Protein AF-R1D802-F1 (afdb_monomer_lite)

InterPro domains:
  IPR000210 BTB/POZ domain [PF00651] (52-156)
  IPR000210 BTB/POZ domain [PS50097] (52-126)
  IPR003034 SAP domain [PF02037] (394-423)
  IPR003034 SAP domain [PS50800] (390-424)
  IPR003034 SAP domain [SM00513] (390-424)
  IPR011333 SKP1/BTB/POZ domain superfamily [G3DSA:3.30.710.10] (46-181)
  IPR011333 SKP1/BTB/POZ domain superfamily [SSF54695] (39-154)
  IPR011705 BTB/Kelch-associated [PF07707] (457-517)
  IPR036361 SAP domain superfamily [G3DSA:1.10.720.30] (387-439)
  IPR036361 SAP domain superfamily [SSF68906] (389-424)

Structure (mmCIF, N/CA/C/O backbone):
data_AF-R1D802-F1
#
_entry.id   AF-R1D802-F1
#
loop_
_atom_site.group_PDB
_atom_site.id
_atom_site.type_symbol
_atom_site.label_atom_id
_atom_site.label_alt_id
_atom_site.label_comp_id
_atom_site.label_asym_id
_atom_site.label_entity_id
_atom_site.label_seq_id
_atom_site.pdbx_PDB_ins_code
_atom_site.Cartn_x
_atom_site.Cartn_y
_atom_site.Cartn_z
_atom_site.occupancy
_atom_site.B_iso_or_equiv
_atom_site.auth_seq_id
_atom_site.auth_comp_id
_atom_site.auth_asym_id
_atom_site.auth_atom_id
_atom_site.pdbx_PDB_model_num
ATOM 1 N N . MET A 1 1 ? -5.569 46.002 -69.068 1.00 56.53 1 MET A N 1
ATOM 2 C CA . MET A 1 1 ? -4.116 46.141 -68.785 1.00 56.53 1 MET A CA 1
ATOM 3 C C . MET A 1 1 ? -3.763 45.705 -67.364 1.00 56.53 1 MET A C 1
ATOM 5 O O . MET A 1 1 ? -3.015 44.748 -67.237 1.00 56.53 1 MET A O 1
ATOM 9 N N . ALA A 1 2 ? -4.320 46.312 -66.307 1.00 60.50 2 ALA A N 1
ATOM 10 C CA . ALA A 1 2 ? -4.025 45.919 -64.918 1.00 60.50 2 ALA A CA 1
ATOM 11 C C . ALA A 1 2 ? -4.374 44.449 -64.593 1.00 60.50 2 ALA A C 1
ATOM 13 O O . ALA A 1 2 ? -3.554 43.745 -64.010 1.00 60.50 2 ALA A O 1
ATOM 14 N N . GLU A 1 3 ? -5.527 43.950 -65.052 1.00 62.78 3 GLU A N 1
ATOM 15 C CA . GLU A 1 3 ? -5.907 42.535 -64.881 1.00 62.78 3 GLU A CA 1
ATOM 16 C C . GLU A 1 3 ? -4.972 41.575 -65.626 1.00 62.78 3 GLU A C 1
ATOM 18 O O . GLU A 1 3 ? -4.604 40.537 -65.091 1.00 62.78 3 GLU A O 1
ATOM 23 N N . LEU A 1 4 ? -4.502 41.952 -66.820 1.00 62.16 4 LEU A N 1
ATOM 24 C CA . LEU A 1 4 ? -3.565 41.144 -67.606 1.00 62.16 4 LEU A CA 1
ATOM 25 C C . LEU A 1 4 ? -2.193 41.038 -66.914 1.00 62.16 4 LEU A C 1
ATOM 27 O O . LEU A 1 4 ? -1.581 39.974 -66.892 1.00 62.16 4 LEU A O 1
ATOM 31 N N . ILE A 1 5 ? -1.734 42.131 -66.292 1.00 67.38 5 ILE A N 1
ATOM 32 C CA . ILE A 1 5 ? -0.496 42.168 -65.500 1.00 67.38 5 ILE A CA 1
ATOM 33 C C . ILE A 1 5 ? -0.641 41.331 -64.220 1.00 67.38 5 ILE A C 1
ATOM 35 O O . ILE A 1 5 ? 0.294 40.622 -63.847 1.00 67.38 5 ILE A O 1
ATOM 39 N N . ALA A 1 6 ? -1.803 41.368 -63.560 1.00 67.12 6 ALA A N 1
ATOM 40 C CA . ALA A 1 6 ? -2.080 40.539 -62.386 1.00 67.12 6 ALA A CA 1
ATOM 41 C C . ALA A 1 6 ? -2.115 39.041 -62.736 1.00 67.12 6 ALA A C 1
ATOM 43 O O . ALA A 1 6 ? -1.558 38.224 -62.000 1.00 67.12 6 ALA A O 1
ATOM 44 N N . LEU A 1 7 ? -2.691 38.686 -63.887 1.00 67.94 7 LEU A N 1
ATOM 45 C CA . LEU A 1 7 ? -2.774 37.307 -64.369 1.00 67.94 7 LEU A CA 1
ATOM 46 C C . LEU A 1 7 ? -1.387 36.760 -64.744 1.00 67.94 7 LEU A C 1
ATOM 48 O O . LEU A 1 7 ? -1.024 35.676 -64.294 1.00 67.94 7 LEU A O 1
ATOM 52 N N . LEU A 1 8 ? -0.565 37.554 -65.445 1.00 62.25 8 LEU A N 1
ATOM 53 C CA . LEU A 1 8 ? 0.817 37.197 -65.796 1.00 62.25 8 LEU A CA 1
ATOM 54 C C . LEU A 1 8 ? 1.733 37.057 -64.567 1.00 62.25 8 LEU A C 1
ATOM 56 O O . LEU A 1 8 ? 2.519 36.109 -64.486 1.00 62.25 8 LEU A O 1
ATOM 60 N N . ARG A 1 9 ? 1.604 37.950 -63.574 1.00 68.69 9 ARG A N 1
ATOM 61 C CA . ARG A 1 9 ? 2.330 37.836 -62.294 1.00 68.69 9 ARG A CA 1
ATOM 62 C C . ARG A 1 9 ? 1.871 36.618 -61.492 1.00 68.69 9 ARG A C 1
ATOM 64 O O . ARG A 1 9 ? 2.706 35.923 -60.919 1.00 68.69 9 ARG A O 1
ATOM 71 N N . GLY A 1 10 ? 0.572 36.316 -61.499 1.00 65.62 10 GLY A N 1
ATOM 72 C CA . GLY A 1 10 ? 0.013 35.122 -60.866 1.00 65.62 10 GLY A CA 1
ATOM 73 C C . GLY A 1 10 ? 0.527 33.821 -61.489 1.00 65.62 10 GLY A C 1
ATOM 74 O O . GLY A 1 10 ? 0.878 32.894 -60.761 1.00 65.62 10 GLY A O 1
ATOM 75 N N . THR A 1 11 ? 0.639 33.753 -62.818 1.00 66.31 11 THR A N 1
ATOM 76 C CA . THR A 1 11 ? 1.196 32.581 -63.512 1.00 66.31 11 THR A CA 1
ATOM 77 C C . THR A 1 11 ? 2.703 32.436 -63.308 1.00 66.31 11 THR A C 1
ATOM 79 O O . THR A 1 11 ? 3.166 31.323 -63.070 1.00 66.31 11 THR A O 1
ATOM 82 N N . GLN A 1 12 ? 3.468 33.537 -63.310 1.00 67.75 12 GLN A N 1
ATOM 83 C CA . GLN A 1 12 ? 4.906 33.488 -63.016 1.00 67.75 12 GLN A CA 1
ATOM 84 C C . GLN A 1 12 ? 5.186 33.042 -61.577 1.00 67.75 12 GLN A C 1
ATOM 86 O O . GLN A 1 12 ? 6.035 32.180 -61.377 1.00 67.75 12 GLN A O 1
ATOM 91 N N . LEU A 1 13 ? 4.447 33.555 -60.588 1.00 68.62 13 LEU A N 1
ATOM 92 C CA . LEU A 1 13 ? 4.613 33.165 -59.182 1.00 68.62 13 LEU A CA 1
ATOM 93 C C . LEU A 1 13 ? 4.237 31.699 -58.927 1.00 68.62 13 LEU A C 1
ATOM 95 O O . LEU A 1 13 ? 4.902 31.019 -58.150 1.00 68.62 13 LEU A O 1
ATOM 99 N N . ARG A 1 14 ? 3.202 31.176 -59.600 1.00 73.31 14 ARG A N 1
ATOM 100 C CA . ARG A 1 14 ? 2.857 29.745 -59.516 1.00 73.31 14 ARG A CA 1
ATOM 101 C C . ARG A 1 14 ? 3.909 28.866 -60.191 1.00 73.31 14 ARG A C 1
ATOM 103 O O . ARG A 1 14 ? 4.242 27.814 -59.656 1.00 73.31 14 ARG A O 1
ATOM 110 N N . SER A 1 15 ? 4.459 29.308 -61.323 1.00 76.38 15 SER A N 1
ATOM 111 C CA . SER A 1 15 ? 5.530 28.597 -62.027 1.00 76.38 15 SER A CA 1
ATOM 112 C C . SER A 1 15 ? 6.821 28.541 -61.208 1.00 76.38 15 SER A C 1
ATOM 114 O O . SER A 1 15 ? 7.456 27.491 -61.155 1.00 76.38 15 SER A O 1
ATOM 116 N N . THR A 1 16 ? 7.214 29.634 -60.548 1.00 76.81 16 THR A N 1
ATOM 117 C CA . THR A 1 16 ? 8.421 29.659 -59.707 1.00 76.81 16 THR A CA 1
ATOM 118 C C . THR A 1 16 ? 8.227 28.890 -58.405 1.00 76.81 16 THR A C 1
ATOM 120 O O . THR A 1 16 ? 9.134 28.177 -57.985 1.00 76.81 16 THR A O 1
ATOM 123 N N . ALA A 1 17 ? 7.038 28.940 -57.795 1.00 75.50 17 ALA A N 1
ATOM 124 C CA . ALA A 1 17 ? 6.718 28.119 -56.628 1.00 75.50 17 ALA A CA 1
ATOM 125 C C . ALA A 1 17 ? 6.729 26.613 -56.952 1.00 75.50 17 ALA A C 1
ATOM 127 O O . ALA A 1 17 ? 7.257 25.825 -56.168 1.00 75.50 17 ALA A O 1
ATOM 128 N N . ALA A 1 18 ? 6.201 26.212 -58.114 1.00 79.81 18 ALA A N 1
ATOM 129 C CA . ALA A 1 18 ? 6.241 24.823 -58.571 1.00 79.81 18 ALA A CA 1
ATOM 130 C C . ALA A 1 18 ? 7.675 24.351 -58.863 1.00 79.81 18 ALA A C 1
ATOM 132 O O . ALA A 1 18 ? 8.054 23.262 -58.437 1.00 79.81 18 ALA A O 1
ATOM 133 N N . ALA A 1 19 ? 8.488 25.187 -59.517 1.00 81.56 19 ALA A N 1
ATOM 134 C CA . ALA A 1 19 ? 9.896 24.889 -59.779 1.00 81.56 19 ALA A CA 1
ATOM 135 C C . ALA A 1 19 ? 10.716 24.768 -58.483 1.00 81.56 19 ALA A C 1
ATOM 137 O O . ALA A 1 19 ? 11.493 23.828 -58.332 1.00 81.56 19 ALA A O 1
ATOM 138 N N . ASN A 1 20 ? 10.496 25.663 -57.515 1.00 82.06 20 ASN A N 1
ATOM 139 C CA . ASN A 1 20 ? 11.160 25.591 -56.215 1.00 82.06 20 ASN A CA 1
ATOM 140 C C . ASN A 1 20 ? 10.750 24.332 -55.445 1.00 82.06 20 ASN A C 1
ATOM 142 O O . ASN A 1 20 ? 11.611 23.668 -54.879 1.00 82.06 20 ASN A O 1
ATOM 146 N N . ARG A 1 21 ? 9.460 23.967 -55.451 1.00 87.12 21 ARG A N 1
ATOM 147 C CA . ARG A 1 21 ? 8.984 22.740 -54.798 1.00 87.12 21 ARG A CA 1
ATOM 148 C C . ARG A 1 21 ? 9.626 21.492 -55.407 1.00 87.12 21 ARG A C 1
ATOM 150 O O . ARG A 1 21 ? 10.146 20.675 -54.662 1.00 87.12 21 ARG A O 1
ATOM 157 N N . ALA A 1 22 ? 9.680 21.405 -56.736 1.00 86.44 22 ALA A N 1
ATOM 158 C CA . ALA A 1 22 ? 10.352 20.304 -57.423 1.00 86.44 22 ALA A CA 1
ATOM 159 C C . ALA A 1 22 ? 11.850 20.225 -57.071 1.00 86.44 22 ALA A C 1
ATOM 161 O O . ALA A 1 22 ? 12.362 19.137 -56.832 1.00 86.44 22 ALA A O 1
ATOM 162 N N . ALA A 1 23 ? 12.541 21.367 -56.972 1.00 86.62 23 ALA A N 1
ATOM 163 C CA . ALA A 1 23 ? 13.947 21.410 -56.569 1.00 86.62 23 ALA A CA 1
ATOM 164 C C . ALA A 1 23 ? 14.169 20.996 -55.099 1.00 86.62 23 ALA A C 1
ATOM 166 O O . ALA A 1 23 ? 15.176 20.361 -54.784 1.00 86.62 23 ALA A O 1
ATOM 167 N N . TYR A 1 24 ? 13.244 21.334 -54.193 1.00 86.44 24 TYR A N 1
ATOM 168 C CA . TYR A 1 24 ? 13.292 20.874 -52.801 1.00 86.44 24 TYR A CA 1
ATOM 169 C C . TYR A 1 24 ? 13.038 19.371 -52.684 1.00 86.44 24 TYR A C 1
ATOM 171 O O . TYR A 1 24 ? 13.784 18.703 -51.972 1.00 86.44 24 TYR A O 1
ATOM 179 N N . ASP A 1 25 ? 12.041 18.845 -53.396 1.00 90.81 25 ASP A N 1
ATOM 180 C CA . ASP A 1 25 ? 11.718 17.414 -53.390 1.00 90.81 25 ASP A CA 1
ATOM 181 C C . ASP A 1 25 ? 12.880 16.583 -53.965 1.00 90.81 25 ASP A C 1
ATOM 183 O O . ASP A 1 25 ? 13.228 15.537 -53.417 1.00 90.81 25 ASP A O 1
ATOM 187 N N . ASP A 1 26 ? 13.543 17.075 -55.017 1.00 91.75 26 ASP A N 1
ATOM 188 C CA . ASP A 1 26 ? 14.733 16.433 -55.588 1.00 91.75 26 ASP A CA 1
ATOM 189 C C . ASP A 1 26 ? 15.917 16.444 -54.608 1.00 91.75 26 ASP A C 1
ATOM 191 O O . ASP A 1 26 ? 16.576 15.428 -54.389 1.00 91.75 26 ASP A O 1
ATOM 195 N N . ARG A 1 27 ? 16.142 17.569 -53.916 1.00 90.50 27 ARG A N 1
ATOM 196 C CA . ARG A 1 27 ? 17.185 17.664 -52.885 1.00 90.50 27 ARG A CA 1
ATOM 197 C C . ARG A 1 27 ? 16.888 16.782 -51.671 1.00 90.50 27 ARG A C 1
ATOM 199 O O . ARG A 1 27 ? 17.827 16.253 -51.079 1.00 90.50 27 ARG A O 1
ATOM 206 N N . LEU A 1 28 ? 15.617 16.622 -51.298 1.00 90.56 28 LEU A N 1
ATOM 207 C CA . LEU A 1 28 ? 15.199 15.717 -50.227 1.00 90.56 28 LEU A CA 1
ATOM 208 C C . LEU A 1 28 ? 15.509 14.265 -50.608 1.00 90.56 28 LEU A C 1
ATOM 210 O O . LEU A 1 28 ? 16.179 13.585 -49.836 1.00 90.56 28 LEU A O 1
ATOM 214 N N . ARG A 1 29 ? 15.145 13.834 -51.824 1.00 91.38 29 ARG A N 1
ATOM 215 C CA . ARG A 1 29 ? 15.486 12.493 -52.332 1.00 91.38 29 ARG A CA 1
ATOM 216 C C . ARG A 1 29 ? 16.989 12.249 -52.363 1.00 91.38 29 ARG A C 1
ATOM 218 O O . ARG A 1 29 ? 17.448 11.228 -51.869 1.00 91.38 29 ARG A O 1
ATOM 225 N N . GLN A 1 30 ? 17.773 13.207 -52.859 1.00 89.62 30 GLN A N 1
ATOM 226 C CA . GLN A 1 30 ? 19.235 13.090 -52.867 1.00 89.62 30 GLN A CA 1
ATOM 227 C C . GLN A 1 30 ? 19.816 12.959 -51.451 1.00 89.62 30 GLN A C 1
ATOM 229 O O . GLN A 1 30 ? 20.801 12.251 -51.241 1.00 89.62 30 GLN A O 1
ATOM 234 N N . LEU A 1 31 ? 19.237 13.645 -50.460 1.00 89.25 31 LEU A N 1
ATOM 235 C CA . LEU A 1 31 ? 19.654 13.506 -49.065 1.00 89.25 31 LEU A CA 1
ATOM 236 C C . LEU A 1 31 ? 19.254 12.148 -48.481 1.00 89.25 31 LEU A C 1
ATOM 238 O O . LEU A 1 31 ? 20.066 11.548 -47.780 1.00 89.25 31 LEU A O 1
ATOM 242 N N . GLU A 1 32 ? 18.056 11.652 -48.787 1.00 91.88 32 GLU A N 1
ATOM 243 C CA . GLU A 1 32 ? 17.589 10.322 -48.379 1.00 91.88 32 GLU A CA 1
ATOM 244 C C . GLU A 1 32 ? 18.473 9.214 -48.968 1.00 91.88 32 GLU A C 1
ATOM 246 O O . GLU A 1 32 ? 18.941 8.346 -48.230 1.00 91.88 32 GLU A O 1
ATOM 251 N N . GLU A 1 33 ? 18.802 9.293 -50.260 1.00 91.56 33 GLU A N 1
ATOM 252 C CA . GLU A 1 33 ? 19.708 8.359 -50.938 1.00 91.56 33 GLU A CA 1
ATOM 253 C C . GLU A 1 33 ? 21.122 8.394 -50.346 1.00 91.56 33 GLU A C 1
ATOM 255 O O . GLU A 1 33 ? 21.715 7.348 -50.074 1.00 91.56 33 GLU A O 1
ATOM 260 N N . ARG A 1 34 ? 21.673 9.587 -50.079 1.00 87.06 34 ARG A N 1
ATOM 261 C CA . ARG A 1 34 ? 22.998 9.717 -49.446 1.00 87.06 34 ARG A CA 1
ATOM 262 C C . ARG A 1 34 ? 23.007 9.196 -48.016 1.00 87.06 34 ARG A C 1
ATOM 264 O O . ARG A 1 34 ? 23.992 8.590 -47.602 1.00 87.06 34 ARG A O 1
ATOM 271 N N . LEU A 1 35 ? 21.939 9.427 -47.259 1.00 86.62 35 LEU A N 1
ATOM 272 C CA . LEU A 1 35 ? 21.805 8.922 -45.898 1.00 86.62 35 LEU A CA 1
ATOM 273 C C . LEU A 1 35 ? 21.685 7.396 -45.887 1.00 86.62 35 LEU A C 1
ATOM 275 O O . LEU A 1 35 ? 22.300 6.756 -45.036 1.00 86.62 35 LEU A O 1
ATOM 279 N N . GLN A 1 36 ? 20.966 6.810 -46.847 1.00 87.81 36 GLN A N 1
ATOM 280 C CA . GLN A 1 36 ? 20.916 5.360 -47.018 1.00 87.81 36 GLN A CA 1
ATOM 281 C C . GLN A 1 36 ? 22.290 4.797 -47.405 1.00 87.81 36 GLN A C 1
ATOM 283 O O . GLN A 1 36 ? 22.779 3.885 -46.748 1.00 87.81 36 GLN A O 1
ATOM 288 N N . SER A 1 37 ? 22.979 5.416 -48.368 1.00 85.56 37 SER A N 1
ATOM 289 C CA . SER A 1 37 ? 24.330 5.010 -48.773 1.00 85.56 37 SER A CA 1
ATOM 290 C C . SER A 1 37 ? 25.342 5.076 -47.620 1.00 85.56 37 SER A C 1
ATOM 292 O O . SER A 1 37 ? 26.136 4.155 -47.443 1.00 85.56 37 SER A O 1
ATOM 294 N N . LEU A 1 38 ? 25.295 6.124 -46.790 1.00 79.62 38 LEU A N 1
ATOM 295 C CA . LEU A 1 38 ? 26.150 6.234 -45.604 1.00 79.62 38 LEU A CA 1
ATOM 296 C C . LEU A 1 38 ? 25.813 5.182 -44.540 1.00 79.62 38 LEU A C 1
ATOM 298 O O . LEU A 1 38 ? 26.728 4.674 -43.896 1.00 79.62 38 LEU A O 1
ATOM 302 N N . LYS A 1 39 ? 24.533 4.829 -44.361 1.00 76.94 39 LYS A N 1
ATOM 303 C CA . LYS A 1 39 ? 24.127 3.723 -43.479 1.00 76.94 39 LYS A CA 1
ATOM 304 C C . LYS A 1 39 ? 24.674 2.388 -43.976 1.00 76.94 39 LYS A C 1
ATOM 306 O O . LYS A 1 39 ? 25.213 1.633 -43.172 1.00 76.94 39 LYS A O 1
ATOM 311 N N . ASP A 1 40 ? 24.595 2.132 -45.278 1.00 76.50 40 ASP A N 1
ATOM 312 C CA . ASP A 1 40 ? 25.092 0.895 -45.884 1.00 76.50 40 ASP A CA 1
ATOM 313 C C . ASP A 1 40 ? 26.625 0.808 -45.781 1.00 76.50 40 ASP A C 1
ATOM 315 O O . ASP A 1 40 ? 27.169 -0.230 -45.407 1.00 76.50 40 ASP A O 1
ATOM 319 N N . GLN A 1 41 ? 27.336 1.918 -46.018 1.00 70.81 41 GLN A N 1
ATOM 320 C CA . GLN A 1 41 ? 28.792 2.001 -45.845 1.00 70.81 41 GLN A CA 1
ATOM 321 C C . GLN A 1 41 ? 29.221 1.840 -44.384 1.00 70.81 41 GLN A C 1
ATOM 323 O O . GLN A 1 41 ? 30.184 1.129 -44.109 1.00 70.81 41 GLN A O 1
ATOM 328 N N . ALA A 1 42 ? 28.511 2.461 -43.438 1.00 71.75 42 ALA A N 1
ATOM 329 C CA . ALA A 1 42 ? 28.768 2.282 -42.012 1.00 71.75 42 ALA A CA 1
ATOM 330 C C . ALA A 1 42 ? 28.486 0.838 -41.566 1.00 71.75 42 ALA A C 1
ATOM 332 O O . ALA A 1 42 ? 29.250 0.292 -40.776 1.00 71.75 42 ALA A O 1
ATOM 333 N N . GLY A 1 43 ? 27.443 0.200 -42.107 1.00 68.50 43 GLY A N 1
ATOM 334 C CA . GLY A 1 43 ? 27.141 -1.213 -41.879 1.00 68.50 43 GLY A CA 1
ATOM 335 C C . GLY A 1 43 ? 28.233 -2.139 -42.418 1.00 68.50 43 GLY A C 1
ATOM 336 O O . GLY A 1 43 ? 28.686 -3.029 -41.704 1.00 68.50 43 GLY A O 1
ATOM 337 N N . ALA A 1 44 ? 28.720 -1.885 -43.636 1.00 65.12 44 ALA A N 1
ATOM 338 C CA . ALA A 1 44 ? 29.823 -2.635 -44.234 1.00 65.12 44 ALA A CA 1
ATOM 339 C C . ALA A 1 44 ? 31.141 -2.441 -43.463 1.00 65.12 44 ALA A C 1
ATOM 341 O O . ALA A 1 44 ? 31.852 -3.407 -43.201 1.00 65.12 44 ALA A O 1
ATOM 342 N N . LEU A 1 45 ? 31.449 -1.212 -43.040 1.00 60.34 45 LEU A N 1
ATOM 343 C CA . LEU A 1 45 ? 32.630 -0.920 -42.226 1.00 60.34 45 LEU A CA 1
ATOM 344 C C . LEU A 1 45 ? 32.527 -1.516 -40.822 1.00 60.34 45 LEU A C 1
ATOM 346 O O . LEU A 1 45 ? 33.528 -2.005 -40.316 1.00 60.34 45 LEU A O 1
ATOM 350 N N . ALA A 1 46 ? 31.345 -1.534 -40.204 1.00 62.53 46 ALA A N 1
ATOM 351 C CA . ALA A 1 46 ? 31.135 -2.207 -38.927 1.00 62.53 46 ALA A CA 1
ATOM 352 C C . ALA A 1 46 ? 31.289 -3.731 -39.064 1.00 62.53 46 ALA A C 1
ATOM 354 O O . ALA A 1 46 ? 31.953 -4.348 -38.239 1.00 62.53 46 ALA A O 1
ATOM 355 N N . ALA A 1 47 ? 30.757 -4.331 -40.133 1.00 57.69 47 ALA A N 1
ATOM 356 C CA . ALA A 1 47 ? 30.918 -5.760 -40.406 1.00 57.69 47 ALA A CA 1
ATOM 357 C C . ALA A 1 47 ? 32.392 -6.157 -40.603 1.00 57.69 47 ALA A C 1
ATOM 359 O O . ALA A 1 47 ? 32.811 -7.206 -40.124 1.00 57.69 47 ALA A O 1
ATOM 360 N N . VAL A 1 48 ? 33.186 -5.299 -41.254 1.00 56.31 48 VAL A N 1
ATOM 361 C CA . VAL A 1 48 ? 34.623 -5.523 -41.488 1.00 56.31 48 VAL A CA 1
ATOM 362 C C . VAL A 1 48 ? 35.483 -5.166 -40.266 1.00 56.31 48 VAL A C 1
ATOM 364 O O . VAL A 1 48 ? 36.498 -5.807 -40.027 1.00 56.31 48 VAL A O 1
ATOM 367 N N . ALA A 1 49 ? 35.107 -4.162 -39.471 1.00 58.88 49 ALA A N 1
ATOM 368 C CA . ALA A 1 49 ? 35.882 -3.735 -38.302 1.00 58.88 49 ALA A CA 1
ATOM 369 C C . ALA A 1 49 ? 35.677 -4.638 -37.075 1.00 58.88 49 ALA A C 1
ATOM 371 O O . ALA A 1 49 ? 36.558 -4.711 -36.214 1.00 58.88 49 ALA A O 1
ATOM 372 N N . PHE A 1 50 ? 34.528 -5.314 -36.979 1.00 63.88 50 PHE A N 1
ATOM 373 C CA . PHE A 1 50 ? 34.128 -6.041 -35.777 1.00 63.88 50 PHE A CA 1
ATOM 374 C C . PHE A 1 50 ? 34.156 -7.568 -35.886 1.00 63.88 50 PHE A C 1
ATOM 376 O O . PHE A 1 50 ? 33.762 -8.176 -34.904 1.00 63.88 50 PHE A O 1
ATOM 383 N N . ASP A 1 51 ? 34.675 -8.204 -36.953 1.00 79.56 51 ASP A N 1
ATOM 384 C CA . ASP A 1 51 ? 34.782 -9.686 -37.094 1.00 79.56 51 ASP A CA 1
ATOM 385 C C . ASP A 1 51 ? 33.642 -10.435 -36.371 1.00 79.56 51 ASP A C 1
ATOM 387 O O . ASP A 1 51 ? 33.867 -11.262 -35.486 1.00 79.56 51 ASP A O 1
ATOM 391 N N . ALA A 1 52 ? 32.400 -10.016 -36.629 1.00 85.06 52 ALA A N 1
ATOM 392 C CA . ALA A 1 52 ? 31.269 -10.447 -35.823 1.00 85.06 52 ALA A CA 1
ATOM 393 C C . ALA A 1 52 ? 30.919 -11.896 -36.174 1.00 85.06 52 ALA A C 1
ATOM 395 O O . ALA A 1 52 ? 30.530 -12.193 -37.303 1.00 85.06 52 ALA A O 1
ATOM 396 N N . ASP A 1 53 ? 31.052 -12.788 -35.201 1.00 90.81 53 ASP A N 1
ATOM 397 C CA . ASP A 1 53 ? 30.814 -14.229 -35.314 1.00 90.81 53 ASP A CA 1
ATOM 398 C C . ASP A 1 53 ? 29.558 -14.678 -34.545 1.00 90.81 53 ASP A C 1
ATOM 400 O O . ASP A 1 53 ? 29.280 -15.875 -34.419 1.00 90.81 53 ASP A O 1
ATOM 404 N N . PHE A 1 54 ? 28.789 -13.713 -34.032 1.00 91.62 54 PHE A N 1
ATOM 405 C CA . PHE A 1 54 ? 27.535 -13.934 -33.325 1.00 91.62 54 PHE A CA 1
ATOM 406 C C . PHE A 1 54 ? 26.541 -12.788 -33.546 1.00 91.62 54 PHE A C 1
ATOM 408 O O . PHE A 1 54 ? 26.927 -11.656 -33.851 1.00 91.62 54 PHE A O 1
ATOM 415 N N . ALA A 1 55 ? 25.249 -13.059 -33.357 1.00 93.06 55 ALA A N 1
ATOM 416 C CA . ALA A 1 55 ? 24.203 -12.041 -33.421 1.00 93.06 55 ALA A CA 1
ATOM 417 C C . ALA A 1 55 ? 23.228 -12.120 -32.237 1.00 93.06 55 ALA A C 1
ATOM 419 O O . ALA A 1 55 ? 22.736 -13.185 -31.874 1.00 93.06 55 ALA A O 1
ATOM 420 N N . LEU A 1 56 ? 22.893 -10.967 -31.663 1.00 94.31 56 LEU A N 1
ATOM 421 C CA . LEU A 1 56 ? 21.789 -10.833 -30.714 1.00 94.31 56 LEU A CA 1
ATOM 422 C C . LEU A 1 56 ? 20.546 -10.376 -31.479 1.00 94.31 56 LEU A C 1
ATOM 424 O O . LEU A 1 56 ? 20.590 -9.364 -32.178 1.00 94.31 56 LEU A O 1
ATOM 428 N N . VAL A 1 57 ? 19.445 -11.111 -31.370 1.00 94.69 57 VAL A N 1
ATOM 429 C CA . VAL A 1 57 ? 18.207 -10.834 -32.107 1.00 94.69 57 VAL A CA 1
ATOM 430 C C . VAL A 1 57 ? 17.217 -10.130 -31.185 1.00 94.69 57 VAL A C 1
ATOM 432 O O . VAL A 1 57 ? 16.811 -10.684 -30.164 1.00 94.69 57 VAL A O 1
ATOM 435 N N . ALA A 1 58 ? 16.842 -8.903 -31.540 1.00 95.69 58 ALA A N 1
ATOM 436 C CA . ALA A 1 58 ? 15.819 -8.120 -30.852 1.00 95.69 58 ALA A CA 1
ATOM 437 C C . ALA A 1 58 ? 14.409 -8.699 -31.068 1.00 95.69 58 ALA A C 1
ATOM 439 O O . ALA A 1 58 ? 14.182 -9.516 -31.962 1.00 95.69 58 ALA A O 1
ATOM 440 N N . GLY A 1 59 ? 13.432 -8.220 -30.292 1.00 91.56 59 GLY A N 1
ATOM 441 C CA . GLY A 1 59 ? 12.029 -8.632 -30.414 1.00 91.56 59 GLY A CA 1
ATOM 442 C C . GLY A 1 59 ? 11.384 -8.336 -31.770 1.00 91.56 59 GLY A C 1
ATOM 443 O O . GLY A 1 59 ? 10.464 -9.040 -32.177 1.00 91.56 59 GLY A O 1
ATOM 444 N N . ASP A 1 60 ? 11.889 -7.336 -32.493 1.00 93.50 60 ASP A N 1
ATOM 445 C CA . ASP A 1 60 ? 11.462 -6.985 -33.854 1.00 93.50 60 ASP A CA 1
ATOM 446 C C . ASP A 1 60 ? 12.195 -7.787 -34.951 1.00 93.50 60 ASP A C 1
ATOM 448 O O . ASP A 1 60 ? 11.991 -7.548 -36.141 1.00 93.50 60 ASP A O 1
ATOM 452 N N . GLY A 1 61 ? 13.057 -8.735 -34.563 1.00 93.69 61 GLY A N 1
ATOM 453 C CA . GLY A 1 61 ? 13.892 -9.526 -35.466 1.00 93.69 61 GLY A CA 1
ATOM 454 C C . GLY A 1 61 ? 15.188 -8.833 -35.902 1.00 93.69 61 GLY A C 1
ATOM 455 O O . GLY A 1 61 ? 15.978 -9.434 -36.634 1.00 93.69 61 GLY A O 1
ATOM 456 N N . THR A 1 62 ? 15.449 -7.596 -35.462 1.00 94.06 62 THR A N 1
ATOM 457 C CA . THR A 1 62 ? 16.696 -6.888 -35.774 1.00 94.06 62 THR A CA 1
ATOM 458 C C . THR A 1 62 ? 17.886 -7.633 -35.186 1.00 94.06 62 THR A C 1
ATOM 460 O O . THR A 1 62 ? 17.947 -7.878 -33.982 1.00 94.06 62 THR A O 1
ATOM 463 N N . LYS A 1 63 ? 18.877 -7.935 -36.028 1.00 93.25 63 LYS A N 1
ATOM 464 C CA . LYS A 1 63 ? 20.126 -8.572 -35.606 1.00 93.25 63 LYS A CA 1
ATOM 465 C C . LYS A 1 63 ? 21.167 -7.519 -35.239 1.00 93.25 63 LYS A C 1
ATOM 467 O O . LYS A 1 63 ? 21.480 -6.642 -36.044 1.00 93.25 63 LYS A O 1
ATOM 472 N N . VAL A 1 64 ? 21.710 -7.615 -34.032 1.00 92.62 64 VAL A N 1
ATOM 473 C CA . VAL A 1 64 ? 22.819 -6.794 -33.542 1.00 92.62 64 VAL A CA 1
ATOM 474 C C . VAL A 1 64 ? 24.083 -7.657 -33.535 1.00 92.62 64 VAL A C 1
ATOM 476 O O . VAL A 1 64 ? 24.126 -8.641 -32.795 1.00 92.62 64 VAL A O 1
ATOM 479 N N . PRO A 1 65 ? 25.090 -7.340 -34.368 1.00 91.75 65 PRO A N 1
ATOM 480 C CA . PRO A 1 65 ? 26.312 -8.132 -34.453 1.00 91.75 65 PRO A CA 1
ATOM 481 C C . PRO A 1 65 ? 27.128 -8.026 -33.161 1.00 91.75 65 PRO A C 1
ATOM 483 O O . PRO A 1 65 ? 27.210 -6.952 -32.562 1.00 91.75 65 PRO A O 1
ATOM 486 N N . ALA A 1 66 ? 27.740 -9.136 -32.757 1.00 92.38 66 ALA A N 1
ATOM 487 C CA . ALA A 1 66 ? 28.575 -9.239 -31.569 1.00 92.38 66 ALA A CA 1
ATOM 488 C C . ALA A 1 66 ? 29.733 -10.226 -31.793 1.00 92.38 66 ALA A C 1
ATOM 490 O O . ALA A 1 66 ? 29.703 -11.048 -32.710 1.00 92.38 66 ALA A O 1
ATOM 491 N N . ARG A 1 67 ? 30.743 -10.155 -30.922 1.00 91.38 67 ARG A N 1
ATOM 492 C CA . ARG A 1 67 ? 31.858 -11.109 -30.880 1.00 91.38 67 ARG A CA 1
ATOM 493 C C . ARG A 1 67 ? 31.647 -12.106 -29.750 1.00 91.38 67 ARG A C 1
ATOM 495 O O . ARG A 1 67 ? 31.485 -11.690 -28.600 1.00 91.38 67 ARG A O 1
ATOM 502 N N . LYS A 1 68 ? 31.728 -13.408 -30.039 1.00 92.19 68 LYS A N 1
ATOM 503 C CA . LYS A 1 68 ? 31.661 -14.473 -29.021 1.00 92.19 68 LYS A CA 1
ATOM 504 C C . LYS A 1 68 ? 32.704 -14.258 -27.932 1.00 92.19 68 LYS A C 1
ATOM 506 O O . LYS A 1 68 ? 32.390 -14.396 -26.755 1.00 92.19 68 LYS A O 1
ATOM 511 N N . GLN A 1 69 ? 33.922 -13.870 -28.320 1.00 92.56 69 GLN A N 1
ATOM 512 C CA . GLN A 1 69 ? 35.015 -13.612 -27.383 1.00 92.56 69 GLN A CA 1
ATOM 513 C C . GLN A 1 69 ? 34.646 -12.545 -26.342 1.00 92.56 69 GLN A C 1
ATOM 515 O O . GLN A 1 69 ? 34.836 -12.777 -25.150 1.00 92.56 69 GLN A O 1
ATOM 520 N N . ASP A 1 70 ? 34.097 -11.408 -26.773 1.00 92.88 70 ASP A N 1
ATOM 521 C CA . ASP A 1 70 ? 33.764 -10.295 -25.878 1.00 92.88 70 ASP A CA 1
ATOM 522 C C . ASP A 1 70 ? 32.555 -10.619 -24.990 1.00 92.88 70 ASP A C 1
ATOM 524 O O . ASP A 1 70 ? 32.557 -10.302 -23.798 1.00 92.88 70 ASP A O 1
ATOM 528 N N . LEU A 1 71 ? 31.558 -11.324 -25.541 1.00 94.19 71 LEU A N 1
ATOM 529 C CA . LEU A 1 71 ? 30.414 -11.826 -24.776 1.00 94.19 71 LEU A CA 1
ATOM 530 C C . LEU A 1 71 ? 30.866 -12.806 -23.682 1.00 94.19 71 LEU A C 1
ATOM 532 O O . LEU A 1 71 ? 30.531 -12.613 -22.517 1.00 94.19 71 LEU A O 1
ATOM 536 N N . CYS A 1 72 ? 31.676 -13.815 -24.018 1.00 94.38 72 CYS A N 1
ATOM 537 C CA . CYS A 1 72 ? 32.185 -14.800 -23.056 1.00 94.38 72 CYS A CA 1
ATOM 538 C C . CYS A 1 72 ? 33.148 -14.197 -22.025 1.00 94.38 72 CYS A C 1
ATOM 540 O O . CYS A 1 72 ? 33.230 -14.688 -20.899 1.00 94.38 72 CYS A O 1
ATOM 542 N N . ALA A 1 73 ? 33.894 -13.152 -22.397 1.00 93.69 73 ALA A N 1
ATOM 543 C CA . ALA A 1 73 ? 34.803 -12.468 -21.483 1.00 93.69 73 ALA A CA 1
ATOM 544 C C . ALA A 1 73 ? 34.053 -11.715 -20.373 1.00 93.69 73 ALA A C 1
ATOM 546 O O . ALA A 1 73 ? 34.562 -11.621 -19.256 1.00 93.69 73 ALA A O 1
ATOM 547 N N . GLN A 1 74 ? 32.861 -11.187 -20.669 1.00 94.62 74 GLN A N 1
ATOM 548 C CA . GLN A 1 74 ? 32.107 -10.324 -19.752 1.00 94.62 74 GLN A CA 1
ATOM 549 C C . GLN A 1 74 ? 30.850 -10.973 -19.159 1.00 94.62 74 GLN A C 1
ATOM 551 O O . GLN A 1 74 ? 30.323 -10.458 -18.176 1.00 94.62 74 GLN A O 1
ATOM 556 N N . SER A 1 75 ? 30.386 -12.099 -19.709 1.00 95.75 75 SER A N 1
ATOM 557 C CA . SER A 1 75 ? 29.204 -12.825 -19.239 1.00 95.75 75 SER A CA 1
ATOM 558 C C . SER A 1 75 ? 29.493 -14.300 -18.991 1.00 95.75 75 SER A C 1
ATOM 560 O O . SER A 1 75 ? 29.941 -15.047 -19.867 1.00 95.75 75 SER A O 1
ATOM 562 N N . ARG A 1 76 ? 29.138 -14.749 -17.784 1.00 93.06 76 ARG A N 1
ATOM 563 C CA . ARG A 1 76 ? 29.185 -16.167 -17.402 1.00 93.06 76 ARG A CA 1
ATOM 564 C C . ARG A 1 76 ? 28.098 -16.986 -18.097 1.00 93.06 76 ARG A C 1
ATOM 566 O O . ARG A 1 76 ? 28.318 -18.166 -18.369 1.00 93.06 76 ARG A O 1
ATOM 573 N N . PHE A 1 77 ? 26.959 -16.374 -18.413 1.00 93.38 77 PHE A N 1
ATOM 574 C CA . PHE A 1 77 ? 25.902 -16.988 -19.210 1.00 93.38 77 PHE A CA 1
ATOM 575 C C . PHE A 1 77 ? 26.420 -17.364 -20.602 1.00 93.38 77 PHE A C 1
ATOM 577 O O . PHE A 1 77 ? 26.393 -18.539 -20.962 1.00 93.38 77 PHE A O 1
ATOM 584 N N . PHE A 1 78 ? 26.967 -16.398 -21.349 1.00 94.12 78 PHE A N 1
ATOM 585 C CA . PHE A 1 78 ? 27.487 -16.644 -22.695 1.00 94.12 78 PHE A CA 1
ATOM 586 C C . PHE A 1 78 ? 28.677 -17.599 -22.671 1.00 94.12 78 PHE A C 1
ATOM 588 O O . PHE A 1 78 ? 28.750 -18.487 -23.515 1.00 94.12 78 PHE A O 1
ATOM 595 N N . LYS A 1 79 ? 29.552 -17.494 -21.663 1.00 94.44 79 LYS A N 1
ATOM 596 C CA . LYS A 1 79 ? 30.641 -18.454 -21.471 1.00 94.44 79 LYS A CA 1
ATOM 597 C C . LYS A 1 79 ? 30.123 -19.892 -21.352 1.00 94.44 79 LYS A C 1
ATOM 599 O O . LYS A 1 79 ? 30.553 -20.745 -22.118 1.00 94.44 79 LYS A O 1
ATOM 604 N N . ARG A 1 80 ? 29.147 -20.150 -20.472 1.00 93.31 80 ARG A N 1
ATOM 605 C CA . ARG A 1 80 ? 28.533 -21.483 -20.325 1.00 93.31 80 ARG A CA 1
ATOM 606 C C . ARG A 1 80 ? 27.814 -21.932 -21.596 1.00 93.31 80 ARG A C 1
ATOM 608 O O . ARG A 1 80 ? 27.967 -23.074 -22.009 1.00 93.31 80 ARG A O 1
ATOM 615 N N . MET A 1 81 ? 27.044 -21.042 -22.219 1.00 92.56 81 MET A N 1
ATOM 616 C CA . MET A 1 81 ? 26.291 -21.344 -23.438 1.00 92.56 81 MET A CA 1
ATOM 617 C C . MET A 1 81 ? 27.209 -21.759 -24.597 1.00 92.56 81 MET A C 1
ATOM 619 O O . MET A 1 81 ? 26.860 -22.664 -25.346 1.00 92.56 81 MET A O 1
ATOM 623 N N . MET A 1 82 ? 28.374 -21.118 -24.728 1.00 91.06 82 MET A N 1
ATOM 624 C CA . MET A 1 82 ? 29.345 -21.394 -25.793 1.00 91.06 82 MET A CA 1
ATOM 625 C C . MET A 1 82 ? 30.293 -22.554 -25.464 1.00 91.06 82 MET A C 1
ATOM 627 O O . MET A 1 82 ? 30.786 -23.200 -26.378 1.00 91.06 82 MET A O 1
ATOM 631 N N . GLU A 1 83 ? 30.565 -22.828 -24.184 1.00 88.69 83 GLU A N 1
ATOM 632 C CA . GLU A 1 83 ? 31.343 -24.004 -23.758 1.00 88.69 83 GLU A CA 1
ATOM 633 C C . GLU A 1 83 ? 30.544 -25.312 -23.913 1.00 88.69 83 GLU A C 1
ATOM 635 O O . GLU A 1 83 ? 31.127 -26.385 -24.070 1.00 88.69 83 GLU A O 1
ATOM 640 N N . HIS A 1 84 ? 29.210 -25.231 -23.907 1.00 81.75 84 HIS A N 1
ATOM 641 C CA . HIS A 1 84 ? 28.309 -26.351 -24.161 1.00 81.75 84 HIS A CA 1
ATOM 642 C C . HIS A 1 84 ? 27.763 -26.296 -25.604 1.00 81.75 84 HIS A C 1
ATOM 644 O O . HIS A 1 84 ? 26.659 -25.804 -25.839 1.00 81.75 84 HIS A O 1
ATOM 650 N N . ASP A 1 85 ? 28.514 -26.868 -26.558 1.00 66.31 85 ASP A N 1
ATOM 651 C CA . ASP A 1 85 ? 28.223 -26.960 -28.015 1.00 66.31 85 ASP A CA 1
ATOM 652 C C . ASP A 1 85 ? 26.855 -27.593 -28.395 1.00 66.31 85 ASP A C 1
ATOM 654 O O . ASP A 1 85 ? 26.486 -27.687 -29.573 1.00 66.31 85 ASP A O 1
ATOM 658 N N . ASP A 1 86 ? 26.075 -28.038 -27.410 1.00 66.62 86 ASP A N 1
ATOM 659 C CA . ASP A 1 86 ? 24.770 -28.671 -27.585 1.00 66.62 86 ASP A CA 1
ATOM 660 C C . ASP A 1 86 ? 23.576 -27.712 -27.508 1.00 66.62 86 ASP A C 1
ATOM 662 O O . ASP A 1 86 ? 22.459 -28.124 -27.829 1.00 66.62 86 ASP A O 1
ATOM 666 N N . SER A 1 87 ? 23.772 -26.438 -27.144 1.00 75.56 87 SER A N 1
ATOM 667 C CA . SER A 1 87 ? 22.672 -25.466 -27.213 1.00 75.56 87 SER A CA 1
ATOM 668 C C . SER A 1 87 ? 22.320 -25.137 -28.671 1.00 75.56 87 SER A C 1
ATOM 670 O O . SER A 1 87 ? 23.192 -24.922 -29.520 1.00 75.56 87 SER A O 1
ATOM 672 N N . ALA A 1 88 ? 21.021 -25.119 -28.987 1.00 77.75 88 ALA A N 1
ATOM 673 C CA . ALA A 1 88 ? 20.540 -24.810 -30.334 1.00 77.75 88 ALA A CA 1
ATOM 674 C C . ALA A 1 88 ? 20.968 -23.395 -30.762 1.00 77.75 88 ALA A C 1
ATOM 676 O O . ALA A 1 88 ? 21.287 -23.159 -31.926 1.00 77.75 88 ALA A O 1
ATOM 677 N N . GLU A 1 89 ? 21.044 -22.487 -29.794 1.00 80.56 89 GLU A N 1
ATOM 678 C CA . GLU A 1 89 ? 21.448 -21.093 -29.924 1.00 80.56 89 GLU A CA 1
ATOM 679 C C . GLU A 1 89 ? 22.943 -20.950 -30.259 1.00 80.56 89 GLU A C 1
ATOM 681 O O . GLU A 1 89 ? 23.302 -20.207 -31.177 1.00 80.56 89 GLU A O 1
ATOM 686 N N . ALA A 1 90 ? 23.833 -21.707 -29.598 1.00 74.88 90 ALA A N 1
ATOM 687 C CA . ALA A 1 90 ? 25.264 -21.679 -29.919 1.00 74.88 90 ALA A CA 1
ATOM 688 C C . ALA A 1 90 ? 25.544 -22.166 -31.350 1.00 74.88 90 ALA A C 1
ATOM 690 O O . ALA A 1 90 ? 26.388 -21.587 -32.044 1.00 74.88 90 ALA A O 1
ATOM 691 N N . ARG A 1 91 ? 24.796 -23.179 -31.816 1.00 76.31 91 ARG A N 1
ATOM 692 C CA . ARG A 1 91 ? 24.893 -23.708 -33.189 1.00 76.31 91 ARG A CA 1
ATOM 693 C C . ARG A 1 91 ? 24.297 -22.767 -34.233 1.00 76.31 91 ARG A C 1
ATOM 695 O O . ARG A 1 91 ? 24.838 -22.669 -35.330 1.00 76.31 91 ARG A O 1
ATOM 702 N N . ALA A 1 92 ? 23.203 -22.082 -33.902 1.00 83.12 92 ALA A N 1
ATOM 703 C CA . ALA A 1 92 ? 22.560 -21.119 -34.794 1.00 83.12 92 ALA A CA 1
ATOM 704 C C . ALA A 1 92 ? 23.407 -19.852 -35.010 1.00 83.12 92 ALA A C 1
ATOM 706 O O . ALA A 1 92 ? 23.214 -19.148 -35.999 1.00 83.12 92 ALA A O 1
ATOM 707 N N . GLY A 1 93 ? 24.350 -19.565 -34.104 1.00 87.69 93 GLY A N 1
ATOM 708 C CA . GLY A 1 93 ? 25.154 -18.342 -34.155 1.00 87.69 93 GLY A CA 1
ATOM 709 C C . GLY A 1 93 ? 24.359 -17.093 -33.768 1.00 87.69 93 GLY A C 1
ATOM 710 O O . GLY A 1 93 ? 24.809 -15.973 -34.015 1.00 87.69 93 GLY A O 1
ATOM 711 N N . GLU A 1 94 ? 23.184 -17.276 -33.164 1.00 92.06 94 GLU A N 1
ATOM 712 C CA . GLU A 1 94 ? 22.322 -16.188 -32.733 1.00 92.06 94 GLU A CA 1
ATOM 713 C C . GLU A 1 94 ? 21.537 -16.534 -31.466 1.00 92.06 94 GLU A C 1
ATOM 715 O O . GLU A 1 94 ? 21.192 -17.691 -31.229 1.00 92.06 94 GLU A O 1
ATOM 720 N N . VAL A 1 95 ? 21.236 -15.518 -30.652 1.00 92.56 95 VAL A N 1
ATOM 721 C CA . VAL A 1 95 ? 20.377 -15.658 -29.467 1.00 92.56 95 VAL A CA 1
ATOM 722 C C . VAL A 1 95 ? 19.261 -14.620 -29.506 1.00 92.56 95 VAL A C 1
ATOM 724 O O . VAL A 1 95 ? 19.500 -13.444 -29.786 1.00 92.56 95 VAL A O 1
ATOM 727 N N . ILE A 1 96 ? 18.031 -15.044 -29.218 1.00 92.12 96 ILE A N 1
ATOM 728 C CA . ILE A 1 96 ? 16.887 -14.132 -29.129 1.00 92.12 96 ILE A CA 1
ATOM 729 C C . ILE A 1 96 ? 16.886 -13.489 -27.745 1.00 92.12 96 ILE A C 1
ATOM 731 O O . ILE A 1 96 ? 16.794 -14.178 -26.729 1.00 92.12 96 ILE A O 1
ATOM 735 N N . ALA A 1 97 ? 16.969 -12.163 -27.710 1.00 91.06 97 ALA A N 1
ATOM 736 C CA . ALA A 1 97 ? 16.959 -11.393 -26.481 1.00 91.06 97 ALA A CA 1
ATOM 737 C C . ALA A 1 97 ? 15.531 -11.240 -25.955 1.00 91.06 97 ALA A C 1
ATOM 739 O O . ALA A 1 97 ? 14.680 -10.642 -26.616 1.00 91.06 97 ALA A O 1
ATOM 740 N N . LYS A 1 98 ? 15.281 -11.761 -24.754 1.00 89.12 98 LYS A N 1
ATOM 741 C CA . LYS A 1 98 ? 14.006 -11.613 -24.049 1.00 89.12 98 LYS A CA 1
ATOM 742 C C . LYS A 1 98 ? 14.235 -10.952 -22.696 1.00 89.12 98 LYS A C 1
ATOM 744 O O . LYS A 1 98 ? 15.208 -11.272 -22.021 1.00 89.12 98 LYS A O 1
ATOM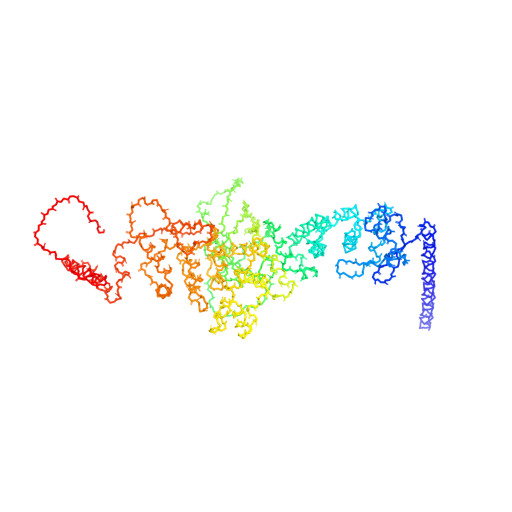 749 N N . THR A 1 99 ? 13.353 -10.038 -22.327 1.00 84.88 99 THR A N 1
ATOM 750 C CA . THR A 1 99 ? 13.285 -9.412 -21.003 1.00 84.88 99 THR A CA 1
ATOM 751 C C . THR A 1 99 ? 12.658 -10.363 -19.980 1.00 84.88 99 THR A C 1
ATOM 753 O O . THR A 1 99 ? 12.198 -11.456 -20.329 1.00 84.88 99 THR A O 1
ATOM 756 N N . GLY A 1 100 ? 12.639 -9.971 -18.701 1.00 75.19 100 GLY A N 1
ATOM 757 C CA . GLY A 1 100 ? 12.121 -10.814 -17.611 1.00 75.19 100 GLY A CA 1
ATOM 758 C C . GLY A 1 100 ? 10.639 -11.194 -17.754 1.00 75.19 100 GLY A C 1
ATOM 759 O O . GLY A 1 100 ? 10.207 -12.218 -17.234 1.00 75.19 100 GLY A O 1
ATOM 760 N N . ASP A 1 101 ? 9.862 -10.414 -18.507 1.00 77.75 101 ASP A N 1
ATOM 761 C CA . ASP A 1 101 ? 8.460 -10.688 -18.847 1.00 77.75 101 ASP A CA 1
ATOM 762 C C . ASP A 1 101 ? 8.278 -11.525 -20.128 1.00 77.75 101 ASP A C 1
ATOM 764 O O . ASP A 1 101 ? 7.152 -11.774 -20.562 1.00 77.75 101 ASP A O 1
ATOM 768 N N . GLY A 1 102 ? 9.375 -11.982 -20.736 1.00 82.00 102 GLY A N 1
ATOM 769 C CA . GLY A 1 102 ? 9.367 -12.773 -21.963 1.00 82.00 102 GLY A CA 1
ATOM 770 C C . GLY A 1 102 ? 9.104 -11.963 -23.234 1.00 82.00 102 GLY A C 1
ATOM 771 O O . GLY A 1 102 ? 9.057 -12.557 -24.317 1.00 82.00 102 GLY A O 1
ATOM 772 N N . VAL A 1 103 ? 8.958 -10.637 -23.131 1.00 85.81 103 VAL A N 1
ATOM 773 C CA . VAL A 1 103 ? 8.883 -9.735 -24.285 1.00 85.81 103 VAL A CA 1
ATOM 774 C C . VAL A 1 103 ? 10.262 -9.663 -24.948 1.00 85.81 103 VAL A C 1
ATOM 776 O O . VAL A 1 103 ? 11.298 -9.813 -24.306 1.00 85.81 103 VAL A O 1
ATOM 779 N N . GLY A 1 104 ? 10.305 -9.521 -26.271 1.00 88.69 104 GLY A N 1
ATOM 780 C CA . GLY A 1 104 ? 11.580 -9.370 -26.966 1.00 88.69 104 GLY A CA 1
ATOM 781 C C . GLY A 1 104 ? 12.197 -8.001 -26.675 1.00 88.69 104 GLY A C 1
ATOM 782 O O . GLY A 1 104 ? 11.512 -6.988 -26.804 1.00 88.69 104 GLY A O 1
ATOM 783 N N . ALA A 1 105 ? 13.480 -7.962 -26.316 1.00 92.75 105 ALA A N 1
ATOM 784 C CA . ALA A 1 105 ? 14.164 -6.709 -26.001 1.00 92.75 105 ALA A CA 1
ATOM 785 C C . ALA A 1 105 ? 14.268 -5.790 -27.227 1.00 92.75 105 ALA A C 1
ATOM 787 O O . ALA A 1 105 ? 14.346 -6.262 -28.370 1.00 92.75 105 ALA A O 1
ATOM 788 N N . SER A 1 106 ? 14.309 -4.475 -27.008 1.00 95.19 106 SER A N 1
ATOM 789 C CA . SER A 1 106 ? 14.420 -3.518 -28.106 1.00 95.19 106 SER A CA 1
ATOM 790 C C . SER A 1 106 ? 15.801 -3.564 -28.770 1.00 95.19 106 SER A C 1
ATOM 792 O O . SER A 1 106 ? 16.842 -3.765 -28.135 1.00 95.19 106 SER A O 1
ATOM 794 N N . ALA A 1 107 ? 15.841 -3.285 -30.076 1.00 93.19 107 ALA A N 1
ATOM 795 C CA . ALA A 1 107 ? 17.105 -3.144 -30.798 1.00 93.19 107 ALA A CA 1
ATOM 796 C C . ALA A 1 107 ? 17.973 -2.000 -30.236 1.00 93.19 107 ALA A C 1
ATOM 798 O O . ALA A 1 107 ? 19.199 -2.045 -30.339 1.00 93.19 107 ALA A O 1
ATOM 799 N N . ALA A 1 108 ? 17.354 -0.974 -29.640 1.00 93.44 108 ALA A N 1
ATOM 800 C CA . ALA A 1 108 ? 18.062 0.119 -28.979 1.00 93.44 108 ALA A CA 1
ATOM 801 C C . ALA A 1 108 ? 18.808 -0.371 -27.730 1.00 93.44 108 ALA A C 1
ATOM 803 O O . ALA A 1 108 ? 20.009 -0.120 -27.618 1.00 93.44 108 ALA A O 1
ATOM 804 N N . ALA A 1 109 ? 18.138 -1.120 -26.847 1.00 94.69 109 ALA A N 1
ATOM 805 C CA . ALA A 1 109 ? 18.758 -1.695 -25.656 1.00 94.69 109 ALA A CA 1
ATOM 806 C C . ALA A 1 109 ? 19.935 -2.608 -26.015 1.00 94.69 109 ALA A C 1
ATOM 808 O O . ALA A 1 109 ? 21.019 -2.452 -25.455 1.00 94.69 109 ALA A O 1
ATOM 809 N N . LEU A 1 110 ? 19.779 -3.478 -27.019 1.00 94.56 110 LEU A N 1
ATOM 810 C CA . LEU A 1 110 ? 20.866 -4.349 -27.475 1.00 94.56 110 LEU A CA 1
ATOM 811 C C . LEU A 1 110 ? 22.063 -3.576 -28.032 1.00 94.56 110 LEU A C 1
ATOM 813 O O . LEU A 1 110 ? 23.200 -3.875 -27.675 1.00 94.56 110 LEU A O 1
ATOM 817 N N . ARG A 1 111 ? 21.838 -2.560 -28.873 1.00 92.81 111 ARG A N 1
ATOM 818 C CA . ARG A 1 111 ? 22.935 -1.731 -29.404 1.00 92.81 111 ARG A CA 1
ATOM 819 C C . ARG A 1 111 ? 23.680 -1.002 -28.291 1.00 92.81 111 ARG A C 1
ATOM 821 O O . ARG A 1 111 ? 24.906 -0.956 -28.314 1.00 92.81 111 ARG A O 1
ATOM 828 N N . HIS A 1 112 ? 22.956 -0.454 -27.319 1.00 93.31 112 HIS A N 1
ATOM 829 C CA . HIS A 1 112 ? 23.548 0.238 -26.178 1.00 93.31 112 HIS A CA 1
ATOM 830 C C . HIS A 1 112 ? 24.298 -0.712 -25.241 1.00 93.31 112 HIS A C 1
ATOM 832 O O . HIS A 1 112 ? 25.396 -0.380 -24.799 1.00 93.31 112 HIS A O 1
ATOM 838 N N . LEU A 1 113 ? 23.767 -1.912 -25.004 1.00 94.31 113 LEU A N 1
ATOM 839 C CA . LEU A 1 113 ? 24.461 -2.966 -24.272 1.00 94.31 113 LEU A CA 1
ATOM 840 C C . LEU A 1 113 ? 25.770 -3.362 -24.973 1.00 94.31 113 LEU A C 1
ATOM 842 O O . LEU A 1 113 ? 26.806 -3.450 -24.320 1.00 94.31 113 LEU A O 1
ATOM 846 N N . MET A 1 114 ? 25.757 -3.546 -26.298 1.00 93.06 114 MET A N 1
ATOM 847 C CA . MET A 1 114 ? 26.981 -3.854 -27.052 1.00 93.06 114 MET A CA 1
ATOM 848 C C . MET A 1 114 ? 27.978 -2.696 -27.013 1.00 93.06 114 MET A C 1
ATOM 850 O O . MET A 1 114 ? 29.169 -2.917 -26.814 1.00 93.06 114 MET A O 1
ATOM 854 N N . ALA A 1 115 ? 27.508 -1.453 -27.136 1.00 90.56 115 ALA A N 1
ATOM 855 C CA . ALA A 1 115 ? 28.363 -0.277 -27.000 1.00 90.56 115 ALA A CA 1
ATOM 856 C C . ALA A 1 115 ? 29.081 -0.258 -25.636 1.00 90.56 115 ALA A C 1
ATOM 858 O O . ALA A 1 115 ? 30.289 -0.026 -25.591 1.00 90.56 115 ALA A O 1
ATOM 859 N N . LEU A 1 116 ? 28.369 -0.580 -24.548 1.00 91.50 116 LEU A N 1
ATOM 860 C CA . LEU A 1 116 ? 28.948 -0.707 -23.208 1.00 91.50 116 LEU A CA 1
ATOM 861 C C . LEU A 1 116 ? 29.979 -1.837 -23.113 1.00 91.50 116 LEU A C 1
ATOM 863 O O . LEU A 1 116 ? 31.050 -1.620 -22.548 1.00 91.50 116 LEU A O 1
ATOM 867 N N . LEU A 1 117 ? 29.696 -3.013 -23.688 1.00 91.12 117 LEU A N 1
ATOM 868 C CA . LEU A 1 117 ? 30.661 -4.121 -23.731 1.00 91.12 117 LEU A CA 1
ATOM 869 C C . LEU A 1 117 ? 31.953 -3.718 -24.444 1.00 91.12 117 LEU A C 1
ATOM 871 O O . LEU A 1 117 ? 33.039 -4.091 -24.006 1.00 91.12 117 LEU A O 1
ATOM 875 N N . TYR A 1 118 ? 31.850 -2.907 -25.495 1.00 89.06 118 TYR A N 1
ATOM 876 C CA . TYR A 1 118 ? 32.998 -2.372 -26.226 1.00 89.06 118 TYR A CA 1
ATOM 877 C C . TYR A 1 118 ? 33.639 -1.140 -25.568 1.00 89.06 118 TYR A C 1
ATOM 879 O O . TYR A 1 118 ? 34.462 -0.463 -26.185 1.00 89.06 118 TYR A O 1
ATOM 887 N N . GLY A 1 119 ? 33.286 -0.836 -24.315 1.00 86.62 119 GLY A N 1
ATOM 888 C CA . GLY A 1 119 ? 33.890 0.240 -23.531 1.00 86.62 119 GLY A CA 1
ATOM 889 C C . GLY A 1 119 ? 33.427 1.645 -23.918 1.00 86.62 119 GLY A C 1
ATOM 890 O O . GLY A 1 119 ? 34.041 2.628 -23.498 1.00 86.62 119 GLY A O 1
ATOM 891 N N . GLN A 1 120 ? 32.359 1.776 -24.710 1.00 87.19 120 GLN A N 1
ATOM 892 C CA . GLN A 1 120 ? 31.773 3.080 -25.005 1.00 87.19 120 GLN A CA 1
ATOM 893 C C . GLN A 1 120 ? 30.953 3.569 -23.813 1.00 87.19 120 GLN A C 1
ATOM 895 O O . GLN A 1 120 ? 30.213 2.816 -23.183 1.00 87.19 120 GLN A O 1
ATOM 900 N N . GLN A 1 121 ? 31.056 4.863 -23.518 1.00 84.62 121 GLN A N 1
ATOM 901 C CA . GLN A 1 121 ? 30.218 5.489 -22.503 1.00 84.62 121 GLN A CA 1
ATOM 902 C C . GLN A 1 121 ? 28.836 5.786 -23.079 1.00 84.62 121 GLN A C 1
ATOM 904 O O . GLN A 1 121 ? 28.712 6.323 -24.183 1.00 84.62 121 GLN A O 1
ATOM 909 N N . LEU A 1 122 ? 27.792 5.474 -22.312 1.00 82.81 122 LEU A N 1
ATOM 910 C CA . LEU A 1 122 ? 26.443 5.890 -22.667 1.00 82.81 122 LEU A CA 1
ATOM 911 C C . LEU A 1 122 ? 26.290 7.402 -22.557 1.00 82.81 122 LEU A C 1
ATOM 913 O O . LEU A 1 122 ? 26.833 8.050 -21.662 1.00 82.81 122 LEU A O 1
ATOM 917 N N . GLN A 1 123 ? 25.491 7.954 -23.464 1.00 79.38 123 GLN A N 1
ATOM 918 C CA . GLN A 1 123 ? 25.078 9.344 -23.372 1.00 79.38 123 GLN A CA 1
ATOM 919 C C . GLN A 1 123 ? 24.109 9.508 -22.198 1.00 79.38 123 GLN A C 1
ATOM 921 O O . GLN A 1 123 ? 23.218 8.685 -21.981 1.00 79.38 123 GLN A O 1
ATOM 926 N N . THR A 1 124 ? 24.246 10.608 -21.462 1.00 68.44 124 THR A N 1
ATOM 927 C CA . THR A 1 124 ? 23.402 10.932 -20.299 1.00 68.44 124 THR A CA 1
ATOM 928 C C . THR A 1 124 ? 21.924 11.137 -20.648 1.00 68.44 124 THR A C 1
ATOM 930 O O . THR A 1 124 ? 21.086 11.144 -19.754 1.00 68.44 124 THR A O 1
ATOM 933 N N . SER A 1 125 ? 21.593 11.288 -21.933 1.00 74.75 125 SER A N 1
ATOM 934 C CA . SER A 1 125 ? 20.231 11.436 -22.457 1.00 74.75 125 SER A CA 1
ATOM 935 C C . SER A 1 125 ? 19.547 10.114 -22.820 1.00 74.75 125 SER A C 1
ATOM 937 O O . SER A 1 125 ? 18.503 10.140 -23.466 1.00 74.75 125 SER A O 1
ATOM 939 N N . THR A 1 126 ? 20.136 8.966 -22.475 1.00 81.62 126 THR A N 1
ATOM 940 C CA . THR A 1 126 ? 19.525 7.659 -22.765 1.00 81.62 126 THR A CA 1
ATOM 941 C C . THR A 1 126 ? 18.196 7.529 -22.018 1.00 81.62 126 THR A C 1
ATOM 943 O O . THR A 1 126 ? 18.111 7.831 -20.827 1.00 81.62 126 THR A O 1
ATOM 946 N N . GLU A 1 127 ? 17.147 7.094 -22.718 1.00 89.12 127 GLU A N 1
ATOM 947 C CA . GLU A 1 127 ? 15.812 6.949 -22.137 1.00 89.12 127 GLU A CA 1
ATOM 948 C C . GLU A 1 127 ? 15.797 5.905 -21.010 1.00 89.12 127 GLU A C 1
ATOM 950 O O . GLU A 1 127 ? 16.415 4.844 -21.118 1.00 89.12 127 GLU A O 1
ATOM 955 N N . SER A 1 128 ? 15.054 6.175 -19.930 1.00 88.25 128 SER A N 1
ATOM 956 C CA . SER A 1 128 ? 15.010 5.277 -18.767 1.00 88.25 128 SER A CA 1
ATOM 957 C C . SER A 1 128 ? 14.469 3.888 -19.091 1.00 88.25 128 SER A C 1
ATOM 959 O O . SER A 1 128 ? 14.928 2.922 -18.494 1.00 88.25 128 SER A O 1
ATOM 961 N N . ALA A 1 129 ? 13.542 3.781 -20.047 1.00 89.88 129 ALA A N 1
ATOM 962 C CA . ALA A 1 129 ? 13.019 2.499 -20.513 1.00 89.88 129 ALA A CA 1
ATOM 963 C C . ALA A 1 129 ? 14.132 1.624 -21.116 1.00 89.88 129 ALA A C 1
ATOM 965 O O . ALA A 1 129 ? 14.275 0.463 -20.749 1.00 89.88 129 ALA A O 1
ATOM 966 N N . VAL A 1 130 ? 14.994 2.216 -21.949 1.00 92.38 130 VAL A N 1
ATOM 967 C CA . VAL A 1 130 ? 16.144 1.522 -22.545 1.00 92.38 130 VAL A CA 1
ATOM 968 C C . VAL A 1 130 ? 17.142 1.099 -21.466 1.00 92.38 130 VAL A C 1
ATOM 970 O O . VAL A 1 130 ? 17.643 -0.019 -21.500 1.00 92.38 130 VAL A O 1
ATOM 973 N N . LEU A 1 131 ? 17.417 1.961 -20.481 1.00 93.06 131 LEU A N 1
ATOM 974 C CA . LEU A 1 131 ? 18.302 1.617 -19.362 1.00 93.06 131 LEU A CA 1
ATOM 975 C C . LEU A 1 131 ? 17.748 0.463 -18.509 1.00 93.06 131 LEU A C 1
ATOM 977 O O . LEU A 1 131 ? 18.522 -0.386 -18.072 1.00 93.06 131 LEU A O 1
ATOM 981 N N . LEU A 1 132 ? 16.430 0.416 -18.289 1.00 92.69 132 LEU A N 1
ATOM 982 C CA . LEU A 1 132 ? 15.771 -0.686 -17.582 1.00 92.69 132 LEU A CA 1
ATOM 983 C C . LEU A 1 132 ? 15.883 -1.998 -18.365 1.00 92.69 132 LEU A C 1
ATOM 985 O O . LEU A 1 132 ? 16.311 -2.992 -17.785 1.00 92.69 132 LEU A O 1
ATOM 989 N N . GLU A 1 133 ? 15.613 -1.988 -19.674 1.00 93.44 133 GLU A N 1
ATOM 990 C CA . GLU A 1 133 ? 15.804 -3.167 -20.534 1.00 93.44 133 GLU A CA 1
ATOM 991 C C . GLU A 1 133 ? 17.257 -3.668 -20.497 1.00 93.44 133 GLU A C 1
ATOM 993 O O . GLU A 1 133 ? 17.501 -4.872 -20.413 1.00 93.44 133 GLU A O 1
ATOM 998 N N . ILE A 1 134 ? 18.241 -2.759 -20.504 1.00 94.44 134 ILE A N 1
ATOM 999 C CA . ILE A 1 134 ? 19.659 -3.125 -20.366 1.00 94.44 134 ILE A CA 1
ATOM 1000 C C . ILE A 1 134 ? 19.917 -3.793 -19.009 1.00 94.44 134 ILE A C 1
ATOM 1002 O O . ILE A 1 134 ? 20.643 -4.782 -18.969 1.00 94.44 134 ILE A O 1
ATOM 1006 N N . CYS A 1 135 ? 19.341 -3.301 -17.907 1.00 93.62 135 CYS A N 1
ATOM 1007 C CA . CYS A 1 135 ? 19.472 -3.938 -16.591 1.00 93.62 135 CYS A CA 1
ATOM 1008 C C . CYS A 1 135 ? 18.846 -5.338 -16.545 1.00 93.62 135 CYS A C 1
ATOM 1010 O O . CYS A 1 135 ? 19.449 -6.254 -15.982 1.00 93.62 135 CYS A O 1
ATOM 1012 N N . GLU A 1 136 ? 17.669 -5.527 -17.140 1.00 92.19 136 GLU A N 1
ATOM 1013 C CA . GLU A 1 136 ? 17.014 -6.838 -17.213 1.00 92.19 136 GLU A CA 1
ATOM 1014 C C . GLU A 1 136 ? 17.849 -7.830 -18.032 1.00 92.19 136 GLU A C 1
ATOM 1016 O O . GLU A 1 136 ? 18.139 -8.931 -17.561 1.00 92.19 136 GLU A O 1
ATOM 1021 N N . LEU A 1 137 ? 18.336 -7.416 -19.207 1.00 93.50 137 LEU A N 1
ATOM 1022 C CA . LEU A 1 137 ? 19.233 -8.231 -20.029 1.00 93.50 137 LEU A CA 1
ATOM 1023 C C . LEU A 1 137 ? 20.565 -8.515 -19.334 1.00 93.50 137 LEU A C 1
ATOM 1025 O O . LEU A 1 137 ? 21.057 -9.638 -19.386 1.00 93.50 137 LEU A O 1
ATOM 1029 N N . ALA A 1 138 ? 21.151 -7.522 -18.664 1.00 93.88 138 ALA A N 1
ATOM 1030 C CA . ALA A 1 138 ? 22.391 -7.694 -17.916 1.00 93.88 138 ALA A CA 1
ATOM 1031 C C . ALA A 1 138 ? 22.218 -8.654 -16.734 1.00 93.88 138 ALA A C 1
ATOM 1033 O O . ALA A 1 138 ? 23.154 -9.369 -16.398 1.00 93.88 138 ALA A O 1
ATOM 1034 N N . THR A 1 139 ? 21.025 -8.711 -16.140 1.00 92.44 139 THR A N 1
ATOM 1035 C CA . THR A 1 139 ? 20.689 -9.698 -15.107 1.00 92.44 139 THR A CA 1
ATOM 1036 C C . THR A 1 139 ? 20.564 -11.092 -15.716 1.00 92.44 139 THR A C 1
ATOM 1038 O O . THR A 1 139 ? 21.229 -12.014 -15.256 1.00 92.44 139 THR A O 1
ATOM 1041 N N . LEU A 1 140 ? 19.772 -11.242 -16.786 1.00 91.19 140 LEU A N 1
ATOM 1042 C CA . LEU A 1 140 ? 19.541 -12.529 -17.453 1.00 91.19 140 LEU A CA 1
ATOM 1043 C C . LEU A 1 140 ? 20.836 -13.137 -18.007 1.00 91.19 140 LEU A C 1
ATOM 1045 O O . LEU A 1 140 ? 21.061 -14.343 -17.926 1.00 91.19 140 LEU A O 1
ATOM 1049 N N . TRP A 1 141 ? 21.683 -12.292 -18.586 1.00 93.56 141 TRP A N 1
ATOM 1050 C CA . TRP A 1 141 ? 22.945 -12.687 -19.192 1.00 93.56 141 TRP A CA 1
ATOM 1051 C C . TRP A 1 141 ? 24.138 -12.521 -18.249 1.00 93.56 141 TRP A C 1
ATOM 1053 O O . TRP A 1 141 ? 25.271 -12.655 -18.696 1.00 93.56 141 TRP A O 1
ATOM 1063 N N . GLU A 1 142 ? 23.928 -12.269 -16.956 1.00 93.69 142 GLU A N 1
ATOM 1064 C CA . GLU A 1 142 ? 24.988 -12.227 -15.935 1.00 93.69 142 GLU A CA 1
ATOM 1065 C C . GLU A 1 142 ? 26.155 -11.269 -16.284 1.00 93.69 142 GLU A C 1
ATOM 1067 O O . GLU A 1 142 ? 27.332 -11.599 -16.111 1.00 93.69 142 GLU A O 1
ATOM 1072 N N . PHE A 1 143 ? 25.839 -10.076 -16.801 1.00 94.00 143 PHE A N 1
ATOM 1073 C CA . PHE A 1 143 ? 26.784 -8.979 -17.046 1.00 94.00 143 PHE A CA 1
ATOM 1074 C C . PHE A 1 143 ? 26.922 -8.080 -15.803 1.00 94.00 143 PHE A C 1
ATOM 1076 O O . PHE A 1 143 ? 26.444 -6.942 -15.778 1.00 94.00 143 PHE A O 1
ATOM 1083 N N . ASP A 1 144 ? 27.603 -8.590 -14.772 1.00 92.44 144 ASP A N 1
ATOM 1084 C CA . ASP A 1 144 ? 27.745 -7.964 -13.443 1.00 92.44 144 ASP A CA 1
ATOM 1085 C C . ASP A 1 144 ? 28.153 -6.474 -13.489 1.00 92.44 144 ASP A C 1
ATOM 1087 O O . ASP A 1 144 ? 27.531 -5.616 -12.858 1.00 92.44 144 ASP A O 1
ATOM 1091 N N . SER A 1 145 ? 29.199 -6.143 -14.255 1.00 92.06 145 SER A N 1
ATOM 1092 C CA . SER A 1 145 ? 29.767 -4.786 -14.320 1.00 92.06 145 SER A CA 1
ATOM 1093 C C . SER A 1 145 ? 28.828 -3.775 -14.981 1.00 92.06 145 SER A C 1
ATOM 1095 O O . SER A 1 145 ? 28.718 -2.630 -14.530 1.00 92.06 145 SER A O 1
ATOM 1097 N N . ILE A 1 146 ? 28.131 -4.199 -16.038 1.00 93.44 146 ILE A N 1
ATOM 1098 C CA . ILE A 1 146 ? 27.156 -3.371 -16.745 1.00 93.44 146 ILE A CA 1
ATOM 1099 C C . ILE A 1 146 ? 25.942 -3.135 -15.855 1.00 93.44 146 ILE A C 1
ATOM 1101 O O . ILE A 1 146 ? 25.507 -1.991 -15.724 1.00 93.44 146 ILE A O 1
ATOM 1105 N N . LEU A 1 147 ? 25.435 -4.186 -15.204 1.00 93.12 147 LEU A N 1
ATOM 1106 C CA . LEU A 1 147 ? 24.295 -4.088 -14.300 1.00 93.12 147 LEU A CA 1
ATOM 1107 C C . LEU A 1 147 ? 24.554 -3.060 -13.184 1.00 93.12 147 LEU A C 1
ATOM 1109 O O . LEU A 1 147 ? 23.723 -2.182 -12.946 1.00 93.12 147 LEU A O 1
ATOM 1113 N N . GLU A 1 148 ? 25.733 -3.095 -12.560 1.00 92.88 148 GLU A N 1
ATOM 1114 C CA . GLU A 1 148 ? 26.135 -2.118 -11.538 1.00 92.88 148 GLU A CA 1
ATOM 1115 C C . GLU A 1 148 ? 26.202 -0.680 -12.077 1.00 92.88 148 GLU A C 1
ATOM 1117 O O . GLU A 1 148 ? 25.645 0.250 -11.477 1.00 92.88 148 GLU A O 1
ATOM 1122 N N . SER A 1 149 ? 26.830 -0.485 -13.240 1.00 91.81 149 SER A N 1
ATOM 1123 C CA . SER A 1 149 ? 26.940 0.835 -13.870 1.00 91.81 149 SER A CA 1
ATOM 1124 C C . SER A 1 149 ? 25.566 1.421 -14.220 1.00 91.81 149 SER A C 1
ATOM 1126 O O . SER A 1 149 ? 25.269 2.571 -13.877 1.00 91.81 149 SER A O 1
ATOM 1128 N N . MET A 1 150 ? 24.696 0.621 -14.845 1.00 93.44 150 MET A N 1
ATOM 1129 C CA . MET A 1 150 ? 23.363 1.061 -15.263 1.00 93.44 150 MET A CA 1
ATOM 1130 C C . MET A 1 150 ? 22.456 1.327 -14.072 1.00 93.44 150 MET A C 1
ATOM 1132 O O . MET A 1 150 ? 21.752 2.338 -14.050 1.00 93.44 150 MET A O 1
ATOM 1136 N N . SER A 1 151 ? 22.524 0.478 -13.042 1.00 92.69 151 SER A N 1
ATOM 1137 C CA . SER A 1 151 ? 21.725 0.665 -11.834 1.00 92.69 151 SER A CA 1
ATOM 1138 C C . SER A 1 151 ? 22.015 2.014 -11.168 1.00 92.69 151 SER A C 1
ATOM 1140 O O . SER A 1 151 ? 21.096 2.721 -10.759 1.00 92.69 151 SER A O 1
ATOM 1142 N N . THR A 1 152 ? 23.279 2.443 -11.154 1.00 92.19 152 THR A N 1
ATOM 1143 C CA . THR A 1 152 ? 23.683 3.739 -10.595 1.00 92.19 152 THR A CA 1
ATOM 1144 C C . THR A 1 152 ? 23.057 4.910 -11.362 1.00 92.19 152 THR A C 1
ATOM 1146 O O . THR A 1 152 ? 22.553 5.857 -10.749 1.00 92.19 152 THR A O 1
ATOM 1149 N N . MET A 1 153 ? 23.029 4.840 -12.698 1.00 91.50 153 MET A N 1
ATOM 1150 C CA . MET A 1 153 ? 22.376 5.859 -13.532 1.00 91.50 153 MET A CA 1
ATOM 1151 C C . MET A 1 153 ? 20.853 5.871 -13.360 1.00 91.50 153 MET A C 1
ATOM 1153 O O . MET A 1 153 ? 20.242 6.942 -13.295 1.00 91.50 153 MET A O 1
ATOM 1157 N N . LEU A 1 154 ? 20.233 4.697 -13.233 1.00 92.94 154 LEU A N 1
ATOM 1158 C CA . LEU A 1 154 ? 18.797 4.569 -12.994 1.00 92.94 154 LEU A CA 1
ATOM 1159 C C . LEU A 1 154 ? 18.384 5.127 -11.630 1.00 92.94 154 LEU A C 1
ATOM 1161 O O . LEU A 1 154 ? 17.406 5.870 -11.556 1.00 92.94 154 LEU A O 1
ATOM 1165 N N . VAL A 1 155 ? 19.158 4.877 -10.569 1.00 93.56 155 VAL A N 1
ATOM 1166 C CA . VAL A 1 155 ? 18.912 5.468 -9.241 1.00 93.56 155 VAL A CA 1
ATOM 1167 C C . VAL A 1 155 ? 18.915 6.997 -9.305 1.00 93.56 155 VAL A C 1
ATOM 1169 O O . VAL A 1 155 ? 18.056 7.643 -8.701 1.00 93.56 155 VAL A O 1
ATOM 1172 N N . ALA A 1 156 ? 19.860 7.598 -10.034 1.00 91.56 156 ALA A N 1
ATOM 1173 C CA . ALA A 1 156 ? 19.891 9.048 -10.224 1.00 91.56 156 ALA A CA 1
ATOM 1174 C C . ALA A 1 156 ? 18.671 9.544 -11.023 1.00 91.56 156 ALA A C 1
ATOM 1176 O O . ALA A 1 156 ? 18.052 10.545 -10.657 1.00 91.56 156 ALA A O 1
ATOM 1177 N N . SER A 1 157 ? 18.285 8.806 -12.064 1.00 90.00 157 SER A N 1
ATOM 1178 C CA . SER A 1 157 ? 17.154 9.143 -12.936 1.00 90.00 157 SER A CA 1
ATOM 1179 C C . SER A 1 157 ? 15.805 9.049 -12.216 1.00 90.00 157 SER A C 1
ATOM 1181 O O . SER A 1 157 ? 14.967 9.938 -12.356 1.00 90.00 157 SER A O 1
ATOM 1183 N N . ALA A 1 158 ? 15.605 8.035 -11.374 1.00 90.88 158 ALA A N 1
ATOM 1184 C CA . ALA A 1 158 ? 14.386 7.864 -10.585 1.00 90.88 158 ALA A CA 1
ATOM 1185 C C . ALA A 1 158 ? 14.181 8.969 -9.541 1.00 90.88 158 ALA A C 1
ATOM 1187 O O . ALA A 1 158 ? 13.049 9.352 -9.258 1.00 90.88 158 ALA A O 1
ATOM 1188 N N . LYS A 1 159 ? 15.266 9.542 -9.007 1.00 89.94 159 LYS A N 1
ATOM 1189 C CA . LYS A 1 159 ? 15.184 10.726 -8.135 1.00 89.94 159 LYS A CA 1
ATOM 1190 C C . LYS A 1 159 ? 14.763 11.985 -8.896 1.00 89.94 159 LYS A C 1
ATOM 1192 O O . LYS A 1 159 ? 14.160 12.880 -8.311 1.00 89.94 159 LYS A O 1
ATOM 1197 N N . ALA A 1 160 ? 15.086 12.069 -10.186 1.00 89.50 160 ALA A N 1
ATOM 1198 C CA . ALA A 1 160 ? 14.762 13.217 -11.027 1.00 89.50 160 ALA A CA 1
ATOM 1199 C C . ALA A 1 160 ? 13.368 13.119 -11.678 1.00 89.50 160 ALA A C 1
ATOM 1201 O O . ALA A 1 160 ? 12.742 14.146 -11.943 1.00 89.50 160 ALA A O 1
ATOM 1202 N N . SER A 1 161 ? 12.874 11.903 -11.932 1.00 93.56 161 SER A N 1
ATOM 1203 C CA . SER A 1 161 ? 11.676 11.642 -12.735 1.00 93.56 161 SER A CA 1
ATOM 1204 C C . SER A 1 161 ? 10.726 10.663 -12.046 1.00 93.56 161 SER A C 1
ATOM 1206 O O . SER A 1 161 ? 11.043 9.489 -11.859 1.00 93.56 161 SER A O 1
ATOM 1208 N N . ALA A 1 162 ? 9.509 11.132 -11.747 1.00 93.75 162 ALA A N 1
ATOM 1209 C CA . ALA A 1 162 ? 8.443 10.302 -11.184 1.00 93.75 162 ALA A CA 1
ATOM 1210 C C . ALA A 1 162 ? 8.044 9.153 -12.125 1.00 93.75 162 ALA A C 1
ATOM 1212 O O . ALA A 1 162 ? 7.785 8.045 -11.665 1.00 93.75 162 ALA A O 1
ATOM 1213 N N . LYS A 1 163 ? 8.061 9.400 -13.444 1.00 94.44 163 LYS A N 1
ATOM 1214 C CA . LYS A 1 163 ? 7.820 8.373 -14.466 1.00 94.44 163 LYS A CA 1
ATOM 1215 C C . LYS A 1 163 ? 8.839 7.241 -14.352 1.00 94.44 163 LYS A C 1
ATOM 1217 O O . LYS A 1 163 ? 8.454 6.086 -14.218 1.00 94.44 163 LYS A O 1
ATOM 1222 N N . THR A 1 164 ? 10.122 7.596 -14.315 1.00 93.81 164 THR A N 1
ATOM 1223 C CA . THR A 1 164 ? 11.216 6.629 -14.193 1.00 93.81 164 THR A CA 1
ATOM 1224 C C . THR A 1 164 ? 11.153 5.877 -12.866 1.00 93.81 164 THR A C 1
ATOM 1226 O O . THR A 1 164 ? 11.386 4.676 -12.846 1.00 93.81 164 THR A O 1
ATOM 1229 N N . ALA A 1 165 ? 10.796 6.547 -11.765 1.00 95.75 165 ALA A N 1
ATOM 1230 C CA . ALA A 1 165 ? 10.602 5.883 -10.479 1.00 95.75 165 ALA A CA 1
ATOM 1231 C C . ALA A 1 165 ? 9.486 4.825 -10.535 1.00 95.75 165 ALA A C 1
ATOM 1233 O O . ALA A 1 165 ? 9.690 3.718 -10.049 1.00 95.75 165 ALA A O 1
ATOM 1234 N N . CYS A 1 166 ? 8.338 5.122 -11.155 1.00 94.75 166 CYS A N 1
ATOM 1235 C CA . CYS A 1 166 ? 7.253 4.149 -11.309 1.00 94.75 166 CYS A CA 1
ATOM 1236 C C . CYS A 1 166 ? 7.657 2.957 -12.188 1.00 94.75 166 CYS A C 1
ATOM 1238 O O . CYS A 1 166 ? 7.506 1.818 -11.757 1.00 94.75 166 CYS A O 1
ATOM 1240 N N . GLU A 1 167 ? 8.206 3.208 -13.380 1.00 91.81 167 GLU A N 1
ATOM 1241 C CA . GLU A 1 167 ? 8.645 2.153 -14.312 1.00 91.81 167 GLU A CA 1
ATOM 1242 C C . GLU A 1 167 ? 9.700 1.241 -13.671 1.00 91.81 167 GLU A C 1
ATOM 1244 O O . GLU A 1 167 ? 9.605 0.015 -13.736 1.00 91.81 167 GLU A O 1
ATOM 1249 N N . MET A 1 168 ? 10.669 1.841 -12.975 1.00 93.31 168 MET A N 1
ATOM 1250 C CA . MET A 1 168 ? 11.722 1.111 -12.277 1.00 93.31 168 MET A CA 1
ATOM 1251 C C . MET A 1 168 ? 11.187 0.278 -11.110 1.00 93.31 168 MET A C 1
ATOM 1253 O O . MET A 1 168 ? 11.683 -0.824 -10.891 1.00 93.31 168 MET A O 1
ATOM 1257 N N . LEU A 1 169 ? 10.182 0.768 -10.372 1.00 92.75 169 LEU A N 1
ATOM 1258 C CA . LEU A 1 169 ? 9.576 0.007 -9.276 1.00 92.75 169 LEU A CA 1
ATOM 1259 C C . LEU A 1 169 ? 8.871 -1.249 -9.799 1.00 92.75 169 LEU A C 1
ATOM 1261 O O . LEU A 1 169 ? 9.037 -2.320 -9.221 1.00 92.75 169 LEU A O 1
ATOM 1265 N N . VAL A 1 170 ? 8.135 -1.129 -10.913 1.00 88.88 170 VAL A N 1
ATOM 1266 C CA . VAL A 1 170 ? 7.480 -2.273 -11.572 1.00 88.88 170 VAL A CA 1
ATOM 1267 C C . VAL A 1 170 ? 8.508 -3.318 -11.986 1.00 88.88 170 VAL A C 1
ATOM 1269 O O . VAL A 1 170 ? 8.335 -4.493 -11.666 1.00 88.88 170 VAL A O 1
ATOM 1272 N N . ALA A 1 171 ? 9.578 -2.899 -12.667 1.00 88.50 171 ALA A N 1
ATOM 1273 C CA . ALA A 1 171 ? 10.633 -3.809 -13.103 1.00 88.50 171 ALA A CA 1
ATOM 1274 C C . ALA A 1 171 ? 11.309 -4.491 -11.903 1.00 88.50 171 ALA A C 1
ATOM 1276 O O . ALA A 1 171 ? 11.405 -5.714 -11.847 1.00 88.50 171 ALA A O 1
ATOM 1277 N N . ALA A 1 172 ? 11.695 -3.720 -10.882 1.00 89.81 172 ALA A N 1
ATOM 1278 C CA . ALA A 1 172 ? 12.426 -4.255 -9.740 1.00 89.81 172 ALA A CA 1
ATOM 1279 C C . ALA A 1 172 ? 11.623 -5.277 -8.920 1.00 89.81 172 ALA A C 1
ATOM 1281 O O . ALA A 1 172 ? 12.203 -6.244 -8.427 1.00 89.81 172 ALA A O 1
ATOM 1282 N N . LEU A 1 173 ? 10.301 -5.115 -8.811 1.00 83.94 173 LEU A N 1
ATOM 1283 C CA . LEU A 1 173 ? 9.428 -6.073 -8.123 1.00 83.94 173 LEU A CA 1
ATOM 1284 C C . LEU A 1 173 ? 9.366 -7.443 -8.808 1.00 83.94 173 LEU A C 1
ATOM 1286 O O . LEU A 1 173 ? 9.184 -8.447 -8.123 1.00 83.94 173 LEU A O 1
ATOM 1290 N N . ARG A 1 174 ? 9.572 -7.511 -10.129 1.00 82.94 1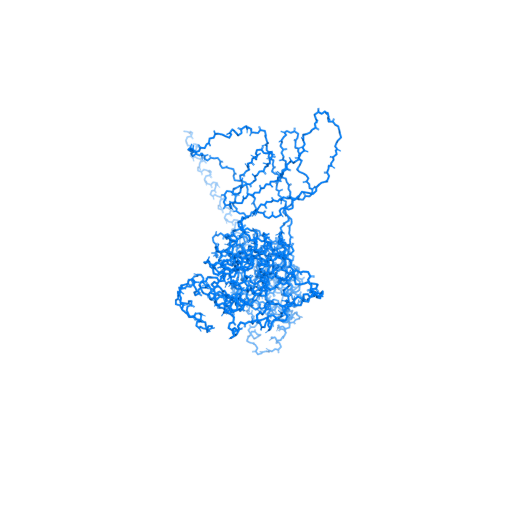74 ARG A N 1
ATOM 1291 C CA . ARG A 1 174 ? 9.616 -8.785 -10.870 1.00 82.94 174 ARG A CA 1
ATOM 1292 C C . ARG A 1 174 ? 10.866 -9.609 -10.544 1.00 82.94 174 ARG A C 1
ATOM 1294 O O . ARG A 1 174 ? 10.834 -10.827 -10.662 1.00 82.94 174 ARG A O 1
ATOM 1301 N N . HIS A 1 175 ? 11.941 -8.958 -10.096 1.00 81.00 175 HIS A N 1
ATOM 1302 C CA . HIS A 1 175 ? 13.258 -9.571 -9.888 1.00 81.00 175 HIS A CA 1
ATOM 1303 C C . HIS A 1 175 ? 13.591 -9.894 -8.417 1.00 81.00 175 HIS A C 1
ATOM 1305 O O . HIS A 1 175 ? 14.706 -10.317 -8.112 1.00 81.00 175 HIS A O 1
ATOM 1311 N N . THR A 1 176 ? 12.668 -9.705 -7.462 1.00 64.81 176 THR A N 1
ATOM 1312 C CA . THR A 1 176 ? 13.027 -9.771 -6.030 1.00 64.81 176 THR A CA 1
ATOM 1313 C C . THR A 1 176 ? 13.083 -11.153 -5.375 1.00 64.81 176 THR A C 1
ATOM 1315 O O . THR A 1 176 ? 13.524 -11.219 -4.228 1.00 64.81 176 THR A O 1
ATOM 1318 N N . GLU A 1 177 ? 12.708 -12.248 -6.044 1.00 58.03 177 GLU A N 1
ATOM 1319 C CA . GLU A 1 177 ? 12.505 -13.536 -5.347 1.00 58.03 177 GLU A CA 1
ATOM 1320 C C . GLU A 1 177 ? 13.379 -14.723 -5.804 1.00 58.03 177 GLU A C 1
ATOM 1322 O O . GLU A 1 177 ? 13.321 -15.764 -5.154 1.00 58.03 177 GLU A O 1
ATOM 1327 N N . ALA A 1 178 ? 14.246 -14.598 -6.823 1.00 54.34 178 ALA A N 1
ATOM 1328 C CA . ALA A 1 178 ? 14.966 -15.774 -7.354 1.00 54.34 178 ALA A CA 1
ATOM 1329 C C . ALA A 1 178 ? 16.464 -15.618 -7.708 1.00 54.34 178 ALA A C 1
ATOM 1331 O O . ALA A 1 178 ? 17.131 -16.638 -7.885 1.00 54.34 178 ALA A O 1
ATOM 1332 N N . ASP A 1 179 ? 17.033 -14.406 -7.767 1.00 57.50 179 ASP A N 1
ATOM 1333 C CA . ASP A 1 179 ? 18.302 -14.205 -8.494 1.00 57.50 179 ASP A CA 1
ATOM 1334 C C . ASP A 1 179 ? 19.537 -13.924 -7.615 1.00 57.50 179 ASP A C 1
ATOM 1336 O O . ASP A 1 179 ? 19.481 -13.214 -6.610 1.00 57.50 179 ASP A O 1
ATOM 1340 N N . ALA A 1 180 ? 20.711 -14.389 -8.066 1.00 56.53 180 ALA A N 1
ATOM 1341 C CA . ALA A 1 180 ? 22.023 -14.069 -7.482 1.00 56.53 180 ALA A CA 1
ATOM 1342 C C . ALA A 1 180 ? 22.341 -12.554 -7.470 1.00 56.53 180 ALA A C 1
ATOM 1344 O O . ALA A 1 180 ? 23.167 -12.098 -6.680 1.00 56.53 180 ALA A O 1
ATOM 1345 N N . HIS A 1 181 ? 21.650 -11.765 -8.302 1.00 64.56 181 HIS A N 1
ATOM 1346 C CA . HIS A 1 181 ? 21.775 -10.304 -8.411 1.00 64.56 181 HIS A CA 1
ATOM 1347 C C . HIS A 1 181 ? 20.739 -9.535 -7.566 1.00 64.56 181 HIS A C 1
ATOM 1349 O O . HIS A 1 181 ? 20.520 -8.338 -7.775 1.00 64.56 181 HIS A O 1
ATOM 1355 N N . SER A 1 182 ? 20.113 -10.207 -6.591 1.00 72.69 182 SER A N 1
ATOM 1356 C CA . SER A 1 182 ? 19.060 -9.663 -5.722 1.00 72.69 182 SER A CA 1
ATOM 1357 C C . SER A 1 182 ? 19.418 -8.311 -5.084 1.00 72.69 182 SER A C 1
ATOM 1359 O O . SER A 1 182 ? 18.553 -7.450 -4.948 1.00 72.69 182 SER A O 1
ATOM 1361 N N . GLU A 1 183 ? 20.687 -8.059 -4.744 1.00 87.38 183 GLU A N 1
ATOM 1362 C CA . GLU A 1 183 ? 21.102 -6.806 -4.091 1.00 87.38 183 GLU A CA 1
ATOM 1363 C C . GLU A 1 183 ? 21.031 -5.565 -5.000 1.00 87.38 183 GLU A C 1
ATOM 1365 O O . GLU A 1 183 ? 20.706 -4.473 -4.525 1.00 87.38 183 GLU A O 1
ATOM 1370 N N . VAL A 1 184 ? 21.288 -5.693 -6.309 1.00 91.44 184 VAL A N 1
ATOM 1371 C CA . VAL A 1 184 ? 21.130 -4.561 -7.246 1.00 91.44 184 VAL A CA 1
ATOM 1372 C C . VAL A 1 184 ? 19.653 -4.207 -7.372 1.00 91.44 184 VAL A C 1
ATOM 1374 O O . VAL A 1 184 ? 19.270 -3.047 -7.208 1.00 91.44 184 VAL A O 1
ATOM 1377 N N . TRP A 1 185 ? 18.808 -5.213 -7.594 1.00 91.31 185 TRP A N 1
ATOM 1378 C CA . TRP A 1 185 ? 17.370 -5.017 -7.734 1.00 91.31 185 TRP A CA 1
ATOM 1379 C C . TRP A 1 185 ? 16.714 -4.532 -6.442 1.00 91.31 185 TRP A C 1
ATOM 1381 O O . TRP A 1 185 ? 15.844 -3.670 -6.511 1.00 91.31 185 TRP A O 1
ATOM 1391 N N . LYS A 1 186 ? 17.187 -4.957 -5.262 1.00 90.44 186 LYS A N 1
ATOM 1392 C CA . LYS A 1 186 ? 16.783 -4.368 -3.972 1.00 90.44 186 LYS A CA 1
ATOM 1393 C C . LYS A 1 186 ? 17.110 -2.878 -3.888 1.00 90.44 186 LYS A C 1
ATOM 1395 O O . LYS A 1 186 ? 16.247 -2.099 -3.494 1.00 90.44 186 LYS A O 1
ATOM 1400 N N . ARG A 1 187 ? 18.314 -2.453 -4.295 1.00 91.88 187 ARG A N 1
ATOM 1401 C CA . ARG A 1 187 ? 18.684 -1.024 -4.321 1.00 91.88 187 ARG A CA 1
ATOM 1402 C C . ARG A 1 187 ? 17.822 -0.221 -5.294 1.00 91.88 187 ARG A C 1
ATOM 1404 O O . ARG A 1 187 ? 17.395 0.881 -4.954 1.00 91.88 187 ARG A O 1
ATOM 1411 N N . LEU A 1 188 ? 17.551 -0.759 -6.485 1.00 93.44 188 LEU A N 1
ATOM 1412 C CA . LEU A 1 188 ? 16.655 -0.124 -7.458 1.00 93.44 188 LEU A CA 1
ATOM 1413 C C . LEU A 1 188 ? 15.227 -0.033 -6.917 1.00 93.44 188 LEU A C 1
ATOM 1415 O O . LEU A 1 188 ? 14.602 1.022 -6.998 1.00 93.44 188 LEU A O 1
ATOM 1419 N N . ARG A 1 189 ? 14.727 -1.097 -6.296 1.00 92.62 189 ARG A N 1
ATOM 1420 C CA . ARG A 1 189 ? 13.417 -1.145 -5.645 1.00 92.62 189 ARG A CA 1
ATOM 1421 C C . ARG A 1 189 ? 13.292 -0.104 -4.527 1.00 92.62 189 ARG A C 1
ATOM 1423 O O . ARG A 1 189 ? 12.358 0.690 -4.535 1.00 92.62 189 ARG A O 1
ATOM 1430 N N . GLU A 1 190 ? 14.275 -0.009 -3.635 1.00 92.44 190 GLU A N 1
ATOM 1431 C CA . GLU A 1 190 ? 14.300 1.002 -2.569 1.00 92.44 190 GLU A CA 1
ATOM 1432 C C . GLU A 1 190 ? 14.366 2.436 -3.130 1.00 92.44 190 GLU A C 1
ATOM 1434 O O . GLU A 1 190 ? 13.599 3.312 -2.720 1.00 92.44 190 GLU A O 1
ATOM 1439 N N . ALA A 1 191 ? 15.242 2.690 -4.106 1.00 94.31 191 ALA A N 1
ATOM 1440 C CA . ALA A 1 191 ? 15.388 4.013 -4.710 1.00 94.31 191 ALA A CA 1
ATOM 1441 C C . ALA A 1 191 ? 14.135 4.454 -5.482 1.00 94.31 191 ALA A C 1
ATOM 1443 O O . ALA A 1 191 ? 13.745 5.622 -5.411 1.00 94.31 191 ALA A O 1
ATOM 1444 N N . SER A 1 192 ? 13.495 3.533 -6.208 1.00 95.25 192 SER A N 1
ATOM 1445 C CA . SER A 1 192 ? 12.242 3.799 -6.922 1.00 95.25 192 SER A CA 1
ATOM 1446 C C . SER A 1 192 ? 11.083 4.023 -5.958 1.00 95.25 192 SER A C 1
ATOM 1448 O O . SER A 1 192 ? 10.369 5.013 -6.103 1.00 95.25 192 SER A O 1
ATOM 1450 N N . ALA A 1 193 ? 10.940 3.189 -4.926 1.00 94.50 193 ALA A N 1
ATOM 1451 C CA . ALA A 1 193 ? 9.936 3.365 -3.881 1.00 94.50 193 ALA A CA 1
ATOM 1452 C C . ALA A 1 193 ? 10.087 4.721 -3.168 1.00 94.50 193 ALA A C 1
ATOM 1454 O O . ALA A 1 193 ? 9.094 5.417 -2.936 1.00 94.50 193 ALA A O 1
ATOM 1455 N N . GLN A 1 194 ? 11.324 5.149 -2.888 1.00 95.00 194 GLN A N 1
ATOM 1456 C CA . GLN A 1 194 ? 11.603 6.488 -2.369 1.00 95.00 194 GLN A CA 1
ATOM 1457 C C . GLN A 1 194 ? 11.229 7.590 -3.375 1.00 95.00 194 GLN A C 1
ATOM 1459 O O . GLN A 1 194 ? 10.585 8.566 -2.988 1.00 95.00 194 GLN A O 1
ATOM 1464 N N . GLY A 1 195 ? 11.587 7.440 -4.654 1.00 95.25 195 GLY A N 1
ATOM 1465 C CA . GLY A 1 195 ? 11.236 8.400 -5.707 1.00 95.25 195 GLY A CA 1
ATOM 1466 C C . GLY A 1 195 ? 9.722 8.575 -5.865 1.00 95.25 195 GLY A C 1
ATOM 1467 O O . GLY A 1 195 ? 9.231 9.703 -5.935 1.00 95.25 195 GLY A O 1
ATOM 1468 N N . VAL A 1 196 ? 8.960 7.476 -5.819 1.00 95.94 196 VAL A N 1
ATOM 1469 C CA . VAL A 1 196 ? 7.489 7.499 -5.811 1.00 95.94 196 VAL A CA 1
ATOM 1470 C C . VAL A 1 196 ? 6.971 8.217 -4.561 1.00 95.94 196 VAL A C 1
ATOM 1472 O O . VAL A 1 196 ? 6.131 9.109 -4.667 1.00 95.94 196 VAL A O 1
ATOM 1475 N N . ALA A 1 197 ? 7.503 7.909 -3.376 1.00 94.25 197 ALA A N 1
ATOM 1476 C CA . ALA A 1 197 ? 7.092 8.561 -2.132 1.00 94.25 197 ALA A CA 1
ATOM 1477 C C . ALA A 1 197 ? 7.311 10.090 -2.137 1.00 94.25 197 ALA A C 1
ATOM 1479 O O . ALA A 1 197 ? 6.532 10.829 -1.530 1.00 94.25 197 ALA A O 1
ATOM 1480 N N . GLU A 1 198 ? 8.357 10.569 -2.815 1.00 93.50 198 GLU A N 1
ATOM 1481 C CA . GLU A 1 198 ? 8.724 11.988 -2.899 1.00 93.50 198 GLU A CA 1
ATOM 1482 C C . GLU A 1 198 ? 7.981 12.744 -4.020 1.00 93.50 198 GLU A C 1
ATOM 1484 O O . GLU A 1 198 ? 7.776 13.957 -3.914 1.00 93.50 198 GLU A O 1
ATOM 1489 N N . ALA A 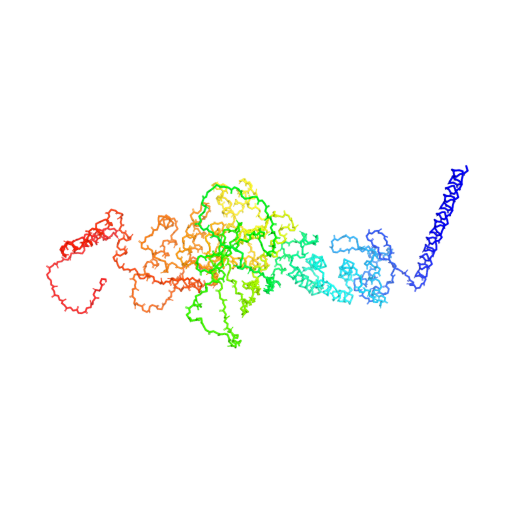1 199 ? 7.521 12.052 -5.068 1.00 92.75 199 ALA A N 1
ATOM 1490 C CA . ALA A 1 199 ? 6.871 12.665 -6.230 1.00 92.75 199 ALA A CA 1
ATOM 1491 C C . ALA A 1 199 ? 5.508 13.321 -5.920 1.00 92.75 199 ALA A C 1
ATOM 1493 O O . ALA A 1 199 ? 5.130 14.314 -6.557 1.00 92.75 199 ALA A O 1
ATOM 1494 N N . GLY A 1 200 ? 4.769 12.799 -4.935 1.00 89.06 200 GLY A N 1
ATOM 1495 C CA . GLY A 1 200 ? 3.487 13.353 -4.493 1.00 89.06 200 GLY A CA 1
ATOM 1496 C C . GLY A 1 200 ? 2.470 13.485 -5.635 1.00 89.06 200 GLY A C 1
ATOM 1497 O O . GLY A 1 200 ? 2.214 12.537 -6.367 1.00 89.06 200 GLY A O 1
ATOM 1498 N N . ARG A 1 201 ? 1.879 14.674 -5.823 1.00 86.12 201 ARG A N 1
ATOM 1499 C CA . ARG A 1 201 ? 0.820 14.892 -6.833 1.00 86.12 201 ARG A CA 1
ATOM 1500 C C . ARG A 1 201 ? 1.266 14.701 -8.283 1.00 86.12 201 ARG A C 1
ATOM 1502 O O . ARG A 1 201 ? 0.412 14.404 -9.109 1.00 86.12 201 ARG A O 1
ATOM 1509 N N . LYS A 1 202 ? 2.564 14.839 -8.584 1.00 91.12 202 LYS A N 1
ATOM 1510 C CA . LYS A 1 202 ? 3.095 14.642 -9.946 1.00 91.12 202 LYS A CA 1
ATOM 1511 C C . LYS A 1 202 ? 2.801 13.237 -10.482 1.00 91.12 202 LYS A C 1
ATOM 1513 O O . LYS A 1 202 ? 2.802 13.035 -11.685 1.00 91.12 202 LYS A O 1
ATOM 1518 N N . LEU A 1 203 ? 2.537 12.284 -9.588 1.00 92.56 203 LEU A N 1
ATOM 1519 C CA . LEU A 1 203 ? 2.175 10.913 -9.927 1.00 92.56 203 LEU A CA 1
ATOM 1520 C C . LEU A 1 203 ? 0.836 10.793 -10.666 1.00 92.56 203 LEU A C 1
ATOM 1522 O O . LEU A 1 203 ? 0.657 9.832 -11.402 1.00 92.56 203 LEU A O 1
ATOM 1526 N N . LEU A 1 204 ? -0.091 11.748 -10.515 1.00 91.06 204 LEU A N 1
ATOM 1527 C CA . LEU A 1 204 ? -1.373 11.707 -11.237 1.00 91.06 204 LEU A CA 1
ATOM 1528 C C . LEU A 1 204 ? -1.202 11.880 -12.751 1.00 91.06 204 LEU A C 1
ATOM 1530 O O . LEU A 1 204 ? -2.028 11.385 -13.512 1.00 91.06 204 LEU A O 1
ATOM 1534 N N . ASP A 1 205 ? -0.126 12.544 -13.175 1.00 91.56 205 ASP A N 1
ATOM 1535 C CA . ASP A 1 205 ? 0.199 12.766 -14.586 1.00 91.56 205 ASP A CA 1
ATOM 1536 C C . ASP A 1 205 ? 1.052 11.623 -15.174 1.00 91.56 205 ASP A C 1
ATOM 1538 O O . ASP A 1 205 ? 1.399 11.636 -16.356 1.00 91.56 205 ASP A O 1
ATOM 1542 N N . VAL A 1 206 ? 1.420 10.628 -14.357 1.00 93.00 206 VAL A N 1
ATOM 1543 C CA . VAL A 1 206 ? 2.267 9.497 -14.747 1.00 93.00 206 VAL A CA 1
ATOM 1544 C C . VAL A 1 206 ? 1.392 8.268 -14.969 1.00 93.00 206 VAL A C 1
ATOM 1546 O O . VAL A 1 206 ? 0.896 7.676 -14.016 1.00 93.00 206 VAL A O 1
ATOM 1549 N N . SER A 1 207 ? 1.253 7.826 -16.220 1.00 90.62 207 SER A N 1
ATOM 1550 C CA . SER A 1 207 ? 0.441 6.646 -16.559 1.00 90.62 207 SER A CA 1
ATOM 1551 C C . SER A 1 207 ? 0.876 5.386 -15.803 1.00 90.62 207 SER A C 1
ATOM 1553 O O . SER A 1 207 ? 0.036 4.705 -15.228 1.00 90.62 207 SER A O 1
ATOM 1555 N N . ALA A 1 208 ? 2.189 5.147 -15.702 1.00 90.56 208 ALA A N 1
ATOM 1556 C CA . ALA A 1 208 ? 2.760 3.981 -15.023 1.00 90.56 208 ALA A CA 1
ATOM 1557 C C . ALA A 1 208 ? 2.439 3.918 -13.517 1.00 90.56 208 ALA A C 1
ATOM 1559 O O . ALA A 1 208 ? 2.565 2.865 -12.902 1.00 90.56 208 ALA A O 1
ATOM 1560 N N . PHE A 1 209 ? 2.026 5.031 -12.899 1.00 95.00 209 PHE A N 1
ATOM 1561 C CA . PHE A 1 209 ? 1.627 5.037 -11.493 1.00 95.00 209 PHE A CA 1
ATOM 1562 C C . PHE A 1 209 ? 0.299 4.304 -11.265 1.00 95.00 209 PHE A C 1
ATOM 1564 O O . PHE A 1 209 ? 0.124 3.661 -10.230 1.00 95.00 209 PHE A O 1
ATOM 1571 N N . ALA A 1 210 ? -0.625 4.377 -12.229 1.00 93.00 210 ALA A N 1
ATOM 1572 C CA . ALA A 1 210 ? -1.903 3.670 -12.169 1.00 93.00 210 ALA A CA 1
ATOM 1573 C C . ALA A 1 210 ? -1.733 2.143 -12.259 1.00 93.00 210 ALA A C 1
ATOM 1575 O O . ALA A 1 210 ? -2.564 1.411 -11.723 1.00 93.00 210 ALA A O 1
ATOM 1576 N N . ASP A 1 211 ? -0.645 1.694 -12.891 1.00 90.38 211 ASP A N 1
ATOM 1577 C CA . ASP A 1 211 ? -0.328 0.282 -13.128 1.00 90.38 211 ASP A CA 1
ATOM 1578 C C . ASP A 1 211 ? 0.434 -0.372 -11.961 1.00 90.38 211 ASP A C 1
ATOM 1580 O O . ASP A 1 211 ? 0.645 -1.585 -11.961 1.00 90.38 211 ASP A O 1
ATOM 1584 N N . LEU A 1 212 ? 0.841 0.407 -10.949 1.00 93.12 212 LEU A N 1
ATOM 1585 C CA . LEU A 1 212 ? 1.473 -0.136 -9.748 1.00 93.12 212 LEU A CA 1
ATOM 1586 C C . LEU A 1 212 ? 0.498 -1.031 -8.980 1.00 93.12 212 LEU A C 1
ATOM 1588 O O . LEU A 1 212 ? -0.652 -0.658 -8.728 1.00 93.12 212 LEU A O 1
ATOM 1592 N N . ASP A 1 213 ? 0.982 -2.193 -8.549 1.00 92.25 213 ASP A N 1
ATOM 1593 C CA . ASP A 1 213 ? 0.229 -3.075 -7.668 1.00 92.25 213 ASP A CA 1
ATOM 1594 C C . ASP A 1 213 ? 0.225 -2.567 -6.214 1.00 92.25 213 ASP A C 1
ATOM 1596 O O . ASP A 1 213 ? 0.893 -1.597 -5.837 1.00 92.25 213 ASP A O 1
ATOM 1600 N N . LEU A 1 214 ? -0.556 -3.229 -5.358 1.00 92.00 214 LEU A N 1
ATOM 1601 C CA . LEU A 1 214 ? -0.646 -2.832 -3.956 1.00 92.00 214 LEU A CA 1
ATOM 1602 C C . LEU A 1 214 ? 0.688 -2.992 -3.211 1.00 92.00 214 LEU A C 1
ATOM 1604 O O . LEU A 1 214 ? 0.970 -2.207 -2.304 1.00 92.00 214 LEU A O 1
ATOM 1608 N N . SER A 1 215 ? 1.489 -3.997 -3.572 1.00 90.31 215 SER A N 1
ATOM 1609 C CA . SER A 1 215 ? 2.776 -4.287 -2.933 1.00 90.31 215 SER A CA 1
ATOM 1610 C C . SER A 1 215 ? 3.744 -3.120 -3.135 1.00 90.31 215 SER A C 1
ATOM 1612 O O . SER A 1 215 ? 4.278 -2.586 -2.159 1.00 90.31 215 SER A O 1
ATOM 1614 N N . ALA A 1 216 ? 3.850 -2.638 -4.376 1.00 92.19 216 ALA A N 1
ATOM 1615 C CA . ALA A 1 216 ? 4.627 -1.473 -4.780 1.00 92.19 216 ALA A CA 1
ATOM 1616 C C . ALA A 1 216 ? 4.232 -0.215 -3.999 1.00 92.19 216 ALA A C 1
ATOM 1618 O O . ALA A 1 216 ? 5.079 0.509 -3.471 1.00 92.19 216 ALA A O 1
ATOM 1619 N N . ILE A 1 217 ? 2.927 0.043 -3.891 1.00 95.62 217 ILE A N 1
ATOM 1620 C CA . ILE A 1 217 ? 2.413 1.224 -3.191 1.00 95.62 217 ILE A CA 1
ATOM 1621 C C . ILE A 1 217 ? 2.674 1.126 -1.693 1.00 95.62 217 ILE A C 1
ATOM 1623 O O . ILE A 1 217 ? 3.129 2.094 -1.082 1.00 95.62 217 ILE A O 1
ATOM 1627 N N . CYS A 1 218 ? 2.430 -0.039 -1.095 1.00 93.06 218 CYS A N 1
ATOM 1628 C CA . CYS A 1 218 ? 2.685 -0.266 0.323 1.00 93.06 218 CYS A CA 1
ATOM 1629 C C . CYS A 1 218 ? 4.173 -0.119 0.657 1.00 93.06 218 CYS A C 1
ATOM 1631 O O . CYS A 1 218 ? 4.518 0.406 1.716 1.00 93.06 218 CYS A O 1
ATOM 1633 N N . GLU A 1 219 ? 5.058 -0.525 -0.249 1.00 91.19 219 GLU A N 1
ATOM 1634 C CA . GLU A 1 219 ? 6.491 -0.301 -0.125 1.00 91.19 219 GLU A CA 1
ATOM 1635 C C . GLU A 1 219 ? 6.867 1.177 -0.234 1.00 91.19 219 GLU A C 1
ATOM 1637 O O . GLU A 1 219 ? 7.515 1.697 0.677 1.00 91.19 219 GLU A O 1
ATOM 1642 N N . ALA A 1 220 ? 6.393 1.889 -1.261 1.00 94.50 220 ALA A N 1
ATOM 1643 C CA . ALA A 1 220 ? 6.596 3.334 -1.393 1.00 94.50 220 ALA A CA 1
ATOM 1644 C C . ALA A 1 220 ? 6.115 4.088 -0.141 1.00 94.50 220 ALA A C 1
ATOM 1646 O O . ALA A 1 220 ? 6.802 4.972 0.378 1.00 94.50 220 ALA A O 1
ATOM 1647 N N . MET A 1 221 ? 4.986 3.676 0.445 1.00 94.62 221 MET A N 1
ATOM 1648 C CA . MET A 1 221 ? 4.494 4.223 1.709 1.00 94.62 221 MET A CA 1
ATOM 1649 C C . MET A 1 221 ? 5.498 4.064 2.860 1.00 94.62 221 MET A C 1
ATOM 1651 O O . MET A 1 221 ? 5.541 4.926 3.741 1.00 94.62 221 MET A O 1
ATOM 1655 N N . THR A 1 222 ? 6.334 3.022 2.896 1.00 91.75 222 THR A N 1
ATOM 1656 C CA . THR A 1 222 ? 7.336 2.865 3.968 1.00 91.75 222 THR A CA 1
ATOM 1657 C C . THR A 1 222 ? 8.406 3.965 3.942 1.00 91.75 222 THR A C 1
ATOM 1659 O O . THR A 1 222 ? 8.821 4.426 5.017 1.00 91.75 222 THR A O 1
ATOM 1662 N N . HIS A 1 223 ? 8.742 4.467 2.746 1.00 92.44 223 HIS A N 1
ATOM 1663 C CA . HIS A 1 223 ? 9.730 5.524 2.499 1.00 92.44 223 HIS A CA 1
ATOM 1664 C C . HIS A 1 223 ? 9.178 6.946 2.649 1.00 92.44 223 HIS A C 1
ATOM 1666 O O . HIS A 1 223 ? 9.952 7.902 2.722 1.00 92.44 223 HIS A O 1
ATOM 1672 N N . VAL A 1 224 ? 7.857 7.105 2.766 1.00 93.12 224 VAL A N 1
ATOM 1673 C CA . VAL A 1 224 ? 7.232 8.408 3.014 1.00 93.12 224 VAL A CA 1
ATOM 1674 C C . VAL A 1 224 ? 7.770 9.034 4.306 1.00 93.12 224 VAL A C 1
ATOM 1676 O O . VAL A 1 224 ? 7.799 8.410 5.376 1.00 93.12 224 VAL A O 1
ATOM 1679 N N . LYS A 1 225 ? 8.164 10.306 4.213 1.00 92.25 225 LYS A N 1
ATOM 1680 C CA . LYS A 1 225 ? 8.652 11.131 5.326 1.00 92.25 225 LYS A CA 1
ATOM 1681 C C . LYS A 1 225 ? 7.603 12.175 5.713 1.00 92.25 225 LYS A C 1
ATOM 1683 O O . LYS A 1 225 ? 6.726 12.523 4.925 1.00 92.25 225 LYS A O 1
ATOM 1688 N N . ALA A 1 226 ? 7.683 12.670 6.949 1.00 88.88 226 ALA A N 1
ATOM 1689 C CA . ALA A 1 226 ? 6.952 13.878 7.323 1.00 88.88 226 ALA A CA 1
ATOM 1690 C C . ALA A 1 226 ? 7.490 15.067 6.513 1.00 88.88 226 ALA A C 1
ATOM 1692 O O . ALA A 1 226 ? 8.658 15.079 6.125 1.00 88.88 226 ALA A O 1
ATOM 1693 N N . SER A 1 227 ? 6.645 16.058 6.254 1.00 87.44 227 SER A N 1
ATOM 1694 C CA . SER A 1 227 ? 7.017 17.204 5.423 1.00 87.44 227 SER A CA 1
ATOM 1695 C C . SER A 1 227 ? 6.364 18.477 5.926 1.00 87.44 227 SER A C 1
ATOM 1697 O O . SER A 1 227 ? 5.235 18.424 6.410 1.00 87.44 227 SER A O 1
ATOM 1699 N N . THR A 1 228 ? 7.002 19.612 5.687 1.00 84.94 228 THR A N 1
ATOM 1700 C CA . THR A 1 228 ? 6.431 20.928 5.967 1.00 84.94 228 THR A CA 1
ATOM 1701 C C . THR A 1 228 ? 5.941 21.558 4.669 1.00 84.94 228 THR A C 1
ATOM 1703 O O . THR A 1 228 ? 6.692 21.657 3.701 1.00 84.94 228 THR A O 1
ATOM 1706 N N . VAL A 1 229 ? 4.673 21.959 4.628 1.00 80.50 229 VAL A N 1
ATOM 1707 C CA . VAL A 1 229 ? 4.067 22.657 3.490 1.00 80.50 229 VAL A CA 1
ATOM 1708 C C . VAL A 1 229 ? 3.961 24.134 3.834 1.00 80.50 229 VAL A C 1
ATOM 1710 O O . VAL A 1 229 ? 3.276 24.490 4.788 1.00 80.50 229 VAL A O 1
ATOM 1713 N N . ARG A 1 230 ? 4.604 25.002 3.048 1.00 77.44 230 ARG A N 1
ATOM 1714 C CA . ARG A 1 230 ? 4.381 26.448 3.153 1.00 77.44 230 ARG A CA 1
ATOM 1715 C C . ARG A 1 230 ? 2.994 26.786 2.630 1.00 77.44 230 ARG A C 1
ATOM 1717 O O . ARG A 1 230 ? 2.705 26.564 1.455 1.00 77.44 230 ARG A O 1
ATOM 1724 N N . LEU A 1 231 ? 2.154 27.337 3.493 1.00 73.75 231 LEU A N 1
ATOM 1725 C CA . LEU A 1 231 ? 0.906 27.955 3.081 1.00 73.75 231 LEU A CA 1
ATOM 1726 C C . LEU A 1 231 ? 1.233 29.307 2.429 1.00 73.75 231 LEU A C 1
ATOM 1728 O O . LEU A 1 231 ? 2.015 30.071 3.006 1.00 73.75 231 LEU A O 1
ATOM 1732 N N . PRO A 1 232 ? 0.678 29.609 1.241 1.00 72.44 232 PRO A N 1
ATOM 1733 C CA . PRO A 1 232 ? 0.832 30.925 0.637 1.00 72.44 232 PRO A CA 1
ATOM 1734 C C . PRO A 1 232 ? 0.281 31.986 1.590 1.00 72.44 232 PRO A C 1
ATOM 1736 O O . PRO A 1 232 ? -0.755 31.772 2.222 1.00 72.44 232 PRO A O 1
ATOM 1739 N N . SER A 1 233 ? 0.980 33.116 1.699 1.00 73.00 233 SER A N 1
ATOM 1740 C CA . SER A 1 233 ? 0.526 34.231 2.521 1.00 73.00 233 SER A CA 1
ATOM 1741 C C . SER A 1 233 ? -0.783 34.770 1.952 1.00 73.00 233 SER A C 1
ATOM 1743 O O . SER A 1 233 ? -0.803 35.352 0.870 1.00 73.00 233 SER A O 1
ATOM 1745 N N . LEU A 1 234 ? -1.879 34.540 2.669 1.00 70.69 234 LEU A N 1
ATOM 1746 C CA . LEU A 1 234 ? -3.175 35.118 2.344 1.00 70.69 234 LEU A CA 1
ATOM 1747 C C . LEU A 1 234 ? -3.258 36.503 2.970 1.00 70.69 234 LEU A C 1
ATOM 1749 O O . LEU A 1 234 ? -3.186 36.635 4.191 1.00 70.69 234 LEU A O 1
ATOM 1753 N N . GLU A 1 235 ? -3.404 37.515 2.123 1.00 65.25 235 GLU A N 1
ATOM 1754 C CA . GLU A 1 235 ? -3.672 38.883 2.543 1.00 65.25 235 GLU A CA 1
ATOM 1755 C C . GLU A 1 235 ? -5.171 38.995 2.855 1.00 65.25 235 GLU A C 1
ATOM 1757 O O . GLU A 1 235 ? -6.017 38.865 1.970 1.00 65.25 235 GLU A O 1
ATOM 1762 N N . VAL A 1 236 ? -5.516 39.145 4.134 1.00 67.06 236 VAL A N 1
ATOM 1763 C CA . VAL A 1 236 ? -6.903 39.316 4.579 1.00 67.06 236 VAL A CA 1
ATOM 1764 C C . VAL A 1 236 ? -7.126 40.790 4.867 1.00 67.06 236 VAL A C 1
ATOM 1766 O O . VAL A 1 236 ? -6.589 41.318 5.843 1.00 67.06 236 VAL A O 1
ATOM 1769 N N . ASP A 1 237 ? -7.916 41.441 4.019 1.00 58.34 237 ASP A N 1
ATOM 1770 C CA . ASP A 1 237 ? -8.318 42.828 4.213 1.00 58.34 237 ASP A CA 1
ATOM 1771 C C . ASP A 1 237 ? -9.462 42.913 5.227 1.00 58.34 237 ASP A C 1
ATOM 1773 O O . ASP A 1 237 ? -10.527 42.324 5.041 1.00 58.34 237 ASP A O 1
ATOM 1777 N N . THR A 1 238 ? -9.227 43.616 6.336 1.00 60.44 238 THR A N 1
ATOM 1778 C CA . THR A 1 238 ? -10.252 43.841 7.365 1.00 60.44 238 THR A CA 1
ATOM 1779 C C . THR A 1 238 ? -11.010 45.153 7.173 1.00 60.44 238 THR A C 1
ATOM 1781 O O . THR A 1 238 ? -11.947 45.427 7.923 1.00 60.44 238 THR A O 1
ATOM 1784 N N . SER A 1 239 ? -10.638 45.954 6.167 1.00 51.28 239 SER A N 1
ATOM 1785 C CA . SER A 1 239 ? -11.223 47.269 5.898 1.00 51.28 239 SER A CA 1
ATOM 1786 C C . SER A 1 239 ? -12.490 47.229 5.030 1.00 51.28 239 SER A C 1
ATOM 1788 O O . SER A 1 239 ? -13.235 48.212 5.007 1.00 51.28 239 SER A O 1
ATOM 1790 N N . SER A 1 240 ? -12.821 46.093 4.396 1.00 43.97 240 SER A N 1
ATOM 1791 C CA . SER A 1 240 ? -14.058 45.956 3.613 1.00 43.97 240 SER A CA 1
ATOM 1792 C C . SER A 1 240 ? -15.287 45.642 4.493 1.00 43.97 240 SER A C 1
ATOM 1794 O O . SER A 1 240 ? -15.669 44.490 4.697 1.00 43.97 240 SER A O 1
ATOM 1796 N N . GLU A 1 241 ? -15.893 46.725 4.980 1.00 41.00 241 GLU A N 1
ATOM 1797 C CA . GLU A 1 241 ? -17.320 46.952 5.266 1.00 41.00 241 GLU A CA 1
ATOM 1798 C C . GLU A 1 241 ? -18.065 46.198 6.391 1.00 41.00 241 GLU A C 1
ATOM 1800 O O . GLU A 1 241 ? -17.949 45.002 6.647 1.00 41.00 241 GLU A O 1
ATOM 1805 N N . ARG A 1 242 ? -18.926 46.983 7.058 1.00 38.81 242 ARG A N 1
ATOM 1806 C CA . ARG A 1 242 ? -19.926 46.594 8.060 1.00 38.81 242 ARG A CA 1
ATOM 1807 C C . ARG A 1 242 ? -20.807 45.447 7.555 1.00 38.81 242 ARG A C 1
ATOM 1809 O O . ARG A 1 242 ? -21.730 45.665 6.779 1.00 38.81 242 ARG A O 1
ATOM 1816 N N . TRP A 1 243 ? -20.637 44.262 8.128 1.00 34.69 243 TRP A N 1
ATOM 1817 C CA . TRP A 1 243 ? -21.660 43.220 8.076 1.00 34.69 243 TRP A CA 1
ATOM 1818 C C . TRP A 1 243 ? -22.734 43.545 9.119 1.00 34.69 243 TRP A C 1
ATOM 1820 O O . TRP A 1 243 ? -22.601 43.204 10.295 1.00 34.69 243 TRP A O 1
ATOM 1830 N N . THR A 1 244 ? -23.790 44.260 8.723 1.00 30.27 244 THR A N 1
ATOM 1831 C CA . THR A 1 244 ? -24.969 44.446 9.576 1.00 30.27 244 THR A CA 1
ATOM 1832 C C . THR A 1 244 ? -25.643 43.098 9.802 1.00 30.27 244 THR A C 1
ATOM 1834 O O . THR A 1 244 ? -26.163 42.472 8.882 1.00 30.27 244 THR A O 1
ATOM 1837 N N . ALA A 1 245 ? -25.640 42.647 11.054 1.00 29.36 245 ALA A N 1
ATOM 1838 C CA . ALA A 1 245 ? -26.280 41.424 11.517 1.00 29.36 245 ALA A CA 1
ATOM 1839 C C . ALA A 1 245 ? -27.817 41.560 11.577 1.00 29.36 245 ALA A C 1
ATOM 1841 O O . ALA A 1 245 ? -28.411 41.383 12.632 1.00 29.36 245 ALA A O 1
ATOM 1842 N N . HIS A 1 246 ? -28.460 41.888 10.455 1.00 29.64 246 HIS A N 1
ATOM 1843 C CA . HIS A 1 246 ? -29.910 41.802 10.281 1.00 29.64 246 HIS A CA 1
ATOM 1844 C C . HIS A 1 246 ? -30.259 41.587 8.805 1.00 29.64 246 HIS A C 1
ATOM 1846 O O . HIS A 1 246 ? -30.563 42.529 8.088 1.00 29.64 246 HIS A O 1
ATOM 1852 N N . GLN A 1 247 ? -30.224 40.329 8.371 1.00 27.67 247 GLN A N 1
ATOM 1853 C CA . GLN A 1 247 ? -31.131 39.783 7.359 1.00 27.67 247 GLN A CA 1
ATOM 1854 C C . GLN A 1 247 ? -31.068 38.258 7.475 1.00 27.67 247 GLN A C 1
ATOM 1856 O O . GLN A 1 247 ? -30.109 37.603 7.071 1.00 27.67 247 GLN A O 1
ATOM 1861 N N . ALA A 1 248 ? -32.063 37.713 8.168 1.00 32.22 248 ALA A N 1
ATOM 1862 C CA . ALA A 1 248 ? -32.399 36.307 8.108 1.00 32.22 248 ALA A CA 1
ATOM 1863 C C . ALA A 1 248 ? -33.401 36.123 6.966 1.00 32.22 248 ALA A C 1
ATOM 1865 O O . ALA A 1 248 ? -34.319 36.931 6.861 1.00 32.22 248 ALA A O 1
ATOM 1866 N N . MET A 1 249 ? -33.239 35.017 6.236 1.00 34.66 249 MET A N 1
ATOM 1867 C CA . MET A 1 249 ? -34.196 34.426 5.293 1.00 34.66 249 MET A CA 1
ATOM 1868 C C . MET A 1 249 ? -34.460 35.231 4.005 1.00 34.66 249 MET A C 1
ATOM 1870 O O . MET A 1 249 ? -34.626 36.442 4.021 1.00 34.66 249 MET A O 1
ATOM 1874 N N . ASP A 1 250 ? -34.527 34.487 2.902 1.00 31.06 250 ASP A N 1
ATOM 1875 C CA . ASP A 1 250 ? -34.954 34.876 1.552 1.00 31.06 250 ASP A CA 1
ATOM 1876 C C . ASP A 1 250 ? -33.997 35.731 0.705 1.00 31.06 250 ASP A C 1
ATOM 1878 O O . ASP A 1 250 ? -33.910 36.951 0.806 1.00 31.06 250 ASP A O 1
ATOM 1882 N N . GLY A 1 251 ? -33.316 35.052 -0.225 1.00 25.11 251 GLY A N 1
ATOM 1883 C CA . GLY A 1 251 ? -32.607 35.675 -1.341 1.00 25.11 251 GLY A CA 1
ATOM 1884 C C . GLY A 1 251 ? -31.399 34.862 -1.790 1.00 25.11 251 GLY A C 1
ATOM 1885 O O . GLY A 1 251 ? -30.364 34.858 -1.128 1.00 25.11 251 GLY A O 1
ATOM 1886 N N . SER A 1 252 ? -31.523 34.167 -2.922 1.00 36.59 252 SER A N 1
ATOM 1887 C CA . SER A 1 252 ? -30.403 33.527 -3.620 1.00 36.59 252 SER A CA 1
ATOM 1888 C C . SER A 1 252 ? -29.313 34.555 -3.958 1.00 36.59 252 SER A C 1
ATOM 1890 O O . SER A 1 252 ? -29.636 35.535 -4.636 1.00 36.59 252 SER A O 1
ATOM 1892 N N . PRO A 1 253 ? -28.038 34.356 -3.581 1.00 28.17 253 PRO A N 1
ATOM 1893 C CA . PRO A 1 253 ? -26.960 35.184 -4.090 1.00 28.17 253 PRO A CA 1
ATOM 1894 C C . PRO A 1 253 ? -26.339 34.536 -5.329 1.00 28.17 253 PRO A C 1
ATOM 1896 O O . PRO A 1 253 ? -25.882 33.395 -5.304 1.00 28.17 253 PRO A O 1
ATOM 1899 N N . THR A 1 254 ? -26.359 35.317 -6.400 1.00 26.92 254 THR A N 1
ATOM 1900 C CA . THR A 1 254 ? -25.700 35.146 -7.694 1.00 26.92 254 THR A CA 1
ATOM 1901 C C . THR A 1 254 ? -24.192 34.910 -7.586 1.00 26.92 254 THR A C 1
ATOM 1903 O O . THR A 1 254 ? -23.518 35.528 -6.760 1.00 26.92 254 THR A O 1
ATOM 1906 N N . ASP A 1 255 ? -23.694 34.054 -8.480 1.00 29.73 255 ASP A N 1
ATOM 1907 C CA . ASP A 1 255 ? -22.295 33.678 -8.686 1.00 29.73 255 ASP A CA 1
ATOM 1908 C C . ASP A 1 255 ? -21.336 34.874 -8.780 1.00 29.73 255 ASP A C 1
ATOM 1910 O O . ASP A 1 255 ? -21.362 35.646 -9.739 1.00 29.73 255 ASP A O 1
ATOM 1914 N N . GLN A 1 256 ? -20.406 34.952 -7.830 1.00 24.38 256 GLN A N 1
ATOM 1915 C CA . GLN A 1 256 ? -19.046 35.424 -8.087 1.00 24.38 256 GLN A CA 1
ATOM 1916 C C . GLN A 1 256 ? -18.078 34.450 -7.409 1.00 24.38 256 GLN A C 1
ATOM 1918 O O . GLN A 1 256 ? -17.812 34.515 -6.209 1.00 24.38 256 GLN A O 1
ATOM 1923 N N . ASP A 1 257 ? -17.608 33.491 -8.209 1.00 24.95 257 ASP A N 1
ATOM 1924 C CA . ASP A 1 257 ? -16.609 32.490 -7.853 1.00 24.95 257 ASP A CA 1
ATOM 1925 C C . ASP A 1 257 ? -15.206 33.114 -7.799 1.00 24.95 257 ASP A C 1
ATOM 1927 O O . ASP A 1 257 ? -14.690 33.633 -8.788 1.00 24.95 257 ASP A O 1
ATOM 1931 N N . LEU A 1 258 ? -14.540 32.974 -6.653 1.00 23.61 258 LEU A N 1
ATOM 1932 C CA . LEU A 1 258 ? -13.084 33.045 -6.553 1.00 23.61 258 LEU A CA 1
ATOM 1933 C C . LEU A 1 258 ? -12.582 31.743 -5.924 1.00 23.61 258 LEU A C 1
ATOM 1935 O O . LEU A 1 258 ? -12.465 31.604 -4.707 1.00 23.61 258 LEU A O 1
ATOM 1939 N N . SER A 1 259 ? -12.310 30.758 -6.780 1.00 24.33 259 SER A N 1
ATOM 1940 C CA . SER A 1 259 ? -11.684 29.489 -6.416 1.00 24.33 259 SER A CA 1
ATOM 1941 C C . SER A 1 259 ? -10.167 29.662 -6.276 1.00 24.33 259 SER A C 1
ATOM 1943 O O . SER A 1 259 ? -9.450 29.661 -7.275 1.00 24.33 259 SER A O 1
ATOM 1945 N N . TRP A 1 260 ? -9.661 29.761 -5.045 1.00 27.73 260 TRP A N 1
ATOM 1946 C CA . TRP A 1 260 ? -8.227 29.635 -4.755 1.00 27.73 260 TRP A CA 1
ATOM 1947 C C . TRP A 1 260 ? -7.985 28.431 -3.839 1.00 27.73 260 TRP A C 1
ATOM 1949 O O . TRP A 1 260 ? -8.613 28.270 -2.794 1.00 27.73 260 TRP A O 1
ATOM 1959 N N . LEU A 1 261 ? -7.121 27.526 -4.303 1.00 26.73 261 LEU A N 1
ATOM 1960 C CA . LEU A 1 261 ? -7.094 26.110 -3.936 1.00 26.73 261 LEU A CA 1
ATOM 1961 C C . LEU A 1 261 ? -5.969 25.813 -2.929 1.00 26.73 261 LEU A C 1
ATOM 1963 O O . LEU A 1 261 ? -4.806 25.659 -3.298 1.00 26.73 261 LEU A O 1
ATOM 1967 N N . LEU A 1 262 ? -6.323 25.659 -1.649 1.00 30.75 262 LEU A N 1
ATOM 1968 C CA . LEU A 1 262 ? -5.471 25.009 -0.650 1.00 30.75 262 LEU A CA 1
ATOM 1969 C C . LEU A 1 262 ? -5.648 23.481 -0.723 1.00 30.75 262 LEU A C 1
ATOM 1971 O O . LEU A 1 262 ? -6.569 22.892 -0.164 1.00 30.75 262 LEU A O 1
ATOM 1975 N N . GLY A 1 263 ? -4.728 22.834 -1.435 1.00 35.50 263 GLY A N 1
ATOM 1976 C CA . GLY A 1 263 ? -3.931 21.711 -0.928 1.00 35.50 263 GLY A CA 1
ATOM 1977 C C . GLY A 1 263 ? -4.538 20.338 -0.606 1.00 35.50 263 GLY A C 1
ATOM 1978 O O . GLY A 1 263 ? -3.792 19.372 -0.755 1.00 35.50 263 GLY A O 1
ATOM 1979 N N . ALA A 1 264 ? -5.806 20.162 -0.209 1.00 36.38 264 ALA A N 1
ATOM 1980 C CA . ALA A 1 264 ? -6.215 18.835 0.302 1.00 36.38 264 ALA A CA 1
ATOM 1981 C C . ALA A 1 264 ? -7.681 18.380 0.177 1.00 36.38 264 ALA A C 1
ATOM 1983 O O . ALA A 1 264 ? -7.911 17.194 0.379 1.00 36.38 264 ALA A O 1
ATOM 1984 N N . THR A 1 265 ? -8.677 19.206 -0.159 1.00 35.09 265 THR A N 1
ATOM 1985 C CA . THR A 1 265 ? -10.080 18.719 -0.064 1.00 35.09 265 THR A CA 1
ATOM 1986 C C . THR A 1 265 ? -11.080 19.270 -1.079 1.00 35.09 265 THR A C 1
ATOM 1988 O O . THR A 1 265 ? -12.250 18.911 -1.006 1.00 35.09 265 THR A O 1
ATOM 1991 N N . GLY A 1 266 ? -10.696 20.158 -2.005 1.00 33.75 266 GLY A N 1
ATOM 1992 C CA . GLY A 1 266 ? -11.704 20.867 -2.815 1.00 33.75 266 GLY A CA 1
ATOM 1993 C C . GLY A 1 266 ? -12.714 21.647 -1.952 1.00 33.75 266 GLY A C 1
ATOM 1994 O O . GLY A 1 266 ? -13.829 21.932 -2.384 1.00 33.75 266 GLY A O 1
ATOM 1995 N N . ALA A 1 267 ? -12.355 21.961 -0.703 1.00 37.47 267 ALA A N 1
ATOM 1996 C CA . ALA A 1 267 ? -13.207 22.708 0.203 1.00 37.47 267 ALA A CA 1
ATOM 1997 C C . ALA A 1 267 ? -13.126 24.201 -0.134 1.00 37.47 267 ALA A C 1
ATOM 1999 O O . ALA A 1 267 ? -12.054 24.801 -0.039 1.00 37.47 267 ALA A O 1
ATOM 2000 N N . LYS A 1 268 ? -14.267 24.808 -0.483 1.00 40.06 268 LYS A N 1
ATOM 2001 C CA . LYS A 1 268 ? -14.430 26.266 -0.429 1.00 40.06 268 LYS A CA 1
ATOM 2002 C C . LYS A 1 268 ? -14.269 26.690 1.037 1.00 40.06 268 LYS A C 1
ATOM 2004 O O . LYS A 1 268 ? -14.934 26.135 1.912 1.00 40.06 268 LYS A O 1
ATOM 2009 N N . VAL A 1 269 ? -13.349 27.608 1.326 1.00 39.44 269 VAL A N 1
ATOM 2010 C CA . VAL A 1 269 ? -13.116 28.116 2.686 1.00 39.44 269 VAL A CA 1
ATOM 2011 C C . VAL A 1 269 ? -13.730 29.505 2.791 1.00 39.44 269 VAL A C 1
ATOM 2013 O O . VAL A 1 269 ? -13.294 30.435 2.122 1.00 39.44 269 VAL A O 1
ATOM 2016 N N . LYS A 1 270 ? -14.737 29.651 3.648 1.00 42.59 270 LYS A N 1
ATOM 2017 C CA . LYS A 1 270 ? -15.398 30.920 3.944 1.00 42.59 270 LYS A CA 1
ATOM 2018 C C . LYS A 1 270 ? -14.844 31.485 5.246 1.00 42.59 270 LYS A C 1
ATOM 2020 O O . LYS A 1 270 ? -14.956 30.840 6.292 1.00 42.59 270 LYS A O 1
ATOM 2025 N N . ALA A 1 271 ? -14.256 32.676 5.191 1.00 40.47 271 ALA A N 1
ATOM 2026 C CA . ALA A 1 271 ? -13.836 33.419 6.375 1.00 40.47 271 ALA A CA 1
ATOM 2027 C C . ALA A 1 271 ? -15.009 34.253 6.918 1.00 40.47 271 ALA A C 1
ATOM 2029 O O . ALA A 1 271 ? -15.690 34.945 6.166 1.00 40.47 271 ALA A O 1
ATOM 2030 N N . ARG A 1 272 ? -15.260 34.194 8.227 1.00 42.47 272 ARG A N 1
ATOM 2031 C CA . ARG A 1 272 ? -16.214 35.045 8.949 1.00 42.47 272 ARG A CA 1
ATOM 2032 C C . ARG A 1 272 ? -15.524 35.687 10.144 1.00 42.47 272 ARG A C 1
ATOM 2034 O O . ARG A 1 272 ? -14.895 34.988 10.933 1.00 42.47 272 ARG A O 1
ATOM 2041 N N . LEU A 1 273 ? -15.690 36.994 10.323 1.00 35.69 273 LEU A N 1
ATOM 2042 C CA . LEU A 1 273 ? -15.326 37.661 11.571 1.00 35.69 273 LEU A CA 1
ATOM 2043 C C . LEU A 1 273 ? -16.410 37.410 12.627 1.00 35.69 273 LEU A C 1
ATOM 2045 O O . LEU A 1 273 ? -17.579 37.742 12.442 1.00 35.69 273 LEU A O 1
ATOM 2049 N N . GLY A 1 274 ? -16.023 36.799 13.743 1.00 38.62 274 GLY A N 1
ATOM 2050 C CA . GLY A 1 274 ? -16.850 36.705 14.938 1.00 38.62 274 GLY A CA 1
ATOM 2051 C C . GLY A 1 274 ? -16.937 38.054 15.650 1.00 38.62 274 GLY A C 1
ATOM 2052 O O . GLY A 1 274 ? -15.999 38.850 15.601 1.00 38.62 274 GLY A O 1
ATOM 2053 N N . TRP A 1 275 ? -18.031 38.274 16.387 1.00 31.80 275 TRP A N 1
ATOM 2054 C CA . TRP A 1 275 ? -18.330 39.514 17.129 1.00 31.80 275 TRP A CA 1
ATOM 2055 C C . TRP A 1 275 ? -17.246 39.942 18.137 1.00 31.80 275 TRP A C 1
ATOM 2057 O O . TRP A 1 275 ? -17.249 41.068 18.620 1.00 31.80 275 TRP A O 1
ATOM 2067 N N . ASN A 1 276 ? -16.284 39.063 18.417 1.00 34.81 276 ASN A N 1
ATOM 2068 C CA . ASN A 1 276 ? -15.214 39.265 19.387 1.00 34.81 276 ASN A CA 1
ATOM 2069 C C . ASN A 1 276 ? -13.864 39.587 18.706 1.00 34.81 276 ASN A C 1
ATOM 2071 O O . ASN A 1 276 ? -12.820 39.392 19.324 1.00 34.81 276 ASN A O 1
ATOM 2075 N N . GLY A 1 277 ? -13.859 39.961 17.418 1.00 32.59 277 GLY A N 1
ATOM 2076 C CA . GLY A 1 277 ? -12.635 40.229 16.643 1.00 32.59 277 GLY A CA 1
ATOM 2077 C C . GLY A 1 277 ? -11.837 38.973 16.265 1.00 32.59 277 GLY A C 1
ATOM 2078 O O . GLY A 1 277 ? -10.629 39.035 16.071 1.00 32.59 277 GLY A O 1
ATOM 2079 N N . SER A 1 278 ? -12.494 37.811 16.204 1.00 37.16 278 SER A N 1
ATOM 2080 C CA . SER A 1 278 ? -11.864 36.528 15.849 1.00 37.16 278 SER A CA 1
ATOM 2081 C C . SER A 1 278 ? -12.166 36.175 14.396 1.00 37.16 278 SER A C 1
ATOM 2083 O O . SER A 1 278 ? -13.320 36.234 13.986 1.00 37.16 278 SER A O 1
ATOM 2085 N N . VAL A 1 279 ? -11.156 35.785 13.617 1.00 38.81 279 VAL A N 1
ATOM 2086 C CA . VAL A 1 279 ? -11.362 35.272 12.253 1.00 38.81 279 VAL A CA 1
ATOM 2087 C C . VAL A 1 279 ? -11.670 33.777 12.333 1.00 38.81 279 VAL A C 1
ATOM 2089 O O . VAL A 1 279 ? -10.902 32.995 12.899 1.00 38.81 279 VAL A O 1
ATOM 2092 N N . MET A 1 280 ? -12.816 33.381 11.792 1.00 41.78 280 MET A N 1
ATOM 2093 C CA . MET A 1 280 ? -13.315 32.011 11.763 1.00 41.78 280 MET A CA 1
ATOM 2094 C C . MET A 1 280 ? -13.302 31.518 10.316 1.00 41.78 280 MET A C 1
ATOM 2096 O O . MET A 1 280 ? -14.003 32.066 9.473 1.00 41.78 280 MET A O 1
ATOM 2100 N N . LEU A 1 281 ? -12.508 30.495 10.016 1.00 42.16 281 LEU A N 1
ATOM 2101 C CA . LEU A 1 281 ? -12.533 29.819 8.723 1.00 42.16 281 LEU A CA 1
ATOM 2102 C C . LEU A 1 281 ? -13.505 28.642 8.800 1.00 42.16 281 LEU A C 1
ATOM 2104 O O . LEU A 1 281 ? -13.449 27.829 9.723 1.00 42.16 281 LEU A O 1
ATOM 2108 N N . THR A 1 282 ? -14.403 28.548 7.828 1.00 42.28 282 THR A N 1
ATOM 2109 C CA . THR A 1 282 ? -15.377 27.457 7.713 1.00 42.28 282 THR A CA 1
ATOM 2110 C C . THR A 1 282 ? -15.254 26.809 6.344 1.00 42.28 282 THR A C 1
ATOM 2112 O O . THR A 1 282 ? -15.260 27.507 5.335 1.00 42.28 282 THR A O 1
ATOM 2115 N N . GLY A 1 283 ? -15.094 25.487 6.298 1.00 39.56 283 GLY A N 1
ATOM 2116 C CA . GLY A 1 283 ? -15.113 24.746 5.035 1.00 39.56 283 GLY A CA 1
ATOM 2117 C C . GLY A 1 283 ? -16.556 24.483 4.607 1.00 39.56 283 GLY A C 1
ATOM 2118 O O . GLY A 1 283 ? -17.278 23.803 5.334 1.00 39.56 283 GLY A O 1
ATOM 2119 N N . GLU A 1 284 ? -16.984 24.987 3.446 1.00 38.47 284 GLU A N 1
ATOM 2120 C CA . GLU A 1 284 ? -18.378 24.868 2.976 1.00 38.47 284 GLU A CA 1
ATOM 2121 C C . GLU A 1 284 ? -18.785 23.410 2.697 1.00 38.47 284 GLU A C 1
ATOM 2123 O O . GLU A 1 284 ? -19.950 23.069 2.863 1.00 38.47 284 GLU A O 1
ATOM 2128 N N . ASN A 1 285 ? -17.826 22.527 2.386 1.00 36.25 285 ASN A N 1
ATOM 2129 C CA . ASN A 1 285 ? -18.096 21.125 2.028 1.00 36.25 285 ASN A CA 1
ATOM 2130 C C . ASN A 1 285 ? -17.718 20.102 3.112 1.00 36.25 285 ASN A C 1
ATOM 2132 O O . ASN A 1 285 ? -18.012 18.920 2.968 1.00 36.25 285 ASN A O 1
ATOM 2136 N N . THR A 1 286 ? -17.052 20.523 4.192 1.00 38.62 286 THR A N 1
ATOM 2137 C CA . THR A 1 286 ? -16.552 19.606 5.237 1.00 38.62 286 THR A CA 1
ATOM 2138 C C . THR A 1 286 ? -17.191 19.829 6.604 1.00 38.62 286 THR A C 1
ATOM 2140 O O . THR A 1 286 ? -16.894 19.086 7.535 1.00 38.62 286 THR A O 1
ATOM 2143 N N . GLY A 1 287 ? -18.045 20.849 6.763 1.00 31.08 287 GLY A N 1
ATOM 2144 C CA . GLY A 1 287 ? -18.714 21.166 8.033 1.00 31.08 287 GLY A CA 1
ATOM 2145 C C . GLY A 1 287 ? -17.774 21.592 9.173 1.00 31.08 287 GLY A C 1
ATOM 2146 O O . GLY A 1 287 ? -18.243 21.911 10.264 1.00 31.08 287 GLY A O 1
ATOM 2147 N N . GLY A 1 288 ? -16.459 21.627 8.934 1.00 36.84 288 GLY A N 1
ATOM 2148 C CA . GLY A 1 288 ? -15.445 21.958 9.929 1.00 36.84 288 GLY A CA 1
ATOM 2149 C C . GLY A 1 288 ? -15.353 23.460 10.191 1.00 36.84 288 GLY A C 1
ATOM 2150 O O . GLY A 1 288 ? -15.342 24.272 9.259 1.00 36.84 288 GLY A O 1
ATOM 2151 N N . ARG A 1 289 ? -15.256 23.830 11.473 1.00 35.09 289 ARG A N 1
ATOM 2152 C CA . ARG A 1 289 ? -14.985 25.201 11.931 1.00 35.09 289 ARG A CA 1
ATOM 2153 C C . ARG A 1 289 ? -13.564 25.284 12.495 1.00 35.09 289 ARG A C 1
ATOM 2155 O O . ARG A 1 289 ? -13.206 24.527 13.396 1.00 35.09 289 ARG A O 1
ATOM 2162 N N . ALA A 1 290 ? -12.773 26.237 12.013 1.00 39.47 290 ALA A N 1
ATOM 2163 C CA . ALA A 1 290 ? -11.468 26.578 12.571 1.00 39.47 290 ALA A CA 1
ATOM 2164 C C . ALA A 1 290 ? -11.467 28.047 13.018 1.00 39.47 290 ALA A C 1
ATOM 2166 O O . ALA A 1 290 ? -11.780 28.946 12.241 1.00 39.47 290 ALA A O 1
ATOM 2167 N N . VAL A 1 291 ? -11.123 28.309 14.280 1.00 33.94 291 VAL A N 1
ATOM 2168 C CA . VAL A 1 291 ? -10.934 29.673 14.801 1.00 33.94 291 VAL A CA 1
ATOM 2169 C C . VAL A 1 291 ? -9.444 29.983 14.739 1.00 33.94 291 VAL A C 1
ATOM 2171 O O . VAL A 1 291 ? -8.662 29.315 15.411 1.00 33.94 291 VAL A O 1
ATOM 2174 N N . LEU A 1 292 ? -9.041 30.968 13.934 1.00 35.78 292 LEU A N 1
ATOM 2175 C CA . LEU A 1 292 ? -7.623 31.260 13.689 1.00 35.78 292 LEU A CA 1
ATOM 2176 C C . LEU A 1 292 ? -6.951 32.021 14.840 1.00 35.78 292 LEU A C 1
ATOM 2178 O O . LEU A 1 292 ? -5.757 31.848 15.057 1.00 35.78 292 LEU A O 1
ATOM 2182 N N . ALA A 1 293 ? -7.690 32.816 15.619 1.00 34.22 293 ALA A N 1
ATOM 2183 C CA . ALA A 1 293 ? -7.145 33.493 16.796 1.00 34.22 293 ALA A CA 1
ATOM 2184 C C . ALA A 1 293 ? -8.246 34.013 17.732 1.00 34.22 293 ALA A C 1
ATOM 2186 O O . ALA A 1 293 ? -9.291 34.485 17.282 1.00 34.22 293 ALA A O 1
ATOM 2187 N N . LYS A 1 294 ? -7.972 34.000 19.043 1.00 30.70 294 LYS A N 1
ATOM 2188 C CA . LYS A 1 294 ? -8.649 34.843 20.037 1.00 30.70 294 LYS A CA 1
ATOM 2189 C C . LYS A 1 294 ? -7.680 35.969 20.394 1.00 30.70 294 LYS A C 1
ATOM 2191 O O . LYS A 1 294 ? -6.716 35.727 21.114 1.00 30.70 294 LYS A O 1
ATOM 2196 N N . VAL A 1 295 ? -7.915 37.183 19.897 1.00 31.73 295 VAL A N 1
ATOM 2197 C CA . VAL A 1 295 ? -7.149 38.365 20.321 1.00 31.73 295 VAL A CA 1
ATOM 2198 C C . VAL A 1 295 ? -7.676 38.788 21.692 1.00 31.73 295 VAL A C 1
ATOM 2200 O O . VAL A 1 295 ? -8.565 39.624 21.811 1.00 31.73 295 VAL A O 1
ATOM 2203 N N . SER A 1 296 ? -7.198 38.148 22.758 1.00 28.44 296 SER A N 1
ATOM 2204 C CA . SER A 1 296 ? -7.448 38.642 24.111 1.00 28.44 296 SER A CA 1
ATOM 2205 C C . SER A 1 296 ? -6.433 39.735 24.449 1.00 28.44 296 SER A C 1
ATOM 2207 O O . SER A 1 296 ? -5.236 39.472 24.494 1.00 28.44 296 SER A O 1
ATOM 2209 N N . SER A 1 297 ? -6.974 40.932 24.695 1.00 32.00 297 SER A N 1
ATOM 2210 C CA . SER A 1 297 ? -6.373 42.128 25.305 1.00 32.00 297 SER A CA 1
ATOM 2211 C C . SER A 1 297 ? -5.284 42.878 24.529 1.00 32.00 297 SER A C 1
ATOM 2213 O O . SER A 1 297 ? -4.111 42.789 24.869 1.00 32.00 297 SER A O 1
ATOM 2215 N N . TRP A 1 298 ? -5.705 43.749 23.608 1.00 30.36 298 TRP A N 1
ATOM 2216 C CA . TRP A 1 298 ? -5.014 45.012 23.295 1.00 30.36 298 TRP A CA 1
ATOM 2217 C C . TRP A 1 298 ? -6.018 46.170 23.353 1.00 30.36 298 TRP A C 1
ATOM 2219 O O . TRP A 1 298 ? -6.288 46.841 22.370 1.00 30.36 298 TRP A O 1
ATOM 2229 N N . VAL A 1 299 ? -6.624 46.387 24.521 1.00 31.81 299 VAL A N 1
ATOM 2230 C CA . VAL A 1 299 ? -7.263 47.671 24.834 1.00 31.81 299 VAL A CA 1
ATOM 2231 C C . VAL A 1 299 ? -7.021 47.960 26.305 1.00 31.81 299 VAL A C 1
ATOM 2233 O O . VAL A 1 299 ? -7.735 47.459 27.168 1.00 31.81 299 VAL A O 1
ATOM 2236 N N . LYS A 1 300 ? -5.985 48.753 26.578 1.00 31.00 300 LYS A N 1
ATOM 2237 C CA . LYS A 1 300 ? -5.975 49.771 27.633 1.00 31.00 300 LYS A CA 1
ATOM 2238 C C . LYS A 1 300 ? -4.791 50.707 27.363 1.00 31.00 300 LYS A C 1
ATOM 2240 O O . LYS A 1 300 ? -3.652 50.342 27.609 1.00 31.00 300 LYS A O 1
ATOM 2245 N N . HIS A 1 301 ? -5.142 51.897 26.868 1.00 26.97 301 HIS A N 1
ATOM 2246 C CA . HIS A 1 301 ? -4.352 53.114 26.616 1.00 26.97 301 HIS A CA 1
ATOM 2247 C C . HIS A 1 301 ? -3.970 53.437 25.159 1.00 26.97 301 HIS A C 1
ATOM 2249 O O . HIS A 1 301 ? -3.160 52.737 24.558 1.00 26.97 301 HIS A O 1
ATOM 2255 N N . PRO A 1 302 ? -4.488 54.558 24.611 1.00 32.06 302 PRO A N 1
ATOM 2256 C CA . PRO A 1 302 ? -4.029 55.131 23.358 1.00 32.06 302 PRO A CA 1
ATOM 2257 C C . PRO A 1 302 ? -3.028 56.259 23.645 1.00 32.06 302 PRO A C 1
ATOM 2259 O O . PRO A 1 302 ? -3.452 57.398 23.788 1.00 32.06 302 PRO A O 1
ATOM 2262 N N . GLN A 1 303 ? -1.718 55.992 23.732 1.00 30.44 303 GLN A N 1
ATOM 2263 C CA . GLN A 1 303 ? -0.701 57.051 23.592 1.00 30.44 303 GLN A CA 1
ATOM 2264 C C . GLN A 1 303 ? 0.608 56.536 22.960 1.00 30.44 303 GLN A C 1
ATOM 2266 O O . GLN A 1 303 ? 1.365 55.813 23.593 1.00 30.44 303 GLN A O 1
ATOM 2271 N N . ARG A 1 304 ? 0.834 57.015 21.726 1.00 29.95 304 ARG A N 1
ATOM 2272 C CA . ARG A 1 304 ? 2.061 57.148 20.904 1.00 29.95 304 ARG A CA 1
ATOM 2273 C C . ARG A 1 304 ? 2.940 55.922 20.558 1.00 29.95 304 ARG A C 1
ATOM 2275 O O . ARG A 1 304 ? 3.217 55.089 21.411 1.00 29.95 304 ARG A O 1
ATOM 2282 N N . PRO A 1 305 ? 3.458 55.864 19.307 1.00 41.72 305 PRO A N 1
ATOM 2283 C CA . PRO A 1 305 ? 4.328 54.795 18.835 1.00 41.72 305 PRO A CA 1
ATOM 2284 C C . PRO A 1 305 ? 5.804 55.180 18.990 1.00 41.72 305 PRO A C 1
ATOM 2286 O O . PRO A 1 305 ? 6.210 56.229 18.504 1.00 41.72 305 PRO A O 1
ATOM 2289 N N . THR A 1 306 ? 6.614 54.316 19.591 1.00 36.69 306 THR A N 1
ATOM 2290 C CA . THR A 1 306 ? 8.035 54.155 19.248 1.00 36.69 306 THR A CA 1
ATOM 2291 C C . THR A 1 306 ? 8.542 52.831 19.818 1.00 36.69 306 THR A C 1
ATOM 2293 O O . THR A 1 306 ? 8.232 52.464 20.948 1.00 36.69 306 THR A O 1
ATOM 2296 N N . ASN A 1 307 ? 9.364 52.159 19.013 1.00 30.81 307 ASN A N 1
ATOM 2297 C CA . ASN A 1 307 ? 10.108 50.921 19.254 1.00 30.81 307 ASN A CA 1
ATOM 2298 C C . ASN A 1 307 ? 9.405 49.617 18.856 1.00 30.81 307 ASN A C 1
ATOM 2300 O O . ASN A 1 307 ? 8.569 49.061 19.568 1.00 30.81 307 ASN A O 1
ATOM 2304 N N . GLU A 1 308 ? 9.874 49.098 17.719 1.00 35.72 308 GLU A N 1
ATOM 2305 C CA . GLU A 1 308 ? 9.808 47.701 17.308 1.00 35.72 308 GLU A CA 1
ATOM 2306 C C . GLU A 1 308 ? 10.251 46.787 18.460 1.00 35.72 308 GLU A C 1
ATOM 2308 O O . GLU A 1 308 ? 11.436 46.553 18.698 1.00 35.72 308 GLU A O 1
ATOM 2313 N N . ARG A 1 309 ? 9.290 46.237 19.199 1.00 29.88 309 ARG A N 1
ATOM 2314 C CA . ARG A 1 309 ? 9.511 45.032 19.997 1.00 29.88 309 ARG A CA 1
ATOM 2315 C C . ARG A 1 309 ? 8.876 43.871 19.250 1.00 29.88 309 ARG A C 1
ATOM 2317 O O . ARG A 1 309 ? 7.665 43.679 19.317 1.00 29.88 309 ARG A O 1
ATOM 2324 N N . ARG A 1 310 ? 9.702 43.079 18.559 1.00 33.81 310 ARG A N 1
ATOM 2325 C CA . ARG A 1 310 ? 9.319 41.738 18.098 1.00 33.81 310 ARG A CA 1
ATOM 2326 C C . ARG A 1 310 ? 9.046 40.878 19.331 1.00 33.81 310 ARG A C 1
ATOM 2328 O O . ARG A 1 310 ? 9.972 40.399 19.981 1.00 33.81 310 ARG A O 1
ATOM 2335 N N . ALA A 1 311 ? 7.775 40.712 19.681 1.00 30.70 311 ALA A N 1
ATOM 2336 C CA . ALA A 1 311 ? 7.371 39.677 20.619 1.00 30.70 311 ALA A CA 1
ATOM 2337 C C . ALA A 1 311 ? 7.586 38.319 19.938 1.00 30.70 311 ALA A C 1
ATOM 2339 O O . ALA A 1 311 ? 7.168 38.129 18.804 1.00 30.70 311 ALA A O 1
ATOM 2340 N N . SER A 1 312 ? 8.255 37.377 20.601 1.00 29.75 312 SER A N 1
ATOM 2341 C CA . SER A 1 312 ? 8.286 35.984 20.150 1.00 29.75 312 SER A CA 1
ATOM 2342 C C . SER A 1 312 ? 7.248 35.210 20.958 1.00 29.75 312 SER A C 1
ATOM 2344 O O . SER A 1 312 ? 7.286 35.192 22.186 1.00 29.75 312 SER A O 1
ATOM 2346 N N . GLY A 1 313 ? 6.270 34.624 20.274 1.00 31.19 313 GLY A N 1
ATOM 2347 C CA . GLY A 1 313 ? 5.208 33.836 20.889 1.00 31.19 313 GLY A CA 1
ATOM 2348 C C . GLY A 1 313 ? 4.867 32.648 20.002 1.00 31.19 313 GLY A C 1
ATOM 2349 O O . GLY A 1 313 ? 4.713 32.795 18.795 1.00 31.19 313 GLY A O 1
ATOM 2350 N N . SER A 1 314 ? 4.780 31.453 20.586 1.00 32.56 314 SER A N 1
ATOM 2351 C CA . SER A 1 314 ? 4.260 30.272 19.895 1.00 32.56 314 SER A CA 1
ATOM 2352 C C . SER A 1 314 ? 2.739 30.241 20.021 1.00 32.56 314 SER A C 1
ATOM 2354 O O . SER A 1 314 ? 2.228 30.194 21.142 1.00 32.56 314 SER A O 1
ATOM 2356 N N . TYR A 1 315 ? 2.019 30.216 18.901 1.00 34.75 315 TYR A N 1
ATOM 2357 C CA . TYR A 1 315 ? 0.560 30.107 18.891 1.00 34.75 315 TYR A CA 1
ATOM 2358 C C . TYR A 1 315 ? 0.140 28.681 18.537 1.00 34.75 315 TYR A C 1
ATOM 2360 O O . TYR A 1 315 ? 0.683 28.060 17.628 1.00 34.75 315 TYR A O 1
ATOM 2368 N N . ARG A 1 316 ? -0.838 28.145 19.271 1.00 34.47 316 ARG A N 1
ATOM 2369 C CA . ARG A 1 316 ? -1.464 26.853 18.974 1.00 34.47 316 ARG A CA 1
ATOM 2370 C C . ARG A 1 316 ? -2.898 27.123 18.533 1.00 34.47 316 ARG A C 1
ATOM 2372 O O . ARG A 1 316 ? -3.703 27.580 19.342 1.00 34.47 316 ARG A O 1
ATOM 2379 N N . VAL A 1 317 ? -3.212 26.848 17.267 1.00 35.28 317 VAL A N 1
ATOM 2380 C CA . VAL A 1 317 ? -4.584 26.928 16.752 1.00 35.28 317 VAL A CA 1
ATOM 2381 C C . VAL A 1 317 ? -5.368 25.746 17.326 1.00 35.28 317 VAL A C 1
ATOM 2383 O O . VAL A 1 317 ? -5.032 24.587 17.090 1.00 35.28 317 VAL A O 1
ATOM 2386 N N . LEU A 1 318 ? -6.388 26.036 18.132 1.00 31.75 318 LEU A N 1
ATOM 2387 C CA . LEU A 1 318 ? -7.309 25.041 18.682 1.00 31.75 318 LEU A CA 1
ATOM 2388 C C . LEU A 1 318 ? -8.607 25.088 17.863 1.00 31.75 318 LEU A C 1
ATOM 2390 O O . LEU A 1 318 ? -9.557 25.773 18.231 1.00 31.75 318 LEU A O 1
ATOM 2394 N N . GLY A 1 319 ? -8.625 24.395 16.721 1.00 33.12 319 GLY A N 1
ATOM 2395 C CA . GLY A 1 319 ? -9.852 24.110 15.970 1.00 33.12 319 GLY A CA 1
ATOM 2396 C C . GLY A 1 319 ? -10.567 22.880 16.535 1.00 33.12 319 GLY A C 1
ATOM 2397 O O . GLY A 1 319 ? -9.911 21.975 17.054 1.00 33.12 319 GLY A O 1
ATOM 2398 N N . SER A 1 320 ? -11.903 22.844 16.463 1.00 36.97 320 SER A N 1
ATOM 2399 C CA . SER A 1 320 ? -12.688 21.705 16.959 1.00 36.97 320 SER A CA 1
ATOM 2400 C C . SER A 1 320 ? -12.650 20.496 16.025 1.00 36.97 320 SER A C 1
ATOM 2402 O O . SER A 1 320 ? -12.739 19.386 16.532 1.00 36.97 320 SER A O 1
ATOM 2404 N N . ASP A 1 321 ? -12.441 20.678 14.713 1.00 39.78 321 ASP A N 1
ATOM 2405 C CA . ASP A 1 321 ? -12.645 19.585 13.739 1.00 39.78 321 ASP A CA 1
ATOM 2406 C C . ASP A 1 321 ? -11.588 19.478 12.624 1.00 39.78 321 ASP A C 1
ATOM 2408 O O . ASP A 1 321 ? -11.587 18.522 11.853 1.00 39.78 321 ASP A O 1
ATOM 2412 N N . THR A 1 322 ? -10.631 20.403 12.554 1.00 38.97 322 THR A N 1
ATOM 2413 C CA . THR A 1 322 ? -9.441 20.275 11.699 1.00 38.97 322 THR A CA 1
ATOM 2414 C C . THR A 1 322 ? -8.203 20.377 12.566 1.00 38.97 322 THR A C 1
ATOM 2416 O O . THR A 1 322 ? -8.159 21.225 13.451 1.00 38.97 322 THR A O 1
ATOM 2419 N N . GLN A 1 323 ? -7.268 19.464 12.296 1.00 42.97 323 GLN A N 1
ATOM 2420 C CA . GLN A 1 323 ? -5.944 19.233 12.879 1.00 42.97 323 GLN A CA 1
ATOM 2421 C C . GLN A 1 323 ? -5.358 20.355 13.752 1.00 42.97 323 GLN A C 1
ATOM 2423 O O . GLN A 1 323 ? -5.540 21.544 13.507 1.00 42.97 323 GLN A O 1
ATOM 2428 N N . GLY A 1 324 ? -4.522 19.956 14.714 1.00 35.84 324 GLY A N 1
ATOM 2429 C CA . GLY A 1 324 ? -3.535 20.854 15.303 1.00 35.84 324 GLY A CA 1
ATOM 2430 C C . GLY A 1 324 ? -2.585 21.367 14.223 1.00 35.84 324 GLY A C 1
ATOM 2431 O O . GLY A 1 324 ? -1.513 20.809 14.025 1.00 35.84 324 GLY A O 1
ATOM 2432 N N . VAL A 1 325 ? -2.998 22.422 13.526 1.00 38.28 325 VAL A N 1
ATOM 2433 C CA . VAL A 1 325 ? -2.133 23.267 12.720 1.00 38.28 325 VAL A CA 1
ATOM 2434 C C . VAL A 1 325 ? -1.251 23.994 13.723 1.00 38.28 325 VAL A C 1
ATOM 2436 O O . VAL A 1 325 ? -1.679 24.931 14.403 1.00 38.28 325 VAL A O 1
ATOM 2439 N N . VAL A 1 326 ? -0.022 23.514 13.882 1.00 37.12 326 VAL A N 1
ATOM 2440 C CA . VAL A 1 326 ? 1.027 24.321 14.494 1.00 37.12 326 VAL A CA 1
ATOM 2441 C C . VAL A 1 326 ? 1.454 25.289 13.406 1.00 37.12 326 VAL A C 1
ATOM 2443 O O . VAL A 1 326 ? 2.278 24.948 12.568 1.00 37.12 326 VAL A O 1
ATOM 2446 N N . LEU A 1 327 ? 0.838 26.472 13.372 1.00 39.69 327 LEU A N 1
ATOM 2447 C CA . LEU A 1 327 ? 1.409 27.573 12.609 1.00 39.69 327 LEU A CA 1
ATOM 2448 C C . LEU A 1 327 ? 2.803 27.811 13.197 1.00 39.69 327 LEU A C 1
ATOM 2450 O O . LEU A 1 327 ? 2.945 27.970 14.415 1.00 39.69 327 LEU A O 1
ATOM 2454 N N . GLY A 1 328 ? 3.832 27.745 12.349 1.00 38.84 328 GLY A N 1
ATOM 2455 C CA . GLY A 1 328 ? 5.208 28.042 12.739 1.00 38.84 328 GLY A CA 1
ATOM 2456 C C . GLY A 1 328 ? 5.313 29.365 13.512 1.00 38.84 328 GLY A C 1
ATOM 2457 O O . GLY A 1 328 ? 4.427 30.211 13.450 1.00 38.84 328 GLY A O 1
ATOM 2458 N N . ARG A 1 329 ? 6.414 29.549 14.253 1.00 44.72 329 ARG A N 1
ATOM 2459 C CA . ARG A 1 329 ? 6.670 30.654 15.211 1.00 44.72 329 ARG A CA 1
ATOM 2460 C C . ARG A 1 329 ? 6.634 32.088 14.639 1.00 44.72 329 ARG A C 1
ATOM 2462 O O . ARG A 1 329 ? 7.036 33.018 15.335 1.00 44.72 329 ARG A O 1
ATOM 2469 N N . ASN A 1 330 ? 6.181 32.284 13.409 1.00 44.38 330 ASN A N 1
ATOM 2470 C CA . ASN A 1 330 ? 6.109 33.586 12.772 1.00 44.38 330 ASN A CA 1
ATOM 2471 C C . ASN A 1 330 ? 4.723 34.179 13.039 1.00 44.38 330 ASN A C 1
ATOM 2473 O O . ASN A 1 330 ? 3.705 33.617 12.641 1.00 44.38 330 ASN A O 1
ATOM 2477 N N . LEU A 1 331 ? 4.695 35.288 13.779 1.00 44.69 331 LEU A N 1
ATOM 2478 C CA . LEU A 1 331 ? 3.497 36.109 13.938 1.00 44.69 331 LEU A CA 1
ATOM 2479 C C . LEU A 1 331 ? 2.973 36.532 12.556 1.00 44.69 331 LEU A C 1
ATOM 2481 O O . LEU A 1 331 ? 3.789 36.753 11.661 1.00 44.69 331 LEU A O 1
ATOM 2485 N N . PRO A 1 332 ? 1.647 36.678 12.377 1.00 53.00 332 PRO A N 1
ATOM 2486 C CA . PRO A 1 332 ? 1.131 37.372 11.208 1.00 53.00 332 PRO A CA 1
ATOM 2487 C C . PRO A 1 332 ? 1.718 38.786 11.188 1.00 53.00 332 PRO A C 1
ATOM 2489 O O . PRO A 1 332 ? 1.571 39.532 12.162 1.00 53.00 332 PRO A O 1
ATOM 2492 N N . ASP A 1 333 ? 2.397 39.139 10.098 1.00 50.62 333 ASP A N 1
ATOM 2493 C CA . ASP A 1 333 ? 2.823 40.514 9.870 1.00 50.62 333 ASP A CA 1
ATOM 2494 C C . ASP A 1 333 ? 1.562 41.360 9.673 1.00 50.62 333 ASP A C 1
ATOM 2496 O O . ASP A 1 333 ? 0.733 41.096 8.793 1.00 50.62 333 ASP A O 1
ATOM 2500 N N . VAL A 1 334 ? 1.388 42.344 10.554 1.00 50.22 334 VAL A N 1
ATOM 2501 C CA . VAL A 1 334 ? 0.329 43.343 10.429 1.00 50.22 334 VAL A CA 1
ATOM 2502 C C . VAL A 1 334 ? 0.840 44.390 9.454 1.00 50.22 334 VAL A C 1
ATOM 2504 O O . VAL A 1 334 ? 1.777 45.128 9.768 1.00 50.22 334 VAL A O 1
ATOM 2507 N N . LEU A 1 335 ? 0.251 44.429 8.263 1.00 59.91 335 LEU A N 1
ATOM 2508 C CA . LEU A 1 335 ? 0.557 45.458 7.281 1.00 59.91 335 LEU A CA 1
ATOM 2509 C C . LEU A 1 335 ? -0.041 46.791 7.754 1.00 59.91 335 LEU A C 1
ATOM 2511 O O . LEU A 1 335 ? -1.062 46.837 8.448 1.00 59.91 335 LEU A O 1
ATOM 2515 N N . SER A 1 336 ? 0.616 47.900 7.412 1.00 55.38 336 SER A N 1
ATOM 2516 C CA . SER A 1 336 ? 0.260 49.246 7.888 1.00 55.38 336 SER A CA 1
ATOM 2517 C C . SER A 1 336 ? -1.115 49.748 7.418 1.00 55.38 336 SER A C 1
ATOM 2519 O O . SER A 1 336 ? -1.551 50.811 7.849 1.00 55.38 336 SER A O 1
ATOM 2521 N N . ASP A 1 337 ? -1.797 48.999 6.553 1.00 63.66 337 ASP A N 1
ATOM 2522 C CA . ASP A 1 337 ? -3.115 49.281 5.981 1.00 63.66 337 ASP A CA 1
ATOM 2523 C C . ASP A 1 337 ? -4.264 48.483 6.635 1.00 63.66 337 ASP A C 1
ATOM 2525 O O . ASP A 1 337 ? -5.404 48.566 6.186 1.00 63.66 337 ASP A O 1
ATOM 2529 N N . GLY A 1 338 ? -4.005 47.734 7.714 1.00 60.47 338 GLY A N 1
ATOM 2530 C CA . GLY A 1 338 ? -5.035 46.924 8.381 1.00 60.47 338 GLY A CA 1
ATOM 2531 C C . GLY A 1 338 ? -5.280 45.564 7.719 1.00 60.47 338 GLY A C 1
ATOM 2532 O O . GLY A 1 338 ? -6.238 44.866 8.071 1.00 60.47 338 GLY A O 1
ATOM 2533 N N . LYS A 1 339 ? -4.408 45.155 6.794 1.00 62.28 339 LYS A N 1
ATOM 2534 C CA . LYS A 1 339 ? -4.385 43.798 6.255 1.00 62.28 339 LYS A CA 1
ATOM 2535 C C . LYS A 1 339 ? -3.507 42.878 7.099 1.00 62.28 339 LYS A C 1
ATOM 2537 O O . LYS A 1 339 ? -2.474 43.279 7.639 1.00 62.28 339 LYS A O 1
ATOM 2542 N N . PHE A 1 340 ? -3.912 41.615 7.193 1.00 60.91 340 PHE A N 1
ATOM 2543 C CA . PHE A 1 340 ? -3.140 40.569 7.864 1.00 60.91 340 PHE A CA 1
ATOM 2544 C C . PHE A 1 340 ? -2.607 39.581 6.837 1.00 60.91 340 PHE A C 1
ATOM 2546 O O . PHE A 1 340 ? -3.388 39.021 6.068 1.00 60.91 340 PHE A O 1
ATOM 2553 N N . LEU A 1 341 ? -1.303 39.310 6.869 1.00 60.69 341 LEU A N 1
ATOM 2554 C CA . LEU A 1 341 ? -0.724 38.190 6.134 1.00 60.69 341 LEU A CA 1
ATOM 2555 C C . LEU A 1 341 ? -0.827 36.923 6.986 1.00 60.69 341 LEU A C 1
ATOM 2557 O O . LEU A 1 341 ? -0.080 36.724 7.944 1.00 60.69 341 LEU A O 1
ATOM 2561 N N . CYS A 1 342 ? -1.754 36.042 6.623 1.00 62.66 342 CYS A N 1
ATOM 2562 C CA . CYS A 1 342 ? -1.807 34.686 7.155 1.00 62.66 342 CYS A CA 1
ATOM 2563 C C . CYS A 1 342 ? -0.945 33.780 6.270 1.00 62.66 342 CYS A C 1
ATOM 2565 O O . CYS A 1 342 ? -1.442 33.164 5.330 1.00 62.66 342 CYS A O 1
ATOM 2567 N N . GLY A 1 343 ? 0.356 33.731 6.549 1.00 66.56 343 GLY A N 1
ATOM 2568 C CA . GLY A 1 343 ? 1.281 32.736 6.003 1.00 66.56 343 GLY A CA 1
ATOM 2569 C C . GLY A 1 343 ? 1.796 31.832 7.120 1.00 66.56 343 GLY A C 1
ATOM 2570 O O . GLY A 1 343 ? 1.923 32.263 8.265 1.00 66.56 343 GLY A O 1
ATOM 2571 N N . GLY A 1 344 ? 2.077 30.567 6.817 1.00 78.50 344 GLY A N 1
ATOM 2572 C CA . GLY A 1 344 ? 2.564 29.642 7.834 1.00 78.50 344 GLY A CA 1
ATOM 2573 C C . GLY A 1 344 ? 3.059 28.322 7.276 1.00 78.50 344 GLY A C 1
ATOM 2574 O O . GLY A 1 344 ? 2.627 27.860 6.224 1.00 78.50 344 GLY A O 1
ATOM 2575 N N . ASP A 1 345 ? 3.967 27.713 8.020 1.00 79.44 345 ASP A N 1
ATOM 2576 C CA . ASP A 1 345 ? 4.439 26.362 7.767 1.00 79.44 345 ASP A CA 1
ATOM 2577 C C . ASP A 1 345 ? 3.447 25.369 8.388 1.00 79.44 345 ASP A C 1
ATOM 2579 O O . ASP A 1 345 ? 3.166 25.437 9.584 1.00 79.44 345 ASP A O 1
ATOM 2583 N N . LEU A 1 346 ? 2.890 24.471 7.572 1.00 80.50 346 LEU A N 1
ATOM 2584 C CA . LEU A 1 346 ? 2.021 23.378 7.999 1.00 80.50 346 LEU A CA 1
ATOM 2585 C C . LEU A 1 346 ? 2.824 22.078 8.047 1.00 80.50 346 LEU A C 1
ATOM 2587 O O . LEU A 1 346 ? 3.230 21.548 7.011 1.00 80.50 346 LEU A O 1
ATOM 2591 N N . GLU A 1 347 ? 3.017 21.530 9.242 1.00 83.62 347 GLU A N 1
ATOM 2592 C CA . GLU A 1 347 ? 3.608 20.202 9.402 1.00 83.62 347 GLU A CA 1
ATOM 2593 C C . GLU A 1 347 ? 2.599 19.112 9.020 1.00 83.62 347 GLU A C 1
ATOM 2595 O O . GLU A 1 347 ? 1.573 18.915 9.672 1.00 83.62 347 GLU A O 1
ATOM 2600 N N . VAL A 1 348 ? 2.912 18.363 7.965 1.00 85.62 348 VAL A N 1
ATOM 2601 C CA . VAL A 1 348 ? 2.147 17.195 7.531 1.00 85.62 348 VAL A CA 1
ATOM 2602 C C . VAL A 1 348 ? 2.846 15.942 8.041 1.00 85.62 348 VAL A C 1
ATOM 2604 O O . VAL A 1 348 ? 3.992 15.645 7.689 1.00 85.62 348 VAL A O 1
ATOM 2607 N N . SER A 1 349 ? 2.148 15.193 8.894 1.00 88.25 349 SER A N 1
ATOM 2608 C CA . SER A 1 349 ? 2.701 13.976 9.490 1.00 88.25 349 SER A CA 1
ATOM 2609 C C . SER A 1 349 ? 2.980 12.883 8.450 1.00 88.25 349 SER A C 1
ATOM 2611 O O . SER A 1 349 ? 2.299 12.797 7.427 1.00 88.25 349 SER A O 1
ATOM 2613 N N . LYS A 1 350 ? 3.926 11.983 8.756 1.00 92.19 350 LYS A N 1
ATOM 2614 C CA . LYS A 1 350 ? 4.240 10.809 7.921 1.00 92.19 350 LYS A CA 1
ATOM 2615 C C . LYS A 1 350 ? 2.989 9.992 7.559 1.00 92.19 350 LYS A C 1
ATOM 2617 O O . LYS A 1 350 ? 2.796 9.677 6.392 1.00 92.19 350 LYS A O 1
ATOM 2622 N N . TYR A 1 351 ? 2.121 9.693 8.529 1.00 90.19 351 TYR A N 1
ATOM 2623 C CA . TYR A 1 351 ? 0.914 8.883 8.300 1.00 90.19 351 TYR A CA 1
ATOM 2624 C C . TYR A 1 351 ? -0.094 9.569 7.369 1.00 90.19 351 TYR A C 1
ATOM 2626 O O . TYR A 1 351 ? -0.715 8.914 6.540 1.00 90.19 351 TYR A O 1
ATOM 2634 N N . GLN A 1 352 ? -0.208 10.897 7.461 1.00 89.62 352 GLN A N 1
ATOM 2635 C CA . GLN A 1 352 ? -1.050 11.684 6.560 1.00 89.62 352 GLN A CA 1
ATOM 2636 C C . GLN A 1 352 ? -0.524 11.627 5.119 1.00 89.62 352 GLN A C 1
ATOM 2638 O O . GLN A 1 352 ? -1.301 11.431 4.192 1.00 89.62 352 GLN A O 1
ATOM 2643 N N . ARG A 1 353 ? 0.798 11.718 4.924 1.00 90.56 353 ARG A N 1
ATOM 2644 C CA . ARG A 1 353 ? 1.413 11.573 3.597 1.00 90.56 353 ARG A CA 1
ATOM 2645 C C . ARG A 1 353 ? 1.262 10.166 3.018 1.00 90.56 353 ARG A C 1
ATOM 2647 O O . ARG A 1 353 ? 1.013 10.027 1.828 1.00 90.56 353 ARG A O 1
ATOM 2654 N N . GLN A 1 354 ? 1.365 9.132 3.852 1.00 93.00 354 GLN A N 1
ATOM 2655 C CA . GLN A 1 354 ? 1.112 7.747 3.436 1.00 93.00 354 GLN A CA 1
ATOM 2656 C C . GLN A 1 354 ? -0.333 7.576 2.953 1.00 93.00 354 GLN A C 1
ATOM 2658 O O . GLN A 1 354 ? -0.579 6.974 1.911 1.00 93.00 354 GLN A O 1
ATOM 2663 N N . TYR A 1 355 ? -1.282 8.154 3.686 1.00 93.25 355 TYR A N 1
ATOM 2664 C CA . TYR A 1 355 ? -2.691 8.189 3.309 1.00 93.25 355 TYR A CA 1
ATOM 2665 C C . TYR A 1 355 ? -2.948 8.960 2.007 1.00 93.25 355 TYR A C 1
ATOM 2667 O O . TYR A 1 355 ? -3.727 8.508 1.168 1.00 93.25 355 TYR A O 1
ATOM 2675 N N . GLU A 1 356 ? -2.282 10.099 1.810 1.00 92.94 356 GLU A N 1
ATOM 2676 C CA . GLU A 1 356 ? -2.363 10.865 0.564 1.00 92.94 356 GLU A CA 1
ATOM 2677 C C . GLU A 1 356 ? -1.839 10.055 -0.623 1.00 92.94 356 GLU A C 1
ATOM 2679 O O . GLU A 1 356 ? -2.526 9.975 -1.636 1.00 92.94 356 GLU A O 1
ATOM 2684 N N . LEU A 1 357 ? -0.675 9.409 -0.487 1.00 95.06 357 LEU A N 1
ATOM 2685 C CA . LEU A 1 357 ? -0.090 8.579 -1.544 1.00 95.06 357 LEU A CA 1
ATOM 2686 C C . LEU A 1 357 ? -1.035 7.447 -1.968 1.00 95.06 357 LEU A C 1
ATOM 2688 O O . LEU A 1 357 ? -1.259 7.247 -3.159 1.00 95.06 357 LEU A O 1
ATOM 2692 N N . PHE A 1 358 ? -1.645 6.758 -1.002 1.00 96.06 358 PHE A N 1
ATOM 2693 C CA . PHE A 1 358 ? -2.616 5.703 -1.288 1.00 96.06 358 PHE A CA 1
ATOM 2694 C C . PHE A 1 358 ? -3.864 6.234 -2.005 1.00 96.06 358 PHE A C 1
ATOM 2696 O O . PHE A 1 358 ? -4.309 5.643 -2.983 1.00 96.06 358 PHE A O 1
ATOM 2703 N N . ASN A 1 359 ? -4.410 7.378 -1.579 1.00 95.06 359 ASN A N 1
ATOM 2704 C CA . ASN A 1 359 ? -5.555 7.986 -2.263 1.00 95.06 359 ASN A CA 1
ATOM 2705 C C . ASN A 1 359 ? -5.213 8.457 -3.681 1.00 95.06 359 ASN A C 1
ATOM 2707 O O . ASN A 1 359 ? -6.038 8.312 -4.579 1.00 95.06 359 ASN A O 1
ATOM 2711 N N . LEU A 1 360 ? -4.007 8.990 -3.905 1.00 95.56 360 LEU A N 1
ATOM 2712 C CA . LEU A 1 360 ? -3.538 9.329 -5.249 1.00 95.56 360 LEU A CA 1
ATOM 2713 C C . LEU A 1 360 ? -3.490 8.084 -6.136 1.00 95.56 360 LEU A C 1
ATOM 2715 O O . LEU A 1 360 ? -3.949 8.144 -7.273 1.00 95.56 360 LEU A O 1
ATOM 2719 N N . TRP A 1 361 ? -2.992 6.961 -5.615 1.00 96.62 361 TRP A N 1
ATOM 2720 C CA . TRP A 1 361 ? -2.976 5.695 -6.348 1.00 96.62 361 TRP A CA 1
ATOM 2721 C C . TRP A 1 361 ? -4.387 5.191 -6.668 1.00 96.62 361 TRP A C 1
ATOM 2723 O O . TRP A 1 361 ? -4.662 4.825 -7.809 1.00 96.62 361 TRP A O 1
ATOM 2733 N N . LEU A 1 362 ? -5.314 5.233 -5.705 1.00 94.44 362 LEU A N 1
ATOM 2734 C CA . LEU A 1 362 ? -6.710 4.841 -5.936 1.00 94.44 362 LEU A CA 1
ATOM 2735 C C . LEU A 1 362 ? -7.391 5.698 -7.015 1.00 94.44 362 LEU A C 1
ATOM 2737 O O . LEU A 1 362 ? -8.173 5.177 -7.811 1.00 94.44 362 LEU A O 1
ATOM 2741 N N . LEU A 1 363 ? -7.096 7.001 -7.050 1.00 94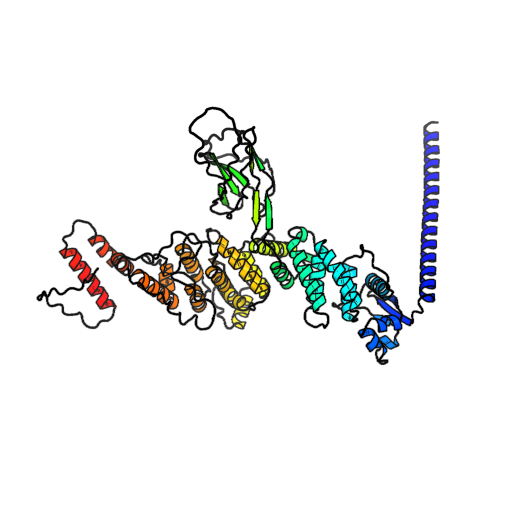.00 363 LEU A N 1
ATOM 2742 C CA . LEU A 1 363 ? -7.608 7.918 -8.070 1.00 94.00 363 LEU A CA 1
ATOM 2743 C C . LEU A 1 363 ? -6.981 7.649 -9.442 1.00 94.00 363 LEU A C 1
ATOM 2745 O O . LEU A 1 363 ? -7.704 7.541 -10.430 1.00 94.00 363 LEU A O 1
ATOM 2749 N N . ALA A 1 364 ? -5.654 7.507 -9.505 1.00 93.81 364 ALA A N 1
ATOM 2750 C CA . ALA A 1 364 ? -4.931 7.240 -10.749 1.00 93.81 364 ALA A CA 1
ATOM 2751 C C . ALA A 1 364 ? -5.373 5.913 -11.386 1.00 93.81 364 ALA A C 1
ATOM 2753 O O . ALA A 1 364 ? -5.645 5.856 -12.583 1.00 93.81 364 ALA A O 1
ATOM 2754 N N . SER A 1 365 ? -5.544 4.873 -10.566 1.00 93.25 365 SER A N 1
ATOM 2755 C CA . SER A 1 365 ? -6.050 3.557 -10.981 1.00 93.25 365 SER A CA 1
ATOM 2756 C C . SER A 1 365 ? -7.567 3.513 -11.212 1.00 93.25 365 SER A C 1
ATOM 2758 O O . SER A 1 365 ? -8.107 2.454 -11.526 1.00 93.25 365 SER A O 1
ATOM 2760 N N . LYS A 1 366 ? -8.276 4.644 -11.060 1.00 94.12 366 LYS A N 1
ATOM 2761 C CA . LYS A 1 366 ? -9.739 4.769 -11.213 1.00 94.12 366 LYS A CA 1
ATOM 2762 C C . LYS A 1 366 ? -10.547 3.809 -10.331 1.00 94.12 366 LYS A C 1
ATOM 2764 O O . LYS A 1 366 ? -11.712 3.539 -10.614 1.00 94.12 366 LYS A O 1
ATOM 2769 N N . ARG A 1 367 ? -9.956 3.318 -9.238 1.00 90.38 367 ARG A N 1
ATOM 2770 C CA . ARG A 1 367 ? -10.645 2.488 -8.236 1.00 90.38 367 ARG A CA 1
ATOM 2771 C C . ARG A 1 367 ? -11.661 3.301 -7.440 1.00 90.38 367 ARG A C 1
ATOM 2773 O O . ARG A 1 367 ? -12.633 2.750 -6.937 1.00 90.38 367 ARG A O 1
ATOM 2780 N N . VAL A 1 368 ? -11.441 4.612 -7.333 1.00 92.50 368 VAL A N 1
ATOM 2781 C CA . VAL A 1 368 ? -12.356 5.559 -6.689 1.00 92.50 368 VAL A CA 1
ATOM 2782 C C . VAL A 1 368 ? -12.486 6.828 -7.527 1.00 92.50 368 VAL A C 1
ATOM 2784 O O . VAL A 1 368 ? -11.544 7.236 -8.201 1.00 92.50 368 VAL A O 1
ATOM 2787 N N . ALA A 1 369 ? -13.651 7.475 -7.464 1.00 90.81 369 ALA A N 1
ATOM 2788 C CA . ALA A 1 369 ? -13.896 8.752 -8.146 1.00 90.81 369 ALA A CA 1
ATOM 2789 C C . ALA A 1 369 ? -13.462 9.974 -7.314 1.00 90.81 369 ALA A C 1
ATOM 2791 O O . ALA A 1 369 ? -13.288 11.069 -7.846 1.00 90.81 369 ALA A O 1
ATOM 2792 N N . SER A 1 370 ? -13.300 9.799 -6.003 1.00 91.94 370 SER A N 1
ATOM 2793 C CA . SER A 1 370 ? -12.914 10.849 -5.061 1.00 91.94 370 SER A CA 1
ATOM 2794 C C . SER A 1 370 ? -12.035 10.272 -3.951 1.00 91.94 370 SER A C 1
ATOM 2796 O O . SER A 1 370 ? -12.173 9.085 -3.646 1.00 91.94 370 SER A O 1
ATOM 2798 N N . PRO A 1 371 ? -11.180 11.088 -3.303 1.00 91.94 371 PRO A N 1
ATOM 2799 C CA . PRO A 1 371 ? -10.447 10.657 -2.119 1.00 91.94 371 PRO A CA 1
ATOM 2800 C C . PRO A 1 371 ? -11.388 10.044 -1.076 1.00 91.94 371 PRO A C 1
ATOM 2802 O O . PRO A 1 371 ? -12.442 10.607 -0.769 1.00 91.94 371 PRO A O 1
ATOM 2805 N N . LEU A 1 372 ? -11.000 8.892 -0.544 1.00 90.88 372 LEU A N 1
ATOM 2806 C CA . LEU A 1 372 ? -11.703 8.216 0.540 1.00 90.88 372 LEU A CA 1
ATOM 2807 C C . LEU A 1 372 ? -11.417 8.920 1.867 1.00 90.88 372 LEU A C 1
ATOM 2809 O O . LEU A 1 372 ? -10.433 9.639 1.971 1.00 90.88 372 LEU A O 1
ATOM 2813 N N . SER A 1 373 ? -12.260 8.726 2.885 1.00 90.12 373 SER A N 1
ATOM 2814 C CA . SER A 1 373 ? -11.945 9.171 4.252 1.00 90.12 373 SER A CA 1
ATOM 2815 C C . SER A 1 373 ? -10.870 8.270 4.889 1.00 90.12 373 SER A C 1
ATOM 2817 O O . SER A 1 373 ? -10.676 7.154 4.418 1.00 90.12 373 SER A O 1
ATOM 2819 N N . PRO A 1 374 ? -10.201 8.654 5.996 1.00 89.81 374 PRO A N 1
ATOM 2820 C CA . PRO A 1 374 ? -9.213 7.785 6.653 1.00 89.81 374 PRO A CA 1
ATOM 2821 C C . PRO A 1 374 ? -9.738 6.395 7.034 1.00 89.81 374 PRO A C 1
ATOM 2823 O O . PRO A 1 374 ? -9.007 5.413 6.923 1.00 89.81 374 PRO A O 1
ATOM 2826 N N . VAL A 1 375 ? -11.006 6.303 7.449 1.00 91.12 375 VAL A N 1
ATOM 2827 C CA . VAL A 1 375 ? -11.662 5.023 7.761 1.00 91.12 375 VAL A CA 1
ATOM 2828 C C . VAL A 1 375 ? -11.874 4.215 6.484 1.00 91.12 375 VAL A C 1
ATOM 2830 O O . VAL A 1 375 ? -11.479 3.055 6.425 1.00 91.12 375 VAL A O 1
ATOM 2833 N N . ASP A 1 376 ? -12.428 4.840 5.447 1.00 91.00 376 ASP A N 1
ATOM 2834 C CA . ASP A 1 376 ? -12.717 4.162 4.182 1.00 91.00 376 ASP A CA 1
ATOM 2835 C C . ASP A 1 376 ? -11.420 3.747 3.460 1.00 91.00 376 ASP A C 1
ATOM 2837 O O . ASP A 1 376 ? -11.352 2.660 2.900 1.00 91.00 376 ASP A O 1
ATOM 2841 N N . SER A 1 377 ? -10.353 4.553 3.530 1.00 91.94 377 SER A N 1
ATOM 2842 C CA . SER A 1 377 ? -9.023 4.201 3.017 1.00 91.94 377 SER A CA 1
ATOM 2843 C C . SER A 1 377 ? -8.408 3.023 3.764 1.00 91.94 377 SER A C 1
ATOM 2845 O O . SER A 1 377 ? -7.794 2.177 3.126 1.00 91.94 377 SER A O 1
ATOM 2847 N N . LEU A 1 378 ? -8.559 2.948 5.091 1.00 92.12 378 LEU A N 1
ATOM 2848 C CA . LEU A 1 378 ? -8.083 1.805 5.878 1.00 92.12 378 LEU A CA 1
ATOM 2849 C C . LEU A 1 378 ? -8.814 0.519 5.480 1.00 92.12 378 LEU A C 1
ATOM 2851 O O . LEU A 1 378 ? -8.169 -0.500 5.239 1.00 92.12 378 LEU A O 1
ATOM 2855 N N . LEU A 1 379 ? -10.141 0.583 5.357 1.00 90.19 379 LEU A N 1
ATOM 2856 C CA . LEU A 1 379 ? -10.956 -0.549 4.915 1.00 90.19 379 LEU A CA 1
ATOM 2857 C C . LEU A 1 379 ? -10.628 -0.957 3.472 1.00 90.19 379 LEU A C 1
ATOM 2859 O O . LEU A 1 379 ? -10.468 -2.141 3.197 1.00 90.19 379 LEU A O 1
ATOM 2863 N N . CYS A 1 380 ? -10.461 0.011 2.568 1.00 91.69 380 CYS A N 1
ATOM 2864 C CA . CYS A 1 380 ? -10.091 -0.230 1.175 1.00 91.69 380 CYS A CA 1
ATOM 2865 C C . CYS A 1 380 ? -8.695 -0.858 1.056 1.00 91.69 380 CYS A C 1
ATOM 2867 O O . CYS A 1 380 ? -8.530 -1.838 0.334 1.00 91.69 380 CYS A O 1
ATOM 2869 N N . LEU A 1 381 ? -7.707 -0.353 1.803 1.00 92.06 381 LEU A N 1
ATOM 2870 C CA . LEU A 1 381 ? -6.357 -0.917 1.862 1.00 92.06 381 LEU A CA 1
ATOM 2871 C C . LEU A 1 381 ? -6.386 -2.384 2.310 1.00 92.06 381 LEU A C 1
ATOM 2873 O O . LEU A 1 381 ? -5.744 -3.230 1.691 1.00 92.06 381 LEU A O 1
ATOM 2877 N N . ARG A 1 382 ? -7.170 -2.698 3.347 1.00 88.25 382 ARG A N 1
ATOM 2878 C CA . ARG A 1 382 ? -7.358 -4.073 3.833 1.00 88.25 382 ARG A CA 1
ATOM 2879 C C . ARG A 1 382 ? -8.076 -4.964 2.814 1.00 88.25 382 ARG A C 1
ATOM 2881 O O . ARG A 1 382 ? -7.633 -6.088 2.579 1.00 88.25 382 ARG A O 1
ATOM 2888 N N . GLY A 1 383 ? -9.129 -4.461 2.169 1.00 88.75 383 GLY A N 1
ATOM 2889 C CA . GLY A 1 383 ? -9.821 -5.159 1.079 1.00 88.75 383 GLY A CA 1
ATOM 2890 C C . GLY A 1 383 ? -8.876 -5.492 -0.077 1.00 88.75 383 GLY A C 1
ATOM 2891 O O . GLY A 1 383 ? -8.822 -6.632 -0.529 1.00 88.75 383 GLY A O 1
ATOM 2892 N N . CYS A 1 384 ? -8.039 -4.532 -0.482 1.00 89.50 384 CYS A N 1
ATOM 2893 C CA . CYS A 1 384 ? -7.025 -4.751 -1.513 1.00 89.50 384 CYS A CA 1
ATOM 2894 C C . CYS A 1 384 ? -5.980 -5.791 -1.076 1.00 89.50 384 CYS A C 1
ATOM 2896 O O . CYS A 1 384 ? -5.612 -6.646 -1.875 1.00 89.50 384 CYS A O 1
ATOM 2898 N N . ALA A 1 385 ? -5.516 -5.745 0.178 1.00 89.62 385 ALA A N 1
ATOM 2899 C CA . ALA A 1 385 ? -4.485 -6.653 0.691 1.00 89.62 385 ALA A CA 1
ATOM 2900 C C . ALA A 1 385 ? -4.950 -8.112 0.799 1.00 89.62 385 ALA A C 1
ATOM 2902 O O . ALA A 1 385 ? -4.136 -9.025 0.710 1.00 89.62 385 ALA A O 1
ATOM 2903 N N . THR A 1 386 ? -6.250 -8.324 0.986 1.00 86.94 386 THR A N 1
ATOM 2904 C CA . THR A 1 386 ? -6.867 -9.656 1.095 1.00 86.94 386 THR A CA 1
ATOM 2905 C C . THR A 1 386 ? -7.476 -10.142 -0.219 1.00 86.94 386 THR A C 1
ATOM 2907 O O . THR A 1 386 ? -7.991 -11.256 -0.277 1.00 86.94 386 THR A O 1
ATOM 2910 N N . GLY A 1 387 ? -7.469 -9.310 -1.268 1.00 87.81 387 GLY A N 1
ATOM 2911 C CA . GLY A 1 387 ? -8.145 -9.598 -2.534 1.00 87.81 387 GLY A CA 1
ATOM 2912 C C . GLY A 1 387 ? -9.669 -9.737 -2.411 1.00 87.81 387 GLY A C 1
ATOM 2913 O O . GLY A 1 387 ? -10.306 -10.257 -3.323 1.00 87.81 387 GLY A O 1
ATOM 2914 N N . CYS A 1 388 ? -10.260 -9.304 -1.293 1.00 82.88 388 CYS A N 1
ATOM 2915 C CA . CYS A 1 388 ? -11.674 -9.500 -0.987 1.00 82.88 388 CYS A CA 1
ATOM 2916 C C . CYS A 1 388 ? -12.464 -8.198 -1.195 1.00 82.88 388 CYS A C 1
ATOM 2918 O O . CYS A 1 388 ? -12.407 -7.290 -0.361 1.00 82.88 388 CYS A O 1
ATOM 2920 N N . ASP A 1 389 ? -13.258 -8.120 -2.269 1.00 87.25 389 ASP A N 1
ATOM 2921 C CA . ASP A 1 389 ? -14.240 -7.042 -2.461 1.00 87.25 389 ASP A CA 1
ATOM 2922 C C . ASP A 1 389 ? -15.550 -7.355 -1.720 1.00 87.25 389 ASP A C 1
ATOM 2924 O O . ASP A 1 389 ? -16.538 -7.836 -2.278 1.00 87.25 389 ASP A O 1
ATOM 2928 N N . VAL A 1 390 ? -15.548 -7.097 -0.412 1.00 87.62 390 VAL A N 1
ATOM 2929 C CA . VAL A 1 390 ? -16.701 -7.382 0.454 1.00 87.62 390 VAL A CA 1
ATOM 2930 C C . VAL A 1 390 ? -17.904 -6.477 0.144 1.00 87.62 390 VAL A C 1
ATOM 2932 O O . VAL A 1 390 ? -19.056 -6.856 0.377 1.00 87.62 390 VAL A O 1
ATOM 2935 N N . ASP A 1 391 ? -17.662 -5.270 -0.366 1.00 86.50 391 ASP A N 1
ATOM 2936 C CA . ASP A 1 391 ? -18.720 -4.296 -0.635 1.00 86.50 391 ASP A CA 1
ATOM 2937 C C . ASP A 1 391 ? -19.454 -4.584 -1.944 1.00 86.50 391 ASP A C 1
ATOM 2939 O O . ASP A 1 391 ? -20.690 -4.510 -1.978 1.00 86.50 391 ASP A O 1
ATOM 2943 N N . GLY A 1 392 ? -18.709 -4.980 -2.980 1.00 88.12 392 GLY A N 1
ATOM 2944 C CA . GLY A 1 392 ? -19.248 -5.382 -4.278 1.00 88.12 392 GLY A CA 1
ATOM 2945 C C . GLY A 1 392 ? -19.932 -6.751 -4.278 1.00 88.12 392 GLY A C 1
ATOM 2946 O O . GLY A 1 392 ? -20.880 -6.951 -5.039 1.00 88.12 392 GLY A O 1
ATOM 2947 N N . ALA A 1 393 ? -19.530 -7.668 -3.391 1.00 92.00 393 ALA A N 1
ATOM 2948 C CA . ALA A 1 393 ? -20.033 -9.041 -3.383 1.00 92.00 393 ALA A CA 1
ATOM 2949 C C . ALA A 1 393 ? -21.560 -9.152 -3.175 1.00 92.00 393 ALA A C 1
ATOM 2951 O O . ALA A 1 393 ? -22.193 -8.450 -2.368 1.00 92.00 393 ALA A O 1
ATOM 2952 N N . SER A 1 394 ? -22.172 -10.082 -3.904 1.00 96.00 394 SER A N 1
ATOM 2953 C CA . SER A 1 394 ? -23.559 -10.520 -3.744 1.00 96.00 394 SER A CA 1
ATOM 2954 C C . SER A 1 394 ? -23.750 -11.334 -2.457 1.00 96.00 394 SER A C 1
ATOM 2956 O O . SER A 1 394 ? -22.797 -11.805 -1.842 1.00 96.00 394 SER A O 1
ATOM 2958 N N . VAL A 1 395 ? -25.002 -11.526 -2.023 1.00 96.62 395 VAL A N 1
ATOM 2959 C CA . VAL A 1 395 ? -25.293 -12.324 -0.814 1.00 96.62 395 VAL A CA 1
ATOM 2960 C C . VAL A 1 395 ? -24.777 -13.758 -0.953 1.00 96.62 395 VAL A C 1
ATOM 2962 O O . VAL A 1 395 ? -24.185 -14.267 -0.008 1.00 96.62 395 VAL A O 1
ATOM 2965 N N . ALA A 1 396 ? -24.945 -14.380 -2.123 1.00 96.31 396 ALA A N 1
ATOM 2966 C CA . ALA A 1 396 ? -24.480 -15.742 -2.372 1.00 96.31 396 ALA A CA 1
ATOM 2967 C C . ALA A 1 396 ? -22.946 -15.846 -2.317 1.00 96.31 396 ALA A C 1
ATOM 2969 O O . ALA A 1 396 ? -22.418 -16.746 -1.672 1.00 96.31 396 ALA A O 1
ATOM 2970 N N . GLU A 1 397 ? -22.228 -14.890 -2.916 1.00 95.75 397 GLU A N 1
ATOM 2971 C CA . GLU A 1 397 ? -20.759 -14.836 -2.852 1.00 95.75 397 GLU A CA 1
ATOM 2972 C C . GLU A 1 397 ? -20.267 -14.621 -1.417 1.00 95.75 397 GLU A C 1
ATOM 2974 O O . GLU A 1 397 ? -19.346 -15.301 -0.971 1.00 95.75 397 GLU A O 1
ATOM 2979 N N . LEU A 1 398 ? -20.910 -13.726 -0.658 1.00 95.50 398 LEU A N 1
ATOM 2980 C CA . LEU A 1 398 ? -20.599 -13.513 0.758 1.00 95.50 398 LEU A CA 1
ATOM 2981 C C . LEU A 1 398 ? -20.808 -14.785 1.584 1.00 95.50 398 LEU A C 1
ATOM 2983 O O . LEU A 1 398 ? -19.978 -15.104 2.431 1.00 95.50 398 LEU A O 1
ATOM 2987 N N . GLN A 1 399 ? -21.903 -15.510 1.347 1.00 96.25 399 GLN A N 1
ATOM 2988 C CA . GLN A 1 399 ? -22.178 -16.776 2.025 1.00 96.25 399 GLN A CA 1
ATOM 2989 C C . GLN A 1 399 ? -21.129 -17.832 1.679 1.00 96.25 399 GLN A C 1
ATOM 2991 O O . GLN A 1 399 ? -20.588 -18.437 2.597 1.00 96.25 399 GLN A O 1
ATOM 2996 N N . ALA A 1 400 ? -20.770 -17.983 0.403 1.00 95.62 400 ALA A N 1
ATOM 2997 C CA . ALA A 1 400 ? -19.731 -18.917 -0.026 1.00 95.62 400 ALA A CA 1
ATOM 2998 C C . ALA A 1 400 ? -18.361 -18.589 0.599 1.00 95.62 400 ALA A C 1
ATOM 3000 O O . ALA A 1 400 ? -17.692 -19.472 1.134 1.00 95.62 400 ALA A O 1
ATOM 3001 N N . MET A 1 401 ? -17.962 -17.311 0.610 1.00 94.56 401 MET A N 1
ATOM 3002 C CA . MET A 1 401 ? -16.698 -16.867 1.217 1.00 94.56 401 MET A CA 1
ATOM 3003 C C . MET A 1 401 ? -16.656 -17.058 2.741 1.00 94.56 401 MET A C 1
ATOM 3005 O O . MET A 1 401 ? -15.581 -17.289 3.300 1.00 94.56 401 MET A O 1
ATOM 3009 N N . LEU A 1 402 ? -17.803 -16.932 3.419 1.00 94.19 402 LEU A N 1
ATOM 3010 C CA . LEU A 1 402 ? -17.942 -17.205 4.852 1.00 94.19 402 LEU A CA 1
ATOM 3011 C C . LEU A 1 402 ? -17.925 -18.709 5.143 1.00 94.19 402 LEU A C 1
ATOM 3013 O O . LEU A 1 402 ? -17.260 -19.133 6.085 1.00 94.19 402 LEU A O 1
ATOM 3017 N N . GLU A 1 403 ? -18.606 -19.511 4.327 1.00 95.44 403 GLU A N 1
ATOM 3018 C CA . GLU A 1 403 ? -18.643 -20.971 4.445 1.00 95.44 403 GLU A CA 1
ATOM 3019 C C . GLU A 1 403 ? -17.254 -21.584 4.256 1.00 95.44 403 GLU A C 1
ATOM 3021 O O . GLU A 1 403 ? -16.833 -22.403 5.071 1.00 95.44 403 GLU A O 1
ATOM 3026 N N . GLN A 1 404 ? -16.488 -21.102 3.271 1.00 94.25 404 GLN A N 1
ATOM 3027 C CA . GLN A 1 404 ? -15.091 -21.499 3.059 1.00 94.25 404 GLN A CA 1
ATOM 3028 C C . GLN A 1 404 ? -14.214 -21.261 4.302 1.00 94.25 404 GLN A C 1
ATOM 3030 O O . GLN A 1 404 ? -13.242 -21.980 4.526 1.00 94.25 404 GLN A O 1
ATOM 3035 N N . ARG A 1 405 ? -14.568 -20.268 5.126 1.00 91.62 405 ARG A N 1
ATOM 3036 C CA . ARG A 1 405 ? -13.881 -19.913 6.378 1.00 91.62 405 ARG A CA 1
ATOM 3037 C C . ARG A 1 405 ? -14.496 -20.567 7.619 1.00 91.62 405 ARG A C 1
ATOM 3039 O O . ARG A 1 405 ? -14.079 -20.262 8.732 1.00 91.62 405 ARG A O 1
ATOM 3046 N N . GLY A 1 406 ? -15.500 -21.432 7.457 1.00 93.44 406 GLY A N 1
ATOM 3047 C CA . GLY A 1 406 ? -16.205 -22.076 8.568 1.00 93.44 406 GLY A CA 1
ATOM 3048 C C . GLY A 1 406 ? -17.047 -21.114 9.413 1.00 93.44 406 GLY A C 1
ATOM 3049 O O . GLY A 1 406 ? -17.281 -21.367 10.593 1.00 93.44 406 GLY A O 1
ATOM 3050 N N . LEU A 1 407 ? -17.488 -19.990 8.841 1.00 92.81 407 LEU A N 1
ATOM 3051 C CA . LEU A 1 407 ? -18.254 -18.956 9.537 1.00 92.81 407 LEU A CA 1
ATOM 3052 C C . LEU A 1 407 ? -19.745 -19.051 9.217 1.00 92.81 407 LEU A C 1
ATOM 3054 O O . LEU A 1 407 ? -20.154 -19.517 8.157 1.00 92.81 407 LEU A O 1
ATOM 3058 N N . SER A 1 408 ? -20.584 -18.544 10.126 1.00 92.69 408 SER A N 1
ATOM 3059 C CA . SER A 1 408 ? -22.034 -18.519 9.900 1.00 92.69 408 SER A CA 1
ATOM 3060 C C . SER A 1 408 ? -22.392 -17.736 8.631 1.00 92.69 408 SER A C 1
ATOM 3062 O O . SER A 1 408 ? -21.935 -16.608 8.441 1.00 92.69 408 SER A O 1
ATOM 3064 N N . THR A 1 409 ? -23.283 -18.295 7.813 1.00 95.38 409 THR A N 1
ATOM 3065 C CA . THR A 1 409 ? -23.794 -17.719 6.553 1.00 95.38 409 THR A CA 1
ATOM 3066 C C . THR A 1 409 ? -25.194 -17.107 6.689 1.00 95.38 409 THR A C 1
ATOM 3068 O O . THR A 1 409 ? -25.802 -16.667 5.712 1.00 95.38 409 THR A O 1
ATOM 3071 N N . SER A 1 410 ? -25.721 -17.049 7.915 1.00 92.94 410 SER A N 1
ATOM 3072 C CA . SER A 1 410 ? -27.048 -16.502 8.209 1.00 92.94 410 SER A CA 1
ATOM 3073 C C . SER A 1 410 ? -27.026 -14.985 8.449 1.00 92.94 410 SER A C 1
ATOM 3075 O O . SER A 1 410 ? -26.049 -14.430 8.977 1.00 92.94 410 SER A O 1
ATOM 3077 N N . GLY A 1 411 ? -28.133 -14.323 8.099 1.00 92.69 411 GLY A N 1
ATOM 3078 C CA . GLY A 1 411 ? -28.390 -12.907 8.376 1.00 92.69 411 GLY A CA 1
ATOM 3079 C C . GLY A 1 411 ? -28.578 -12.042 7.128 1.00 92.69 411 GLY A C 1
ATOM 3080 O O . GLY A 1 411 ? -28.538 -12.518 5.997 1.00 92.69 411 GLY A O 1
ATOM 3081 N N . ALA A 1 412 ? -28.803 -10.746 7.349 1.00 95.06 412 ALA A N 1
ATOM 3082 C CA . ALA A 1 412 ? -28.885 -9.764 6.272 1.00 95.06 412 ALA A CA 1
ATOM 3083 C C . ALA A 1 412 ? -27.510 -9.540 5.619 1.00 95.06 412 ALA A C 1
ATOM 3085 O O . ALA A 1 412 ? -26.475 -9.756 6.255 1.00 95.06 412 ALA A O 1
ATOM 3086 N N . LYS A 1 413 ? -27.494 -9.025 4.379 1.00 94.62 413 LYS A N 1
ATOM 3087 C CA . LYS A 1 413 ? -26.262 -8.741 3.617 1.00 94.62 413 LYS A CA 1
ATOM 3088 C C . LYS A 1 413 ? -25.219 -7.985 4.447 1.00 94.62 413 LYS A C 1
ATOM 3090 O O . LYS A 1 413 ? -24.069 -8.399 4.506 1.00 94.62 413 LYS A O 1
ATOM 3095 N N . THR A 1 414 ? -25.630 -6.926 5.140 1.00 92.69 414 THR A N 1
ATOM 3096 C CA . THR A 1 414 ? -24.741 -6.098 5.971 1.00 92.69 414 THR A CA 1
ATOM 3097 C C . THR A 1 414 ? -24.080 -6.888 7.101 1.00 92.69 414 THR A C 1
ATOM 3099 O O . THR A 1 414 ? -22.908 -6.675 7.399 1.00 92.69 414 THR A O 1
ATOM 3102 N N . SER A 1 415 ? -24.791 -7.843 7.703 1.00 93.06 415 SER A N 1
ATOM 3103 C CA . SER A 1 415 ? -24.238 -8.718 8.739 1.00 93.06 415 SER A CA 1
ATOM 3104 C C . SER A 1 415 ? -23.222 -9.708 8.186 1.00 93.06 415 SER A C 1
ATOM 3106 O O . SER A 1 415 ? -22.212 -9.959 8.841 1.00 93.06 415 SER A O 1
ATOM 3108 N N . LEU A 1 416 ? -23.465 -10.238 6.985 1.00 94.00 416 LEU A N 1
ATOM 3109 C CA . LEU A 1 416 ? -22.513 -11.102 6.285 1.00 94.00 416 LEU A CA 1
ATOM 3110 C C . LEU A 1 416 ? -21.249 -10.325 5.903 1.00 94.00 416 LEU A C 1
ATOM 3112 O O . LEU A 1 416 ? -20.148 -10.796 6.165 1.00 94.00 416 LEU A O 1
ATOM 3116 N N . GLN A 1 417 ? -21.406 -9.106 5.376 1.00 93.00 417 GLN A N 1
ATOM 3117 C CA . GLN A 1 417 ? -20.288 -8.217 5.049 1.00 93.00 417 GLN A CA 1
ATOM 3118 C C . GLN A 1 417 ? -19.426 -7.923 6.277 1.00 93.00 417 GLN A C 1
ATOM 3120 O O . GLN A 1 417 ? -18.213 -8.095 6.230 1.00 93.00 417 GLN A O 1
ATOM 3125 N N . LEU A 1 418 ? -20.035 -7.531 7.401 1.00 91.06 418 LEU A N 1
ATOM 3126 C CA . LEU A 1 418 ? -19.296 -7.250 8.636 1.00 91.06 418 LEU A CA 1
ATOM 3127 C C . LEU A 1 418 ? -18.542 -8.478 9.156 1.00 91.06 418 LEU A C 1
ATOM 3129 O O . LEU A 1 418 ? -17.382 -8.359 9.543 1.00 91.06 418 LEU A O 1
ATOM 3133 N N . ARG A 1 419 ? -19.179 -9.653 9.126 1.00 92.56 419 ARG A N 1
ATOM 3134 C CA . ARG A 1 419 ? -18.560 -10.910 9.562 1.00 92.56 419 ARG A CA 1
ATOM 3135 C C . ARG A 1 419 ? -17.384 -11.300 8.672 1.00 92.56 419 ARG A C 1
ATOM 3137 O O . ARG A 1 419 ? -16.345 -11.702 9.185 1.00 92.56 419 ARG A O 1
ATOM 3144 N N . LEU A 1 420 ? -17.536 -11.152 7.356 1.00 91.75 420 LEU A N 1
ATOM 3145 C CA . LEU A 1 420 ? -16.477 -11.472 6.405 1.00 91.75 420 LEU A CA 1
ATOM 3146 C C . LEU A 1 420 ? -15.308 -10.496 6.536 1.00 91.75 420 LEU A C 1
ATOM 3148 O O . LEU A 1 420 ? -14.167 -10.938 6.533 1.00 91.75 420 LEU A O 1
ATOM 3152 N N . ARG A 1 421 ? -15.584 -9.199 6.723 1.00 90.38 421 ARG A N 1
ATOM 3153 C CA . ARG A 1 421 ? -14.557 -8.193 7.026 1.00 90.38 421 ARG A CA 1
ATOM 3154 C C . ARG A 1 421 ? -13.747 -8.599 8.256 1.00 90.38 421 ARG A C 1
ATOM 3156 O O . ARG A 1 421 ? -12.530 -8.685 8.184 1.00 90.38 421 ARG A O 1
ATOM 3163 N N . ASP A 1 422 ? -14.401 -8.915 9.370 1.00 90.19 422 ASP A N 1
ATOM 3164 C CA . ASP A 1 422 ? -13.681 -9.298 10.592 1.00 90.19 422 ASP A CA 1
ATOM 3165 C C . ASP A 1 422 ? -12.789 -10.526 10.426 1.00 90.19 422 ASP A C 1
ATOM 3167 O O . ASP A 1 422 ? -11.718 -10.585 11.029 1.00 90.19 422 ASP A O 1
ATOM 3171 N N . ALA A 1 423 ? -13.225 -11.489 9.616 1.00 87.75 423 ALA A N 1
ATOM 3172 C CA . ALA A 1 423 ? -12.485 -12.714 9.370 1.00 87.75 423 ALA A CA 1
ATOM 3173 C C . ALA A 1 423 ? -11.336 -12.525 8.378 1.00 87.75 423 ALA A C 1
ATOM 3175 O O . ALA A 1 423 ? -10.188 -12.784 8.727 1.00 87.75 423 ALA A O 1
ATOM 3176 N N . ALA A 1 424 ? -11.632 -12.021 7.176 1.00 83.19 424 ALA A N 1
ATOM 3177 C CA . ALA A 1 424 ? -10.645 -11.821 6.116 1.00 83.19 424 ALA A CA 1
ATOM 3178 C C . ALA A 1 424 ? -9.493 -10.934 6.595 1.00 83.19 424 ALA A C 1
ATOM 3180 O O . ALA A 1 424 ? -8.334 -11.148 6.259 1.00 83.19 424 ALA A O 1
ATOM 3181 N N . TYR A 1 425 ? -9.783 -9.946 7.439 1.00 74.94 425 TYR A N 1
ATOM 3182 C CA . TYR A 1 425 ? -8.770 -8.991 7.862 1.00 74.94 425 TYR A CA 1
ATOM 3183 C C . TYR A 1 425 ? -7.918 -9.440 9.055 1.00 74.94 425 TYR A C 1
ATOM 3185 O O . TYR A 1 425 ? -6.960 -8.744 9.395 1.00 74.94 425 TYR A O 1
ATOM 3193 N N . ALA A 1 426 ? -8.217 -10.594 9.658 1.00 74.44 426 ALA A N 1
ATOM 3194 C CA . ALA A 1 426 ? -7.283 -11.296 10.539 1.00 74.44 426 ALA A CA 1
ATOM 3195 C C . ALA A 1 426 ? -6.215 -12.082 9.747 1.00 74.44 426 ALA A C 1
ATOM 3197 O O . ALA A 1 426 ? -5.225 -12.510 10.331 1.00 74.44 426 ALA A O 1
ATOM 3198 N N . GLU A 1 427 ? -6.397 -12.253 8.430 1.00 81.12 427 GLU A N 1
ATOM 3199 C CA . GLU A 1 427 ? -5.524 -13.051 7.554 1.00 81.12 427 GLU A CA 1
ATOM 3200 C C . GLU A 1 427 ? -4.365 -12.233 6.950 1.00 81.12 427 GLU A C 1
ATOM 3202 O O . GLU A 1 427 ? -3.495 -12.802 6.294 1.00 81.12 427 GLU A O 1
ATOM 3207 N N . VAL A 1 428 ? -4.321 -10.906 7.156 1.00 82.56 428 VAL A N 1
ATOM 3208 C CA . VAL A 1 428 ? -3.224 -10.063 6.645 1.00 82.56 428 VAL A CA 1
ATOM 3209 C C . VAL A 1 428 ? -1.915 -10.467 7.342 1.00 82.56 428 VAL A C 1
ATOM 3211 O O . VAL A 1 428 ? -1.816 -10.283 8.557 1.00 82.56 428 VAL A O 1
ATOM 3214 N N . PRO A 1 429 ? -0.890 -10.962 6.617 1.00 82.88 429 PRO A N 1
ATOM 3215 C CA . PRO A 1 429 ? 0.324 -11.477 7.242 1.00 82.88 429 PRO A CA 1
ATOM 3216 C C . PRO A 1 429 ? 1.045 -10.404 8.057 1.00 82.88 429 PRO A C 1
ATOM 3218 O O . PRO A 1 429 ? 1.354 -9.318 7.543 1.00 82.88 429 PRO A O 1
ATOM 3221 N N . GLU A 1 430 ? 1.344 -10.713 9.318 1.00 83.69 430 GLU A N 1
ATOM 3222 C CA . GLU A 1 430 ? 2.122 -9.824 10.175 1.00 83.69 430 GLU A CA 1
ATOM 3223 C C . GLU A 1 430 ? 3.497 -9.529 9.553 1.00 83.69 430 GLU A C 1
ATOM 3225 O O . GLU A 1 430 ? 4.120 -10.369 8.908 1.00 83.69 430 GLU A O 1
ATOM 3230 N N . GLY A 1 431 ? 3.971 -8.290 9.700 1.00 83.94 431 GLY A N 1
ATOM 3231 C CA . GLY A 1 431 ? 5.259 -7.852 9.149 1.00 83.94 431 GLY A CA 1
ATOM 3232 C C . GLY A 1 431 ? 5.254 -7.481 7.659 1.00 83.94 431 GLY A C 1
ATOM 3233 O O . GLY A 1 431 ? 6.174 -6.774 7.226 1.00 83.94 431 GLY A O 1
ATOM 3234 N N . SER A 1 432 ? 4.213 -7.854 6.904 1.00 84.62 432 SER A N 1
ATOM 3235 C CA . SER A 1 432 ? 4.043 -7.449 5.502 1.00 84.62 432 SER A CA 1
ATOM 3236 C C . SER A 1 432 ? 3.977 -5.922 5.334 1.00 84.62 432 SER A C 1
ATOM 3238 O O . SER A 1 432 ? 3.640 -5.175 6.262 1.00 84.62 432 SER A O 1
ATOM 3240 N N . ALA A 1 433 ? 4.292 -5.427 4.131 1.00 85.56 433 ALA A N 1
ATOM 3241 C CA . ALA A 1 433 ? 4.174 -4.000 3.815 1.00 85.56 433 ALA A CA 1
ATOM 3242 C C . ALA A 1 433 ? 2.724 -3.505 3.982 1.00 85.56 433 ALA A C 1
ATOM 3244 O O . ALA A 1 433 ? 2.504 -2.425 4.534 1.00 85.56 433 ALA A O 1
ATOM 3245 N N . ALA A 1 434 ? 1.745 -4.338 3.611 1.00 88.06 434 ALA A N 1
ATOM 3246 C CA . ALA A 1 434 ? 0.328 -4.076 3.831 1.00 88.06 434 ALA A CA 1
ATOM 3247 C C . ALA A 1 434 ? -0.007 -3.949 5.326 1.00 88.06 434 ALA A C 1
ATOM 3249 O O . ALA A 1 434 ? -0.584 -2.940 5.720 1.00 88.06 434 ALA A O 1
ATOM 3250 N N . ALA A 1 435 ? 0.433 -4.883 6.182 1.00 88.69 435 ALA A N 1
ATOM 3251 C CA . ALA A 1 435 ? 0.213 -4.804 7.633 1.00 88.69 435 ALA A CA 1
ATOM 3252 C C . ALA A 1 435 ? 0.843 -3.544 8.265 1.00 88.69 435 ALA A C 1
ATOM 3254 O O . ALA A 1 435 ? 0.281 -2.910 9.163 1.00 88.69 435 ALA A O 1
ATOM 3255 N N . LYS A 1 436 ? 2.022 -3.130 7.783 1.00 90.31 436 LYS A N 1
ATOM 3256 C CA . LYS A 1 436 ? 2.662 -1.875 8.217 1.00 90.31 436 LYS A CA 1
ATOM 3257 C C . LYS A 1 436 ? 1.843 -0.651 7.791 1.00 90.31 436 LYS A C 1
ATOM 3259 O O . LYS A 1 436 ? 1.698 0.286 8.581 1.00 90.31 436 LYS A O 1
ATOM 3264 N N . ALA A 1 437 ? 1.305 -0.659 6.572 1.00 90.12 437 ALA A N 1
ATOM 3265 C CA . ALA A 1 437 ? 0.466 0.407 6.036 1.00 90.12 437 ALA A CA 1
ATOM 3266 C C . ALA A 1 437 ? -0.897 0.495 6.750 1.00 90.12 437 ALA A C 1
ATOM 3268 O O . ALA A 1 437 ? -1.317 1.592 7.124 1.00 90.12 437 ALA A O 1
ATOM 3269 N N . THR A 1 438 ? -1.550 -0.634 7.047 1.00 91.19 438 THR A N 1
ATOM 3270 C CA . THR A 1 438 ? -2.810 -0.659 7.812 1.00 91.19 438 THR A CA 1
ATOM 3271 C C . THR A 1 438 ? -2.609 -0.105 9.215 1.00 91.19 438 THR A C 1
ATOM 3273 O O . THR A 1 438 ? -3.349 0.788 9.624 1.00 91.19 438 THR A O 1
ATOM 3276 N N . LYS A 1 439 ? -1.530 -0.505 9.903 1.00 90.94 439 LYS A N 1
ATOM 3277 C CA . LYS A 1 439 ? -1.179 0.028 11.228 1.00 90.94 439 LYS A CA 1
ATOM 3278 C C . LYS A 1 439 ? -0.918 1.534 11.198 1.00 90.94 439 LYS A C 1
ATOM 3280 O O . LYS A 1 439 ? -1.287 2.255 12.126 1.00 90.94 439 LYS A O 1
ATOM 3285 N N . ALA A 1 440 ? -0.282 2.039 10.141 1.00 90.50 440 ALA A N 1
ATOM 3286 C CA . ALA A 1 440 ? -0.100 3.474 9.937 1.00 90.50 440 ALA A CA 1
ATOM 3287 C C . ALA A 1 440 ? -1.438 4.216 9.770 1.00 90.50 440 ALA A C 1
ATOM 3289 O O . ALA A 1 440 ? -1.624 5.291 10.346 1.00 90.50 440 ALA A O 1
ATOM 3290 N N . PHE A 1 441 ? -2.387 3.639 9.036 1.00 92.19 441 PHE A N 1
ATOM 3291 C CA . PHE A 1 441 ? -3.705 4.240 8.826 1.00 92.19 441 PHE A CA 1
ATOM 3292 C C . PHE A 1 441 ? -4.571 4.163 10.081 1.00 92.19 441 PHE A C 1
ATOM 3294 O O . PHE A 1 441 ? -5.225 5.145 10.420 1.00 92.19 441 PHE A O 1
ATOM 3301 N N . ALA A 1 442 ? -4.505 3.070 10.841 1.00 92.44 442 ALA A N 1
ATOM 3302 C CA . ALA A 1 442 ? -5.151 2.976 12.144 1.00 92.44 442 ALA A CA 1
ATOM 3303 C C . ALA A 1 442 ? -4.638 4.059 13.110 1.00 92.44 442 ALA A C 1
ATOM 3305 O O . ALA A 1 442 ? -5.434 4.698 13.797 1.00 92.44 442 ALA A O 1
ATOM 3306 N N . LYS A 1 443 ? -3.329 4.365 13.108 1.00 92.12 443 LYS A N 1
ATOM 3307 C CA . LYS A 1 443 ? -2.781 5.511 13.864 1.00 92.12 443 LYS A CA 1
ATOM 3308 C C . LYS A 1 443 ? -3.347 6.849 13.391 1.00 92.12 443 LYS A C 1
ATOM 3310 O O . LYS A 1 443 ? -3.645 7.711 14.216 1.00 92.12 443 LYS A O 1
ATOM 3315 N N . LEU A 1 444 ? -3.515 7.036 12.081 1.00 90.44 444 LEU A N 1
ATOM 3316 C CA . LEU A 1 444 ? -4.149 8.240 11.541 1.00 90.44 444 LEU A CA 1
ATOM 3317 C C . LEU A 1 444 ? -5.605 8.352 12.022 1.00 90.44 444 LEU A C 1
ATOM 3319 O O . LEU A 1 444 ? -5.986 9.383 12.572 1.00 90.44 444 LEU A O 1
ATOM 3323 N N . VAL A 1 445 ? -6.391 7.278 11.910 1.00 91.50 445 VAL A N 1
ATOM 3324 C CA . VAL A 1 445 ? -7.769 7.213 12.425 1.00 91.50 445 VAL A CA 1
ATOM 3325 C C . VAL A 1 445 ? -7.807 7.514 13.927 1.00 91.50 445 VAL A C 1
ATOM 3327 O O . VAL A 1 445 ? -8.633 8.312 14.368 1.00 91.50 445 VAL A O 1
ATOM 3330 N N . ALA A 1 446 ? -6.871 6.970 14.709 1.00 91.69 446 ALA A N 1
ATOM 3331 C CA . ALA A 1 446 ? -6.761 7.224 16.144 1.00 91.69 446 ALA A CA 1
ATOM 3332 C C . ALA A 1 446 ? -6.508 8.709 16.470 1.00 91.69 446 ALA A C 1
ATOM 3334 O O . ALA A 1 446 ? -7.145 9.266 17.367 1.00 91.69 446 ALA A O 1
ATOM 3335 N N . ARG A 1 447 ? -5.649 9.400 15.711 1.00 89.00 447 ARG A N 1
ATOM 3336 C CA . ARG A 1 447 ? -5.424 10.853 15.861 1.00 89.00 447 ARG A CA 1
ATOM 3337 C C . ARG A 1 447 ? -6.655 11.691 15.506 1.00 89.00 447 ARG A C 1
ATOM 3339 O O . ARG A 1 447 ? -6.819 12.794 16.029 1.00 89.00 447 ARG A O 1
ATOM 3346 N N . HIS A 1 448 ? -7.509 11.177 14.624 1.00 84.06 448 HIS A N 1
ATOM 3347 C CA . HIS A 1 448 ? -8.732 11.838 14.166 1.00 84.06 448 HIS A CA 1
ATOM 3348 C C . HIS A 1 448 ? -9.990 11.435 14.948 1.00 84.06 448 HIS A C 1
ATOM 3350 O O . HIS A 1 448 ? -11.061 11.987 14.705 1.00 84.06 448 HIS A O 1
ATOM 3356 N N . TYR A 1 449 ? -9.864 10.551 15.940 1.00 84.81 449 TYR A N 1
ATOM 3357 C CA . TYR A 1 449 ? -10.984 9.984 16.696 1.00 84.81 449 TYR A CA 1
ATOM 3358 C C . TYR A 1 449 ? -11.822 11.027 17.466 1.00 84.81 449 TYR A C 1
ATOM 3360 O O . TYR A 1 449 ? -12.979 10.782 17.798 1.00 84.81 449 TYR A O 1
ATOM 3368 N N . LYS A 1 450 ? -11.267 12.217 17.736 1.00 75.62 450 LYS A N 1
ATOM 3369 C CA . LYS A 1 450 ? -11.879 13.270 18.566 1.00 75.62 450 LYS A CA 1
ATOM 3370 C C . LYS A 1 450 ? -13.126 13.908 17.935 1.00 75.62 450 LYS A C 1
ATOM 3372 O O . LYS A 1 450 ? -13.877 14.562 18.654 1.00 75.62 450 LYS A O 1
ATOM 3377 N N . GLY A 1 451 ? -13.358 13.715 16.636 1.00 62.06 451 GLY A N 1
ATOM 3378 C CA . GLY A 1 451 ? -14.542 14.210 15.932 1.00 62.06 451 GLY A CA 1
ATOM 3379 C C . GLY A 1 451 ? -15.648 13.156 15.828 1.00 62.06 451 GLY A C 1
ATOM 3380 O O . GLY A 1 451 ? -15.384 11.994 15.527 1.00 62.06 451 GLY A O 1
ATOM 3381 N N . SER A 1 452 ? -16.909 13.573 15.978 1.00 53.75 452 SER A N 1
ATOM 3382 C CA . SER A 1 452 ? -18.102 12.743 15.715 1.00 53.75 452 SER A CA 1
ATOM 3383 C C . SER A 1 452 ? -18.201 12.232 14.266 1.00 53.75 452 SER A C 1
ATOM 3385 O O . SER A 1 452 ? -19.051 11.399 13.963 1.00 53.75 452 SER A O 1
ATOM 3387 N N . ALA A 1 453 ? -17.335 12.719 13.373 1.00 60.25 453 ALA A N 1
ATOM 3388 C CA . ALA A 1 453 ? -17.274 12.346 11.965 1.00 60.25 453 ALA A CA 1
ATOM 3389 C C . ALA A 1 453 ? -16.594 10.990 11.698 1.00 60.25 453 ALA A C 1
ATOM 3391 O O . ALA A 1 453 ? -16.767 10.434 10.612 1.00 60.25 453 ALA A O 1
ATOM 3392 N N . VAL A 1 454 ? -15.821 10.440 12.644 1.00 69.81 454 VAL A N 1
ATOM 3393 C CA . VAL A 1 454 ? -15.177 9.136 12.431 1.00 69.81 454 VAL A CA 1
ATOM 3394 C C . VAL A 1 454 ? -16.231 8.041 12.538 1.00 69.81 454 VAL A C 1
ATOM 3396 O O . VAL A 1 454 ? -16.794 7.799 13.606 1.00 69.81 454 VAL A O 1
ATOM 3399 N N . LYS A 1 455 ? -16.490 7.344 11.429 1.00 82.38 455 LYS A N 1
ATOM 3400 C CA . LYS A 1 455 ? -17.427 6.218 11.376 1.00 82.38 455 LYS A CA 1
ATOM 3401 C C . LYS A 1 455 ? -16.820 4.957 12.004 1.00 82.38 455 LYS A C 1
ATOM 3403 O O . LYS A 1 455 ? -16.636 3.942 11.347 1.00 82.38 455 LYS A O 1
ATOM 3408 N N . VAL A 1 456 ? -16.516 5.008 13.302 1.00 84.00 456 VAL A N 1
ATOM 3409 C CA . VAL A 1 456 ? -15.894 3.903 14.065 1.00 84.00 456 VAL A CA 1
ATOM 3410 C C . VAL A 1 456 ? -16.683 2.599 13.924 1.00 84.00 456 VAL A C 1
ATOM 3412 O O . VAL A 1 456 ? -16.101 1.523 13.875 1.00 84.00 456 VAL A O 1
ATOM 3415 N N . LYS A 1 457 ? -18.010 2.699 13.797 1.00 88.69 457 LYS A N 1
ATOM 3416 C CA . LYS A 1 457 ? -18.918 1.569 13.576 1.00 88.69 457 LYS A CA 1
ATOM 3417 C C . LYS A 1 457 ? -18.573 0.737 12.324 1.00 88.69 457 LYS A C 1
ATOM 3419 O O . LYS A 1 457 ? -18.820 -0.465 12.322 1.00 88.69 457 LYS A O 1
ATOM 3424 N N . ASP A 1 458 ? -17.968 1.351 11.307 1.00 88.88 458 ASP A N 1
ATOM 3425 C CA . ASP A 1 458 ? -17.666 0.698 10.029 1.00 88.88 458 ASP A CA 1
ATOM 3426 C C . ASP A 1 458 ? -16.315 -0.041 10.052 1.00 88.88 458 ASP A C 1
ATOM 3428 O O . ASP A 1 458 ? -16.071 -0.884 9.189 1.00 88.88 458 ASP A O 1
ATOM 3432 N N . LEU A 1 459 ? -15.460 0.228 11.050 1.00 91.69 459 LEU A N 1
ATOM 3433 C CA . LEU A 1 459 ? -14.165 -0.441 11.209 1.00 91.69 459 LEU A CA 1
ATOM 3434 C C . LEU A 1 459 ? -14.348 -1.937 11.459 1.00 91.69 459 LEU A C 1
ATOM 3436 O O . LEU A 1 459 ? -15.229 -2.346 12.212 1.00 91.69 459 LEU A O 1
ATOM 3440 N N . ASP A 1 460 ? -13.491 -2.769 10.884 1.00 92.19 460 ASP A N 1
ATOM 3441 C CA . ASP A 1 460 ? -13.365 -4.165 11.297 1.00 92.19 460 ASP A CA 1
ATOM 3442 C C . ASP A 1 460 ? -12.720 -4.293 12.687 1.00 92.19 460 ASP A C 1
ATOM 3444 O O . ASP A 1 460 ? -12.152 -3.339 13.226 1.00 92.19 460 ASP A O 1
ATOM 3448 N N . ALA A 1 461 ? -12.828 -5.477 13.283 1.00 91.56 461 ALA A N 1
ATOM 3449 C CA . ALA A 1 461 ? -12.355 -5.760 14.631 1.00 91.56 461 ALA A CA 1
ATOM 3450 C C . ALA A 1 461 ? -10.858 -5.504 14.807 1.00 91.56 461 ALA A C 1
ATOM 3452 O O . ALA A 1 461 ? -10.457 -4.916 15.811 1.00 91.56 461 ALA A O 1
ATOM 3453 N N . ALA A 1 462 ? -10.040 -5.897 13.830 1.00 90.19 462 ALA A N 1
ATOM 3454 C CA . ALA A 1 462 ? -8.599 -5.707 13.892 1.00 90.19 462 ALA A CA 1
ATOM 3455 C C . ALA A 1 462 ? -8.220 -4.228 13.712 1.00 90.19 462 ALA A C 1
ATOM 3457 O O . ALA A 1 462 ? -7.429 -3.711 14.499 1.00 90.19 462 ALA A O 1
ATOM 3458 N N . SER A 1 463 ? -8.852 -3.504 12.783 1.00 91.62 463 SER A N 1
ATOM 3459 C CA . SER A 1 463 ? -8.663 -2.051 12.661 1.00 91.62 463 SER A CA 1
ATOM 3460 C C . SER A 1 463 ? -9.078 -1.298 13.926 1.00 91.62 463 SER A C 1
ATOM 3462 O O . SER A 1 463 ? -8.359 -0.412 14.389 1.00 91.62 463 SER A O 1
ATOM 3464 N N . LEU A 1 464 ? -10.226 -1.645 14.518 1.00 93.50 464 LEU A N 1
ATOM 3465 C CA . LEU A 1 464 ? -10.674 -1.024 15.761 1.00 93.50 464 LEU A CA 1
ATOM 3466 C C . LEU A 1 464 ? -9.718 -1.348 16.913 1.00 93.50 464 LEU A C 1
ATOM 3468 O O . LEU A 1 464 ? -9.379 -0.454 17.686 1.00 93.50 464 LEU A O 1
ATOM 3472 N N . ALA A 1 465 ? -9.241 -2.589 17.006 1.00 92.00 465 ALA A N 1
ATOM 3473 C CA . ALA A 1 465 ? -8.250 -2.980 17.999 1.00 92.00 465 ALA A CA 1
ATOM 3474 C C . ALA A 1 465 ? -6.944 -2.182 17.858 1.00 92.00 465 ALA A C 1
ATOM 3476 O O . ALA A 1 465 ? -6.436 -1.668 18.853 1.00 92.00 465 ALA A O 1
ATOM 3477 N N . GLU A 1 466 ? -6.437 -1.993 16.637 1.00 91.06 466 GLU A N 1
ATOM 3478 C CA . GLU A 1 466 ? -5.257 -1.160 16.372 1.00 91.06 466 GLU A CA 1
ATOM 3479 C C . GLU A 1 466 ? -5.480 0.308 16.775 1.00 91.06 466 GLU A C 1
ATOM 3481 O O . GLU A 1 466 ? -4.607 0.920 17.398 1.00 91.06 466 GLU A O 1
ATOM 3486 N N . VAL A 1 467 ? -6.657 0.870 16.474 1.00 92.62 467 VAL A N 1
ATOM 3487 C CA . VAL A 1 467 ? -7.042 2.233 16.883 1.00 92.62 467 VAL A CA 1
ATOM 3488 C C . VAL A 1 467 ? -7.087 2.350 18.409 1.00 92.62 467 VAL A C 1
ATOM 3490 O O . VAL A 1 467 ? -6.520 3.287 18.976 1.00 92.62 467 VAL A O 1
ATOM 3493 N N . LEU A 1 468 ? -7.715 1.387 19.090 1.00 91.94 468 LEU A N 1
ATOM 3494 C CA . LEU A 1 468 ? -7.814 1.346 20.550 1.00 91.94 468 LEU A CA 1
ATOM 3495 C C . LEU A 1 468 ? -6.464 1.067 21.221 1.00 91.94 468 LEU A C 1
ATOM 3497 O O . LEU A 1 468 ? -6.245 1.525 22.338 1.00 91.94 468 LEU A O 1
ATOM 3501 N N . ASN A 1 469 ? -5.526 0.387 20.571 1.00 89.94 469 ASN A N 1
ATOM 3502 C CA . ASN A 1 469 ? -4.174 0.174 21.098 1.00 89.94 469 ASN A CA 1
ATOM 3503 C C . ASN A 1 469 ? -3.204 1.313 20.785 1.00 89.94 469 ASN A C 1
ATOM 3505 O O . ASN A 1 469 ? -2.074 1.315 21.266 1.00 89.94 469 ASN A O 1
ATOM 3509 N N . CYS A 1 470 ? -3.632 2.315 20.022 1.00 90.81 470 CYS A N 1
ATOM 3510 C CA . CYS A 1 470 ? -2.788 3.447 19.695 1.00 90.81 470 CYS A CA 1
ATOM 3511 C C . CYS A 1 470 ? -2.587 4.382 20.903 1.00 90.81 470 CYS A C 1
ATOM 3513 O O . CYS A 1 470 ? -3.543 4.923 21.469 1.00 90.81 470 CYS A O 1
ATOM 3515 N N . ASP A 1 471 ? -1.325 4.652 21.249 1.00 89.19 471 ASP A N 1
ATOM 3516 C CA . ASP A 1 471 ? -0.960 5.634 22.281 1.00 89.19 471 ASP A CA 1
ATOM 3517 C C . ASP A 1 471 ? -1.315 7.077 21.892 1.00 89.19 471 ASP A C 1
ATOM 3519 O O . ASP A 1 471 ? -1.488 7.936 22.759 1.00 89.19 471 ASP A O 1
ATOM 3523 N N . GLU A 1 472 ? -1.462 7.334 20.591 1.00 89.12 472 GLU A N 1
ATOM 3524 C CA . GLU A 1 472 ? -1.832 8.624 20.002 1.00 89.12 472 GLU A CA 1
ATOM 3525 C C . GLU A 1 472 ? -3.347 8.746 19.752 1.00 89.12 472 GLU A C 1
ATOM 3527 O O . GLU A 1 472 ? -3.783 9.623 19.008 1.00 89.12 472 GLU A O 1
ATOM 3532 N N . LEU A 1 473 ? -4.167 7.878 20.358 1.00 90.69 473 LEU A N 1
ATOM 3533 C CA . LEU A 1 473 ? -5.624 7.972 20.277 1.00 90.69 473 LEU A CA 1
ATOM 3534 C C . LEU A 1 473 ? -6.115 9.277 20.915 1.00 90.69 473 LEU A C 1
ATOM 3536 O O . LEU A 1 473 ? -6.070 9.458 22.136 1.00 90.69 473 LEU A O 1
ATOM 3540 N N . HIS A 1 474 ? -6.601 10.186 20.076 1.00 88.50 474 HIS A N 1
ATOM 3541 C CA . HIS A 1 474 ? -7.156 11.469 20.479 1.00 88.50 474 HIS A CA 1
ATOM 3542 C C . HIS A 1 474 ? -8.671 11.338 20.606 1.00 88.50 474 HIS A C 1
ATOM 3544 O O . HIS A 1 474 ? -9.373 11.377 19.606 1.00 88.50 474 HIS A O 1
ATOM 3550 N N . ALA A 1 475 ? -9.195 11.247 21.823 1.00 87.19 475 ALA A N 1
ATOM 3551 C CA . ALA A 1 475 ? -10.632 11.305 22.079 1.00 87.19 475 ALA A CA 1
ATOM 3552 C C . ALA A 1 475 ? -10.953 12.425 23.074 1.00 87.19 475 ALA A C 1
ATOM 3554 O O . ALA A 1 475 ? -10.071 12.922 23.777 1.00 87.19 475 ALA A O 1
ATOM 3555 N N . LEU A 1 476 ? -12.221 12.842 23.141 1.00 85.12 476 LEU A N 1
ATOM 3556 C CA . LEU A 1 476 ? -12.656 13.815 24.149 1.00 85.12 476 LEU A CA 1
ATOM 3557 C C . LEU A 1 476 ? -12.456 13.261 25.565 1.00 85.12 476 LEU A C 1
ATOM 3559 O O . LEU A 1 476 ? -11.928 13.962 26.424 1.00 85.12 476 LEU A O 1
ATOM 3563 N N . ASN A 1 477 ? -12.862 12.009 25.773 1.00 87.38 477 ASN A N 1
ATOM 3564 C CA . ASN A 1 477 ? -12.789 11.254 27.021 1.00 87.38 477 ASN A CA 1
ATOM 3565 C C . ASN A 1 477 ? -12.980 9.753 26.726 1.00 87.38 477 ASN A C 1
ATOM 3567 O O . ASN A 1 477 ? -13.458 9.378 25.650 1.00 87.38 477 ASN A O 1
ATOM 3571 N N . GLU A 1 478 ? -12.665 8.897 27.697 1.00 89.00 478 GLU A N 1
ATOM 3572 C CA . GLU A 1 478 ? -12.851 7.439 27.593 1.00 89.00 478 GLU A CA 1
ATOM 3573 C C . GLU A 1 478 ? -14.329 7.049 27.470 1.00 89.00 478 GLU A C 1
ATOM 3575 O O . GLU A 1 478 ? -14.660 6.053 26.832 1.00 89.00 478 GLU A O 1
ATOM 3580 N N . LYS A 1 479 ? -15.247 7.875 27.990 1.00 88.44 479 LYS A N 1
ATOM 3581 C CA . LYS A 1 479 ? -16.692 7.673 27.808 1.00 88.44 479 LYS A CA 1
ATOM 3582 C C . LYS A 1 479 ? -17.084 7.674 26.326 1.00 88.44 479 LYS A C 1
ATOM 3584 O O . LYS A 1 479 ? -17.867 6.830 25.908 1.00 88.44 479 LYS A O 1
ATOM 3589 N N . THR A 1 480 ? -16.521 8.582 25.528 1.00 88.62 480 THR A N 1
ATOM 3590 C CA . THR A 1 480 ? -16.770 8.656 24.077 1.00 88.62 480 THR A CA 1
ATOM 3591 C C . THR A 1 480 ? -16.220 7.419 23.368 1.00 88.62 480 THR A C 1
ATOM 3593 O O . THR A 1 480 ? -16.860 6.881 22.468 1.00 88.62 480 THR A O 1
ATOM 3596 N N . ILE A 1 481 ? -15.049 6.933 23.794 1.00 90.69 481 ILE A N 1
ATOM 3597 C CA . ILE A 1 481 ? -14.462 5.695 23.269 1.00 90.69 481 ILE A CA 1
ATOM 3598 C C . ILE A 1 481 ? -15.382 4.510 23.572 1.00 90.69 481 ILE A C 1
ATOM 3600 O O . ILE A 1 481 ? -15.726 3.760 22.658 1.00 90.69 481 ILE A O 1
ATOM 3604 N N . LEU A 1 482 ? -15.826 4.377 24.825 1.00 91.00 482 LEU A N 1
ATOM 3605 C CA . LEU A 1 482 ? -16.730 3.313 25.244 1.00 91.00 482 LEU A CA 1
ATOM 3606 C C . LEU A 1 482 ? -18.054 3.363 24.474 1.00 91.00 482 LEU A C 1
ATOM 3608 O O . LEU A 1 482 ? -18.481 2.344 23.946 1.00 91.00 482 LEU A O 1
ATOM 3612 N N . ASP A 1 483 ? -18.682 4.534 24.368 1.00 90.44 483 ASP A N 1
ATOM 3613 C CA . ASP A 1 483 ? -19.962 4.700 23.674 1.00 90.44 483 ASP A CA 1
ATOM 3614 C C . ASP A 1 483 ? -19.872 4.283 22.196 1.00 90.44 483 ASP A C 1
ATOM 3616 O O . ASP A 1 483 ? -20.721 3.534 21.704 1.00 90.44 483 ASP A O 1
ATOM 3620 N N . ASN A 1 484 ? -18.807 4.696 21.503 1.00 91.62 484 ASN A N 1
ATOM 3621 C CA . ASN A 1 484 ? -18.554 4.298 20.117 1.00 91.62 484 ASN A CA 1
ATOM 3622 C C . ASN A 1 484 ? -18.276 2.793 19.989 1.00 91.62 484 ASN A C 1
ATOM 3624 O O . ASN A 1 484 ? -18.771 2.159 19.059 1.00 91.62 484 ASN A O 1
ATOM 3628 N N . THR A 1 485 ? -17.526 2.212 20.928 1.00 93.50 485 THR A N 1
ATOM 3629 C CA . THR A 1 485 ? -17.186 0.779 20.914 1.00 93.50 485 THR A CA 1
ATOM 3630 C C . THR A 1 485 ? -18.410 -0.088 21.220 1.00 93.50 485 THR A C 1
ATOM 3632 O O . THR A 1 485 ? -18.609 -1.118 20.582 1.00 93.50 485 THR A O 1
ATOM 3635 N N . ILE A 1 486 ? -19.288 0.345 22.133 1.00 93.94 486 ILE A N 1
ATOM 3636 C CA . ILE A 1 486 ? -20.578 -0.314 22.381 1.00 93.94 486 ILE A CA 1
ATOM 3637 C C . ILE A 1 486 ? -21.431 -0.270 21.112 1.00 93.94 486 ILE A C 1
ATOM 3639 O O . ILE A 1 486 ? -21.942 -1.305 20.698 1.00 93.94 486 ILE A O 1
ATOM 3643 N N . SER A 1 487 ? -21.553 0.898 20.473 1.00 92.94 487 SER A N 1
ATOM 3644 C CA . SER A 1 487 ? -22.298 1.044 19.214 1.00 92.94 487 SER A CA 1
ATOM 3645 C C . SER A 1 487 ? -21.759 0.110 18.121 1.00 92.94 487 SER A C 1
ATOM 3647 O O . SER A 1 487 ? -22.528 -0.573 17.447 1.00 92.94 487 SER A O 1
ATOM 3649 N N . TRP A 1 488 ? -20.433 -0.001 18.007 1.00 94.69 488 TRP A N 1
ATOM 3650 C CA . TRP A 1 488 ? -19.764 -0.943 17.109 1.00 94.69 488 TRP A CA 1
ATOM 3651 C C . TRP A 1 488 ? -20.088 -2.413 17.435 1.00 94.69 488 TRP A C 1
ATOM 3653 O O . TRP A 1 488 ? -20.444 -3.178 16.538 1.00 94.69 488 TRP A O 1
ATOM 3663 N N . ALA A 1 489 ? -20.039 -2.804 18.713 1.00 95.25 489 ALA A N 1
ATOM 3664 C CA . ALA A 1 489 ? -20.298 -4.176 19.163 1.00 95.25 489 ALA A CA 1
ATOM 3665 C C . ALA A 1 489 ? -21.772 -4.600 19.004 1.00 95.25 489 ALA A C 1
ATOM 3667 O O . ALA A 1 489 ? -22.088 -5.790 18.912 1.00 95.25 489 ALA A O 1
ATOM 3668 N N . GLN A 1 490 ? -22.688 -3.631 18.969 1.00 94.06 490 GLN A N 1
ATOM 3669 C CA . GLN A 1 490 ? -24.116 -3.868 18.767 1.00 94.06 490 GLN A CA 1
ATOM 3670 C C . GLN A 1 490 ? -24.500 -4.160 17.316 1.00 94.06 490 GLN A C 1
ATOM 3672 O O . GLN A 1 490 ? -25.624 -4.606 17.076 1.00 94.06 490 GLN A O 1
ATOM 3677 N N . LEU A 1 491 ? -23.609 -3.921 16.351 1.00 92.75 491 LEU A N 1
ATOM 3678 C CA . LEU A 1 491 ? -23.908 -4.193 14.952 1.00 92.75 491 LEU A CA 1
ATOM 3679 C C . LEU A 1 491 ? -24.170 -5.685 14.722 1.00 92.75 491 LEU A C 1
ATOM 3681 O O . LEU A 1 491 ? -23.392 -6.554 15.127 1.00 92.75 491 LEU A O 1
ATOM 3685 N N . ALA A 1 492 ? -25.269 -5.978 14.028 1.00 88.94 492 ALA A N 1
ATOM 3686 C CA . ALA A 1 492 ? -25.613 -7.335 13.635 1.00 88.94 492 ALA A CA 1
ATOM 3687 C C . ALA A 1 492 ? -24.529 -7.891 12.701 1.00 88.94 492 ALA A C 1
ATOM 3689 O O . ALA A 1 492 ? -24.252 -7.294 11.664 1.00 88.94 492 ALA A O 1
ATOM 3690 N N . GLY A 1 493 ? -23.931 -9.029 13.056 1.00 87.12 493 GLY A N 1
ATOM 3691 C CA . GLY A 1 493 ? -22.830 -9.652 12.308 1.00 87.12 493 GLY A CA 1
ATOM 3692 C C . GLY A 1 493 ? -21.565 -9.843 13.142 1.00 87.12 493 GLY A C 1
ATOM 3693 O O . GLY A 1 493 ? -20.874 -10.842 12.947 1.00 87.12 493 GLY A O 1
ATOM 3694 N N . ARG A 1 494 ? -21.321 -8.968 14.129 1.00 92.38 494 ARG A N 1
ATOM 3695 C CA . ARG A 1 494 ? -20.226 -9.132 15.101 1.00 92.38 494 ARG A CA 1
ATOM 3696 C C . ARG A 1 494 ? -20.496 -10.358 15.958 1.00 92.38 494 ARG A C 1
ATOM 3698 O O . ARG A 1 494 ? -21.589 -10.454 16.510 1.00 92.38 494 ARG A O 1
ATOM 3705 N N . THR A 1 495 ? -19.540 -11.269 16.091 1.00 90.38 495 THR A N 1
ATOM 3706 C CA . THR A 1 495 ? -19.677 -12.432 16.982 1.00 90.38 495 THR A CA 1
ATOM 3707 C C . THR A 1 495 ? -19.230 -12.094 18.402 1.00 90.38 495 THR A C 1
ATOM 3709 O O . THR A 1 495 ? -18.503 -11.125 18.630 1.00 90.38 495 THR A O 1
ATOM 3712 N N . ASP A 1 496 ? -19.669 -12.888 19.374 1.00 91.44 496 ASP A N 1
ATOM 3713 C CA . ASP A 1 496 ? -19.329 -12.665 20.784 1.00 91.44 496 ASP A CA 1
ATOM 3714 C C . ASP A 1 496 ? -17.830 -12.866 21.042 1.00 91.44 496 ASP A C 1
ATOM 3716 O O . ASP A 1 496 ? -17.251 -12.161 21.865 1.00 91.44 496 ASP A O 1
ATOM 3720 N N . GLU A 1 497 ? -17.186 -13.746 20.271 1.00 89.00 497 GLU A N 1
ATOM 3721 C CA . GLU A 1 497 ? -15.736 -13.976 20.265 1.00 89.00 497 GLU A CA 1
ATOM 3722 C C . GLU A 1 497 ? -14.952 -12.742 19.800 1.00 89.00 497 GLU A C 1
ATOM 3724 O O . GLU A 1 497 ? -13.952 -12.364 20.406 1.00 89.00 497 GLU A O 1
ATOM 3729 N N . ILE A 1 498 ? -15.419 -12.077 18.741 1.00 90.12 498 ILE A N 1
ATOM 3730 C CA . ILE A 1 498 ? -14.804 -10.847 18.230 1.00 90.12 498 ILE A CA 1
ATOM 3731 C C . ILE A 1 498 ? -14.938 -9.721 19.260 1.00 90.12 498 ILE A C 1
ATOM 3733 O O . ILE A 1 498 ? -13.970 -9.022 19.565 1.00 90.12 498 ILE A O 1
ATOM 3737 N N . ILE A 1 499 ? -16.127 -9.573 19.847 1.00 93.75 499 ILE A N 1
ATOM 3738 C CA . ILE A 1 499 ? -16.384 -8.583 20.898 1.00 93.75 499 ILE A CA 1
ATOM 3739 C C . ILE A 1 499 ? -15.487 -8.857 22.111 1.00 93.75 499 ILE A C 1
ATOM 3741 O O . ILE A 1 499 ? -14.869 -7.932 22.638 1.00 93.75 499 ILE A O 1
ATOM 3745 N N . ALA A 1 500 ? -15.357 -10.121 22.516 1.00 90.69 500 ALA A N 1
ATOM 3746 C CA . ALA A 1 500 ? -14.492 -10.547 23.610 1.00 90.69 500 ALA A CA 1
ATOM 3747 C C . ALA A 1 500 ? -13.012 -10.181 23.398 1.00 90.69 500 ALA A C 1
ATOM 3749 O O . ALA A 1 500 ? -12.324 -9.903 24.377 1.00 90.69 500 ALA A O 1
ATOM 3750 N N . LYS A 1 501 ? -12.532 -10.128 22.148 1.00 88.69 501 LYS A N 1
ATOM 3751 C CA . LYS A 1 501 ? -11.157 -9.719 21.810 1.00 88.69 501 LYS A CA 1
ATOM 3752 C C . LYS A 1 501 ? -10.958 -8.199 21.812 1.00 88.69 501 LYS A C 1
ATOM 3754 O O . LYS A 1 501 ? -9.907 -7.723 22.229 1.00 88.69 501 LYS A O 1
ATOM 3759 N N . VAL A 1 502 ? -11.953 -7.423 21.375 1.00 91.19 502 VAL A N 1
ATOM 3760 C CA . VAL A 1 502 ? -11.826 -5.956 21.237 1.00 91.19 502 VAL A CA 1
ATOM 3761 C C . VAL A 1 502 ? -12.136 -5.207 22.539 1.00 91.19 502 VAL A C 1
ATOM 3763 O O . VAL A 1 502 ? -11.444 -4.252 22.893 1.00 91.19 502 VAL A O 1
ATOM 3766 N N . MET A 1 503 ? -13.158 -5.628 23.292 1.00 91.88 503 MET A N 1
ATOM 3767 C CA . MET A 1 503 ? -13.625 -4.911 24.492 1.00 91.88 503 MET A CA 1
ATOM 3768 C C . MET A 1 503 ? -12.590 -4.766 25.627 1.00 91.88 503 MET A C 1
ATOM 3770 O O . MET A 1 503 ? -12.634 -3.744 26.323 1.00 91.88 503 MET A O 1
ATOM 3774 N N . PRO A 1 504 ? -11.638 -5.700 25.831 1.00 89.94 504 PRO A N 1
ATOM 3775 C CA . PRO A 1 504 ? -10.556 -5.527 26.801 1.00 89.94 504 PRO A CA 1
ATOM 3776 C C . PRO A 1 504 ? -9.640 -4.321 26.542 1.00 89.94 504 PRO A C 1
ATOM 3778 O O . PRO A 1 504 ? -8.953 -3.882 27.465 1.00 89.94 504 PRO A O 1
ATOM 3781 N N . LEU A 1 505 ? -9.628 -3.772 25.321 1.00 89.12 505 LEU A N 1
ATOM 3782 C CA . LEU A 1 505 ? -8.787 -2.630 24.934 1.00 89.12 505 LEU A CA 1
ATOM 3783 C C . LEU A 1 505 ? -9.378 -1.274 25.372 1.00 89.12 505 LEU A C 1
ATOM 3785 O O . LEU A 1 505 ? -8.709 -0.236 25.310 1.00 89.12 505 LEU A O 1
ATOM 3789 N N . VAL A 1 506 ? -10.631 -1.265 25.840 1.00 90.00 506 VAL A N 1
ATOM 3790 C CA . VAL A 1 506 ? -11.302 -0.083 26.399 1.00 90.00 506 VAL A CA 1
ATOM 3791 C C . VAL A 1 506 ? -10.928 0.094 27.876 1.00 90.00 506 VAL A C 1
ATOM 3793 O O . VAL A 1 506 ? -10.801 -0.871 28.630 1.00 90.00 506 VAL A O 1
ATOM 3796 N N . ARG A 1 507 ? -10.758 1.345 28.327 1.00 88.19 507 ARG A N 1
ATOM 3797 C CA . ARG A 1 507 ? -10.330 1.673 29.699 1.00 88.19 507 ARG A CA 1
ATOM 3798 C C . ARG A 1 507 ? -11.525 1.889 30.633 1.00 88.19 507 ARG A C 1
ATOM 3800 O O . ARG A 1 507 ? -11.787 2.997 31.096 1.00 88.19 507 ARG A O 1
ATOM 3807 N N . TRP A 1 508 ? -12.259 0.810 30.903 1.00 85.19 508 TRP A N 1
ATOM 3808 C CA . TRP A 1 508 ? -13.515 0.803 31.671 1.00 85.19 508 TRP A CA 1
ATOM 3809 C C . TRP A 1 508 ? -13.505 1.550 33.017 1.00 85.19 508 TRP A C 1
ATOM 3811 O O . TRP A 1 508 ? -14.455 2.297 33.259 1.00 85.19 508 TRP A O 1
ATOM 3821 N N . PRO A 1 509 ? -12.469 1.438 33.879 1.00 79.69 509 PRO A N 1
ATOM 3822 C CA . PRO A 1 509 ? -12.478 2.081 35.201 1.00 79.69 509 PRO A CA 1
ATOM 3823 C C . PRO A 1 509 ? -12.529 3.615 35.155 1.00 79.69 509 PRO A C 1
ATOM 3825 O O . PRO A 1 509 ? -12.837 4.261 36.156 1.00 79.69 509 PRO A O 1
ATOM 3828 N N . LEU A 1 510 ? -12.233 4.215 33.998 1.00 77.75 510 LEU A N 1
ATOM 3829 C CA . LEU A 1 510 ? -12.243 5.662 33.788 1.00 77.75 510 LEU A CA 1
ATOM 3830 C C . LEU A 1 510 ? -13.621 6.211 33.384 1.00 77.75 510 LEU A C 1
ATOM 3832 O O . LEU A 1 510 ? -13.776 7.425 33.260 1.00 77.75 510 LEU A O 1
ATOM 3836 N N . VAL A 1 511 ? -14.618 5.345 33.172 1.00 81.62 511 VAL A N 1
ATOM 3837 C CA . VAL A 1 511 ? -15.950 5.737 32.696 1.00 81.62 511 VAL A CA 1
ATOM 3838 C C . VAL A 1 511 ? -16.982 5.637 33.825 1.00 81.62 511 VAL A C 1
ATOM 3840 O O . VAL A 1 511 ? -17.022 4.613 34.500 1.00 81.62 511 VAL A O 1
ATOM 3843 N N . PRO A 1 512 ? -17.862 6.636 34.032 1.00 78.12 512 PRO A N 1
ATOM 3844 C CA . PRO A 1 512 ? -18.974 6.507 34.975 1.00 78.12 512 PRO A CA 1
ATOM 3845 C C . PRO A 1 512 ? -19.934 5.387 34.567 1.00 78.12 512 PRO A C 1
ATOM 3847 O O . PRO A 1 512 ? -20.651 5.515 33.571 1.00 78.12 512 PRO A O 1
ATOM 3850 N N . LEU A 1 513 ? -19.995 4.320 35.367 1.00 80.38 513 LEU A N 1
ATOM 3851 C CA . LEU A 1 513 ? -20.888 3.176 35.140 1.00 80.38 513 LEU A CA 1
ATOM 3852 C C . LEU A 1 513 ? -22.218 3.267 35.913 1.00 80.38 513 LEU A C 1
ATOM 3854 O O . LEU A 1 513 ? -23.068 2.392 35.755 1.00 80.38 513 LEU A O 1
ATOM 3858 N N . VAL A 1 514 ? -22.449 4.353 36.670 1.00 68.56 514 VAL A N 1
ATOM 3859 C CA . VAL A 1 514 ? -23.650 4.585 37.518 1.00 68.56 514 VAL A CA 1
ATOM 3860 C C . VAL A 1 514 ? -24.969 4.412 36.760 1.00 68.56 514 VAL A C 1
ATOM 3862 O O . VAL A 1 514 ? -26.010 4.078 37.316 1.00 68.56 514 VAL A O 1
ATOM 3865 N N . GLN A 1 515 ? -24.947 4.659 35.454 1.00 70.19 515 GLN A N 1
ATOM 3866 C CA . GLN A 1 515 ? -26.103 4.501 34.588 1.00 70.19 515 GLN A CA 1
ATOM 3867 C C . GLN A 1 515 ? -25.699 3.650 33.394 1.00 70.19 515 GLN A C 1
ATOM 3869 O O . GLN A 1 515 ? -25.444 4.160 32.302 1.00 70.19 515 GLN A O 1
ATOM 3874 N N . LEU A 1 516 ? -25.634 2.332 33.617 1.00 69.94 516 LEU A N 1
ATOM 3875 C CA . LEU A 1 516 ? -25.463 1.363 32.538 1.00 69.94 516 LEU A CA 1
ATOM 3876 C C . LEU A 1 516 ? -26.556 1.600 31.491 1.00 69.94 516 LEU A C 1
ATOM 3878 O O . LEU A 1 516 ? -27.734 1.291 31.713 1.00 69.94 516 LEU A O 1
ATOM 3882 N N . LYS A 1 517 ? -26.160 2.174 30.353 1.00 85.56 517 LYS A N 1
ATOM 3883 C CA . LYS A 1 517 ? -27.066 2.447 29.239 1.00 85.56 517 LYS A CA 1
ATOM 3884 C C . LYS A 1 517 ? -27.707 1.127 28.774 1.00 85.56 517 LYS A C 1
ATOM 3886 O O . LYS A 1 517 ? -27.037 0.091 28.825 1.00 85.56 517 LYS A O 1
ATOM 3891 N N . PRO A 1 518 ? -28.963 1.127 28.286 1.00 90.69 518 PRO A N 1
ATOM 3892 C CA . PRO A 1 518 ? -29.612 -0.094 27.798 1.00 90.69 518 PRO A CA 1
ATOM 3893 C C . PRO A 1 518 ? -28.762 -0.894 26.787 1.00 90.69 518 PRO A C 1
ATOM 3895 O O . PRO A 1 518 ? -28.672 -2.112 26.948 1.00 90.69 518 PRO A O 1
ATOM 3898 N N . PRO A 1 519 ? -28.044 -0.244 25.842 1.00 91.75 519 PRO A N 1
ATOM 3899 C CA . PRO A 1 519 ? -27.043 -0.891 24.998 1.00 91.75 519 PRO A CA 1
ATOM 3900 C C . PRO A 1 519 ? -26.007 -1.750 25.722 1.00 91.75 519 PRO A C 1
ATOM 3902 O O . PRO A 1 519 ? -25.775 -2.899 25.351 1.00 91.75 519 PRO A O 1
ATOM 3905 N N . LEU A 1 520 ? -25.414 -1.211 26.788 1.00 92.12 520 LEU A N 1
ATOM 3906 C CA . LEU A 1 520 ? -24.392 -1.901 27.563 1.00 92.12 520 LEU A CA 1
ATOM 3907 C C . LEU A 1 520 ? -24.986 -3.086 28.325 1.00 92.12 520 LEU A C 1
ATOM 3909 O O . LEU A 1 520 ? -24.397 -4.160 28.336 1.00 92.12 520 LEU A O 1
ATOM 3913 N N . LYS A 1 521 ? -26.189 -2.933 28.896 1.00 91.38 521 LYS A N 1
ATOM 3914 C CA . LYS A 1 521 ? -26.890 -4.037 29.575 1.00 91.38 521 LYS A CA 1
ATOM 3915 C C . LYS A 1 521 ? -27.184 -5.198 28.625 1.00 91.38 521 LYS A C 1
ATOM 3917 O O . LYS A 1 521 ? -27.022 -6.353 29.010 1.00 91.38 521 LYS A O 1
ATOM 3922 N N . ALA A 1 522 ? -27.609 -4.903 27.396 1.00 92.56 522 ALA A N 1
ATOM 3923 C CA . ALA A 1 522 ? -27.812 -5.926 26.373 1.00 92.56 522 ALA A CA 1
ATOM 3924 C C . ALA A 1 522 ? -26.491 -6.629 26.024 1.00 92.56 522 ALA A C 1
ATOM 3926 O O . ALA A 1 522 ? -26.451 -7.854 25.941 1.00 92.56 522 ALA A O 1
ATOM 3927 N N . LEU A 1 523 ? -25.400 -5.866 25.902 1.00 93.50 523 LEU A N 1
ATOM 3928 C CA . LEU A 1 523 ? -24.079 -6.411 25.606 1.00 93.50 523 LEU A CA 1
ATOM 3929 C C . LEU A 1 523 ? -23.526 -7.284 26.745 1.00 93.50 523 LEU A C 1
ATOM 3931 O O . LEU A 1 523 ? -22.977 -8.340 26.467 1.00 93.50 523 LEU A O 1
ATOM 3935 N N . MET A 1 524 ? -23.731 -6.908 28.012 1.00 94.44 524 MET A N 1
ATOM 3936 C CA . MET A 1 524 ? -23.349 -7.723 29.178 1.00 94.44 524 MET A CA 1
ATOM 3937 C C . MET A 1 524 ? -24.110 -9.052 29.248 1.00 94.44 524 MET A C 1
ATOM 3939 O O . MET A 1 524 ? -23.553 -10.056 29.677 1.00 94.44 524 MET A O 1
ATOM 3943 N N . LYS A 1 525 ? -25.387 -9.072 28.841 1.00 93.94 525 LYS A N 1
ATOM 3944 C CA . LYS A 1 525 ? -26.167 -10.320 28.754 1.00 93.94 525 LYS A CA 1
ATOM 3945 C C . LYS A 1 525 ? -25.655 -11.239 27.648 1.00 93.94 525 LYS A C 1
ATOM 3947 O O . LYS A 1 525 ? -25.760 -12.451 27.770 1.00 93.94 525 LYS A O 1
ATOM 3952 N N . ARG A 1 526 ? -25.150 -10.641 26.572 1.00 93.50 526 ARG A N 1
ATOM 3953 C CA . ARG A 1 526 ? -24.708 -11.328 25.362 1.00 93.50 526 ARG A CA 1
ATOM 3954 C C . ARG A 1 526 ? -23.263 -11.829 25.463 1.00 93.50 526 ARG A C 1
ATOM 3956 O O . ARG A 1 526 ? -22.982 -12.943 25.057 1.00 93.50 526 ARG A O 1
ATOM 3963 N N . CYS A 1 527 ? -22.355 -11.029 26.016 1.00 93.94 527 CYS A N 1
ATOM 3964 C CA . CYS A 1 527 ? -20.925 -11.321 26.077 1.00 93.94 527 CYS A CA 1
ATOM 3965 C C . CYS A 1 527 ? -20.441 -11.364 27.542 1.00 93.94 527 CYS A C 1
ATOM 3967 O O . CYS A 1 527 ? -20.339 -10.305 28.175 1.00 93.94 527 CYS A O 1
ATOM 3969 N N . PRO A 1 528 ? -20.092 -12.551 28.083 1.00 91.88 528 PRO A N 1
ATOM 3970 C CA . PRO A 1 528 ? -19.614 -12.706 29.462 1.00 91.88 528 PRO A CA 1
ATOM 3971 C C . PRO A 1 528 ? -18.392 -11.840 29.789 1.00 91.88 528 PRO A C 1
ATOM 3973 O O . PRO A 1 528 ? -18.319 -11.256 30.863 1.00 91.88 528 PRO A O 1
ATOM 3976 N N . VAL A 1 529 ? -17.488 -11.655 28.825 1.00 90.31 529 VAL A N 1
ATOM 3977 C CA . VAL A 1 529 ? -16.295 -10.800 28.966 1.00 90.31 529 VAL A CA 1
ATOM 3978 C C . VAL A 1 529 ? -16.665 -9.356 29.258 1.00 90.31 529 VAL A C 1
ATOM 3980 O O . VAL A 1 529 ? -16.070 -8.709 30.111 1.00 90.31 529 VAL A O 1
ATOM 3983 N N . VAL A 1 530 ? -17.678 -8.832 28.569 1.00 91.94 530 VAL A N 1
ATOM 3984 C CA . VAL A 1 530 ? -18.145 -7.464 28.809 1.00 91.94 530 VAL A CA 1
ATOM 3985 C C . VAL A 1 530 ? -18.740 -7.341 30.206 1.00 91.94 530 VAL A C 1
ATOM 3987 O O . VAL A 1 530 ? -18.516 -6.333 30.872 1.00 91.94 530 VAL A O 1
ATOM 3990 N N . LYS A 1 531 ? -19.466 -8.363 30.670 1.00 92.12 531 LYS A N 1
ATOM 3991 C CA . LYS A 1 531 ? -19.977 -8.413 32.042 1.00 92.12 531 LYS A CA 1
ATOM 3992 C C . LYS A 1 531 ? -18.832 -8.391 33.061 1.00 92.12 531 LYS A C 1
ATOM 3994 O O . LYS A 1 531 ? -18.860 -7.544 33.948 1.00 92.12 531 LYS A O 1
ATOM 3999 N N . GLU A 1 532 ? -17.816 -9.233 32.885 1.00 89.38 532 GLU A N 1
ATOM 4000 C CA . GLU A 1 532 ? -16.634 -9.286 33.757 1.00 89.38 532 GLU A CA 1
ATOM 4001 C C . GLU A 1 532 ? -15.875 -7.950 33.786 1.00 89.38 532 GLU A C 1
ATOM 4003 O O . GLU A 1 532 ? -15.538 -7.458 34.860 1.00 89.38 532 GLU A O 1
ATOM 4008 N N . LEU A 1 533 ? -15.670 -7.310 32.629 1.00 88.25 533 LEU A N 1
ATOM 4009 C CA . LEU A 1 533 ? -15.002 -6.005 32.530 1.00 88.25 533 LEU A CA 1
ATOM 4010 C C . LEU A 1 533 ? -15.784 -4.889 33.239 1.00 88.25 533 LEU A C 1
ATOM 4012 O O . LEU A 1 533 ? -15.185 -4.014 33.868 1.00 88.25 533 LEU A O 1
ATOM 4016 N N . VAL A 1 534 ? -17.117 -4.910 33.150 1.00 89.94 534 VAL A N 1
ATOM 4017 C CA . VAL A 1 534 ? -17.986 -3.956 33.853 1.00 89.94 534 VAL A CA 1
ATOM 4018 C C . VAL A 1 534 ? -17.956 -4.201 35.362 1.00 89.94 534 VAL A C 1
ATOM 4020 O O . VAL A 1 534 ? -17.834 -3.244 36.122 1.00 89.94 534 VAL A O 1
ATOM 4023 N N . GLU A 1 535 ? -18.037 -5.455 35.806 1.00 87.38 535 GLU A N 1
ATOM 4024 C CA . GLU A 1 535 ? -17.963 -5.822 37.226 1.00 87.38 535 GLU A CA 1
ATOM 4025 C C . GLU A 1 535 ? -16.594 -5.476 37.831 1.00 87.38 535 GLU A C 1
ATOM 4027 O O . GLU A 1 535 ? -16.534 -4.912 38.924 1.00 87.38 535 GLU A O 1
ATOM 4032 N N . GLU A 1 536 ? -15.502 -5.721 37.098 1.00 83.94 536 GLU A N 1
ATOM 4033 C CA . GLU A 1 536 ? -14.148 -5.292 37.467 1.00 83.94 536 GLU A CA 1
ATOM 4034 C C . GLU A 1 536 ? -14.083 -3.770 37.624 1.00 83.94 536 GLU A C 1
ATOM 4036 O O . GLU A 1 536 ? -13.598 -3.269 38.638 1.00 83.94 536 GLU A O 1
ATOM 4041 N N . ALA A 1 537 ? -14.598 -3.021 36.647 1.00 85.88 537 ALA A N 1
ATOM 4042 C CA . ALA A 1 537 ? -14.583 -1.565 36.684 1.00 85.88 537 ALA A CA 1
ATOM 4043 C C . ALA A 1 537 ? -15.419 -0.996 37.839 1.00 85.88 537 ALA A C 1
ATOM 4045 O O . ALA A 1 537 ? -14.949 -0.089 38.520 1.00 85.88 537 ALA A O 1
ATOM 4046 N N . ILE A 1 538 ? -16.604 -1.552 38.115 1.00 85.25 538 ILE A N 1
ATOM 4047 C CA . ILE A 1 538 ? -17.418 -1.175 39.282 1.00 85.25 538 ILE A CA 1
ATOM 4048 C C . ILE A 1 538 ? -16.656 -1.476 40.575 1.00 85.25 538 ILE A C 1
ATOM 4050 O O . ILE A 1 538 ? -16.553 -0.609 41.439 1.00 85.25 538 ILE A O 1
ATOM 4054 N N . GLY A 1 539 ? -16.071 -2.672 40.698 1.00 82.12 539 GLY A N 1
ATOM 4055 C CA . GLY A 1 539 ? -15.286 -3.057 41.871 1.00 82.12 539 GLY A CA 1
ATOM 4056 C C . GLY A 1 539 ? -14.087 -2.137 42.119 1.00 82.12 539 GLY A C 1
ATOM 4057 O O . GLY A 1 539 ? -13.775 -1.835 43.269 1.00 82.12 539 GLY A O 1
ATOM 4058 N N . LEU A 1 540 ? -13.446 -1.647 41.054 1.00 78.38 540 LEU A N 1
ATOM 4059 C CA . LEU A 1 540 ? -12.357 -0.669 41.135 1.00 78.38 540 LEU A CA 1
ATOM 4060 C C . LEU A 1 540 ? -12.843 0.728 41.537 1.00 78.38 540 LEU A C 1
ATOM 4062 O O . LEU A 1 540 ? -12.138 1.435 42.250 1.00 78.38 540 LEU A O 1
ATOM 4066 N N . GLN A 1 541 ? -14.036 1.131 41.106 1.00 80.19 541 GLN A N 1
ATOM 4067 C CA . GLN A 1 541 ? -14.621 2.428 41.457 1.00 80.19 541 GLN A CA 1
ATOM 4068 C C . GLN A 1 541 ? -15.199 2.465 42.885 1.00 80.19 541 GLN A C 1
ATOM 4070 O O . GLN A 1 541 ? -15.355 3.551 43.437 1.00 80.19 541 GLN A O 1
ATOM 4075 N N . MET A 1 542 ? -15.484 1.294 43.472 1.00 78.06 542 MET A N 1
ATOM 4076 C CA . MET A 1 542 ? -16.022 1.095 44.830 1.00 78.06 542 MET A CA 1
ATOM 4077 C C . MET A 1 542 ? -14.987 1.127 45.959 1.00 78.06 542 MET A C 1
ATOM 4079 O O . MET A 1 542 ? -15.379 1.082 47.120 1.00 78.06 542 MET A O 1
ATOM 4083 N N . LYS A 1 543 ? -13.681 1.124 45.668 1.00 72.75 543 LYS A N 1
ATOM 4084 C CA . LYS A 1 543 ? -12.631 1.053 46.700 1.00 72.75 543 LYS A CA 1
ATOM 4085 C C . LYS A 1 543 ? -11.845 2.367 46.774 1.00 72.75 543 LYS A C 1
ATOM 4087 O O . LYS A 1 543 ? -10.788 2.471 46.147 1.00 72.75 543 LYS A O 1
ATOM 4092 N N . PRO A 1 544 ? -12.326 3.387 47.510 1.00 59.47 544 PRO A N 1
ATOM 4093 C CA . PRO A 1 544 ? -11.548 4.591 47.767 1.00 59.47 544 PRO A CA 1
ATOM 4094 C C . PRO A 1 544 ? -10.338 4.262 48.652 1.00 59.47 544 PRO A C 1
ATOM 4096 O O . PRO A 1 544 ? -10.478 3.619 49.686 1.00 59.47 544 PRO A O 1
ATOM 4099 N N . GLY A 1 545 ? -9.147 4.736 48.284 1.00 57.94 545 GLY A N 1
ATOM 4100 C CA . GLY A 1 545 ? -8.049 4.932 49.243 1.00 57.94 545 GLY A CA 1
ATOM 4101 C C . GLY A 1 545 ? -7.065 3.782 49.478 1.00 57.94 545 GLY A C 1
ATOM 4102 O O . GLY A 1 545 ? -6.041 4.013 50.108 1.00 57.94 545 GLY A O 1
ATOM 4103 N N . SER A 1 546 ? -7.278 2.577 48.950 1.00 49.47 546 SER A N 1
ATOM 4104 C CA . SER A 1 546 ? -6.256 1.526 49.052 1.00 49.47 546 SER A CA 1
ATOM 4105 C C . SER A 1 546 ? -5.161 1.731 47.999 1.00 49.47 546 SER A C 1
ATOM 4107 O O . SER A 1 546 ? -5.467 1.733 46.804 1.00 49.47 546 SER A O 1
ATOM 4109 N N . GLU A 1 547 ? -3.903 1.857 48.433 1.00 47.41 547 GLU A N 1
ATOM 4110 C CA . GLU A 1 547 ? -2.675 1.790 47.623 1.00 47.41 547 GLU A CA 1
ATOM 4111 C C . GLU A 1 547 ? -2.527 0.417 46.933 1.00 47.41 547 GLU A C 1
ATOM 4113 O O . GLU A 1 547 ? -1.570 -0.324 47.148 1.00 47.41 547 GLU A O 1
ATOM 4118 N N . PHE A 1 548 ? -3.490 0.016 46.103 1.00 51.81 548 PHE A N 1
ATOM 4119 C CA . PHE A 1 548 ? -3.324 -1.175 45.289 1.00 51.81 548 PHE A CA 1
ATOM 4120 C C . PHE A 1 548 ? -2.221 -0.898 44.279 1.00 51.81 548 PHE A C 1
ATOM 4122 O O . PHE A 1 548 ? -2.382 -0.107 43.344 1.00 51.81 548 PHE A O 1
ATOM 4129 N N . SER A 1 549 ? -1.115 -1.621 44.436 1.00 47.22 549 SER A N 1
ATOM 4130 C CA . SER A 1 549 ? -0.269 -1.979 43.313 1.00 47.22 549 SER A CA 1
ATOM 4131 C C . SER A 1 549 ? -1.180 -2.642 42.280 1.00 47.22 549 SER A C 1
ATOM 4133 O O . SER A 1 549 ? -1.662 -3.765 42.433 1.00 47.22 549 SER A O 1
ATOM 4135 N N . PHE A 1 550 ? -1.535 -1.868 41.256 1.00 52.41 550 PHE A N 1
ATOM 4136 C CA . PHE A 1 550 ? -2.433 -2.317 40.212 1.00 52.41 550 PHE A CA 1
ATOM 4137 C C . PHE A 1 550 ? -1.751 -3.463 39.467 1.00 52.41 550 PHE A C 1
ATOM 4139 O O . PHE A 1 550 ? -0.908 -3.246 38.598 1.00 52.41 550 PHE A O 1
ATOM 4146 N N . THR A 1 551 ? -2.104 -4.693 39.815 1.00 53.41 551 THR A N 1
ATOM 4147 C CA . THR A 1 551 ? -1.819 -5.868 39.003 1.00 53.41 551 THR A CA 1
ATOM 4148 C C . THR A 1 551 ? -3.095 -6.136 38.215 1.00 53.41 551 THR A C 1
ATOM 4150 O O . THR A 1 551 ? -4.058 -6.659 38.778 1.00 53.41 551 THR A O 1
ATOM 4153 N N . PRO A 1 552 ? -3.171 -5.714 36.934 1.00 53.88 552 PRO A N 1
ATOM 4154 C CA . PRO A 1 552 ? -4.309 -6.073 36.105 1.00 53.88 552 PRO A CA 1
ATOM 4155 C C . PRO A 1 552 ? -4.434 -7.589 36.161 1.00 53.88 552 PRO A C 1
ATOM 4157 O O . PRO A 1 552 ? -3.459 -8.286 35.868 1.00 53.88 552 PRO A O 1
ATOM 4160 N N . LYS A 1 553 ? -5.609 -8.110 36.525 1.00 54.06 553 LYS A N 1
ATOM 4161 C CA . LYS A 1 553 ? -5.878 -9.528 36.297 1.00 54.06 553 LYS A CA 1
ATOM 4162 C C . LYS A 1 553 ? -5.692 -9.751 34.798 1.00 54.06 553 LYS A C 1
ATOM 4164 O O . LYS A 1 553 ? -6.423 -9.159 34.000 1.00 54.06 553 LYS A O 1
ATOM 4169 N N . ARG A 1 554 ? -4.676 -10.535 34.413 1.00 54.78 554 ARG A N 1
ATOM 4170 C CA . ARG A 1 554 ? -4.530 -10.999 33.029 1.00 54.78 554 ARG A CA 1
ATOM 4171 C C . ARG A 1 554 ? -5.860 -11.647 32.661 1.00 54.78 554 ARG A C 1
ATOM 4173 O O . ARG A 1 554 ? -6.322 -12.549 33.358 1.00 54.78 554 ARG A O 1
ATOM 4180 N N . HIS A 1 555 ? -6.535 -11.102 31.655 1.00 53.12 555 HIS A N 1
ATOM 4181 C CA . HIS A 1 555 ? -7.813 -11.651 31.237 1.00 53.12 555 HIS A CA 1
ATOM 4182 C C . HIS A 1 555 ? -7.523 -12.947 30.488 1.00 53.12 555 HIS A C 1
ATOM 4184 O O . HIS A 1 555 ? -6.785 -12.919 29.509 1.00 53.12 555 HIS A O 1
ATOM 4190 N N . ARG A 1 556 ? -8.139 -14.052 30.914 1.00 50.25 556 ARG A N 1
ATOM 4191 C CA . ARG A 1 556 ? -7.908 -15.430 30.429 1.00 50.25 556 ARG A CA 1
ATOM 4192 C C . ARG A 1 556 ? -8.097 -15.642 28.913 1.00 50.25 556 ARG A C 1
ATOM 4194 O O . ARG A 1 556 ? -7.845 -16.715 28.393 1.00 50.25 556 ARG A O 1
ATOM 4201 N N . LEU A 1 557 ? -8.597 -14.626 28.209 1.00 48.69 557 LEU A N 1
ATOM 4202 C CA . LEU A 1 557 ? -8.869 -14.625 26.765 1.00 48.69 557 LEU A CA 1
ATOM 4203 C C . LEU A 1 557 ? -7.812 -13.864 25.952 1.00 48.69 557 LEU A C 1
ATOM 4205 O O . LEU A 1 557 ? -7.878 -13.855 24.729 1.00 48.69 557 LEU A O 1
ATOM 4209 N N . MET A 1 558 ? -6.853 -13.230 26.630 1.00 51.34 558 MET A N 1
ATOM 4210 C CA . MET A 1 558 ? -5.652 -12.639 26.032 1.00 51.34 558 MET A CA 1
ATOM 4211 C C . MET A 1 558 ? -4.453 -13.604 26.113 1.00 51.34 558 MET A C 1
ATOM 4213 O O . MET A 1 558 ? -3.356 -13.257 25.682 1.00 51.34 558 MET A O 1
ATOM 4217 N N . ASP A 1 559 ? -4.646 -14.799 26.685 1.00 42.12 559 ASP A N 1
ATOM 4218 C CA . ASP A 1 559 ? -3.616 -15.830 26.826 1.00 42.12 559 ASP A CA 1
ATOM 4219 C C . ASP A 1 559 ? -3.326 -16.439 25.443 1.00 42.12 559 ASP A C 1
ATOM 4221 O O . ASP A 1 559 ? -3.968 -17.391 25.007 1.00 42.12 559 ASP A O 1
ATOM 4225 N N . GLY A 1 560 ? -2.401 -15.819 24.710 1.00 47.03 560 GLY A N 1
ATOM 4226 C CA . GLY A 1 560 ? -1.978 -16.257 23.378 1.00 47.03 560 GLY A CA 1
ATOM 4227 C C . GLY A 1 560 ? -1.193 -15.209 22.586 1.00 47.03 560 GLY A C 1
ATOM 4228 O O . GLY A 1 560 ? -0.381 -15.582 21.748 1.00 47.03 560 GLY A O 1
ATOM 4229 N N . SER A 1 561 ? -1.368 -13.914 22.875 1.00 45.00 561 SER A N 1
ATOM 4230 C CA . SER A 1 561 ? -0.492 -12.861 22.345 1.00 45.00 561 SER A CA 1
ATOM 4231 C C . SER A 1 561 ? 0.445 -12.387 23.452 1.00 45.00 561 SER A C 1
ATOM 4233 O O . SER A 1 561 ? -0.006 -11.769 24.418 1.00 45.00 561 SER A O 1
ATOM 4235 N N . GLU A 1 562 ? 1.744 -12.658 23.332 1.00 43.31 562 GLU A N 1
ATOM 4236 C CA . GLU A 1 562 ? 2.754 -12.165 24.282 1.00 43.31 562 GLU A CA 1
ATOM 4237 C C . GLU A 1 562 ? 2.811 -10.627 24.358 1.00 43.31 562 GLU A C 1
ATOM 4239 O O . GLU A 1 562 ? 3.318 -10.070 25.333 1.00 43.31 562 GLU A O 1
ATOM 4244 N N . ASP A 1 563 ? 2.219 -9.922 23.395 1.00 47.56 563 ASP A N 1
ATOM 4245 C CA . ASP A 1 563 ? 2.372 -8.485 23.268 1.00 47.56 563 ASP A CA 1
ATOM 4246 C C . ASP A 1 563 ? 1.178 -7.675 23.783 1.00 47.56 563 ASP A C 1
ATOM 4248 O O . ASP A 1 563 ? 0.053 -7.738 23.295 1.00 47.56 563 ASP A O 1
ATOM 4252 N N . THR A 1 564 ? 1.508 -6.791 24.726 1.00 50.94 564 THR A N 1
ATOM 4253 C CA . THR A 1 564 ? 0.736 -5.664 25.272 1.00 50.94 564 THR A CA 1
ATOM 4254 C C . THR A 1 564 ? -0.265 -5.975 26.390 1.00 50.94 564 THR A C 1
ATOM 4256 O O . THR A 1 564 ? -1.481 -6.031 26.226 1.00 50.94 564 THR A O 1
ATOM 4259 N N . VAL A 1 565 ? 0.257 -5.993 27.622 1.00 62.31 565 VAL A N 1
ATOM 4260 C CA . VAL A 1 565 ? -0.532 -5.680 28.824 1.00 62.31 565 VAL A CA 1
ATOM 4261 C C . VAL A 1 565 ? -1.029 -4.233 28.702 1.00 62.31 565 VAL A C 1
ATOM 4263 O O . VAL A 1 565 ? -0.346 -3.295 29.112 1.00 62.31 565 VAL A O 1
ATOM 4266 N N . VAL A 1 566 ? -2.208 -4.024 28.112 1.00 64.38 566 VAL A N 1
ATOM 4267 C CA . VAL A 1 566 ? -2.817 -2.691 28.025 1.00 64.38 566 VAL A CA 1
ATOM 4268 C C . VAL A 1 566 ? -3.146 -2.218 29.446 1.00 64.38 566 VAL A C 1
ATOM 4270 O O . VAL A 1 566 ? -3.934 -2.862 30.147 1.00 64.38 566 VAL A O 1
ATOM 4273 N N . PRO A 1 567 ? -2.583 -1.093 29.922 1.00 70.81 567 PRO A N 1
ATOM 4274 C CA . PRO A 1 567 ? -2.857 -0.610 31.267 1.00 70.81 567 PRO A CA 1
ATOM 4275 C C . PRO A 1 567 ? -4.258 0.020 31.325 1.00 70.81 567 PRO A C 1
ATOM 4277 O O . PRO A 1 567 ? -4.420 1.228 31.159 1.00 70.81 567 PRO A O 1
ATOM 4280 N N . ARG A 1 568 ? -5.280 -0.806 31.590 1.00 74.00 568 ARG A N 1
ATOM 4281 C CA . ARG A 1 568 ? -6.709 -0.423 31.582 1.00 74.00 568 ARG A CA 1
ATOM 4282 C C . ARG A 1 568 ? -7.095 0.666 32.592 1.00 74.00 568 ARG A C 1
ATOM 4284 O O . ARG A 1 568 ? -8.095 1.343 32.402 1.00 74.00 568 ARG A O 1
ATOM 4291 N N . HIS A 1 569 ? -6.309 0.842 33.651 1.00 72.31 569 HIS A N 1
ATOM 4292 C CA . HIS A 1 569 ? -6.509 1.857 34.695 1.00 72.31 569 HIS A CA 1
ATOM 4293 C C . HIS A 1 569 ? -5.801 3.181 34.409 1.00 72.31 569 HIS A C 1
ATOM 4295 O O . HIS A 1 569 ? -6.134 4.204 35.005 1.00 72.31 569 HIS A O 1
ATOM 4301 N N . LYS A 1 570 ? -4.785 3.179 33.539 1.00 78.38 570 LYS A N 1
ATOM 4302 C CA . LYS A 1 570 ? -4.054 4.404 33.220 1.00 78.38 570 LYS A CA 1
ATOM 4303 C C . LYS A 1 570 ? -4.878 5.206 32.240 1.00 78.38 570 LYS A C 1
ATOM 4305 O O . LYS A 1 570 ? -5.524 4.651 31.363 1.00 78.38 570 LYS A O 1
ATOM 4310 N N . LYS A 1 571 ? -4.817 6.524 32.324 1.00 78.81 571 LYS A N 1
ATOM 4311 C CA . LYS A 1 571 ? -5.430 7.402 31.328 1.00 78.81 571 LYS A CA 1
ATOM 4312 C C . LYS A 1 571 ? -4.630 7.413 30.025 1.00 78.81 571 LYS A C 1
ATOM 4314 O O . LYS A 1 571 ? -3.402 7.299 30.054 1.00 78.81 571 LYS A O 1
ATOM 4319 N N . ARG A 1 572 ? -5.300 7.533 28.873 1.00 81.75 572 ARG A N 1
ATOM 4320 C CA . ARG A 1 572 ? -4.616 7.763 27.588 1.00 81.75 572 ARG A CA 1
ATOM 4321 C C . ARG A 1 572 ? -4.000 9.149 27.583 1.00 81.75 572 ARG A C 1
ATOM 4323 O O . ARG A 1 572 ? -4.632 10.108 28.016 1.00 81.75 572 ARG A O 1
ATOM 4330 N N . LYS A 1 573 ? -2.793 9.270 27.032 1.00 83.12 573 LYS A N 1
ATOM 4331 C CA . LYS A 1 573 ? -2.039 10.531 27.001 1.00 83.12 573 LYS A CA 1
ATOM 4332 C C . LYS A 1 573 ? -2.848 11.698 26.417 1.00 83.12 573 LYS A C 1
ATOM 4334 O O . LYS A 1 573 ? -2.721 12.825 26.887 1.00 83.12 573 LYS A O 1
ATOM 4339 N N . HIS A 1 574 ? -3.692 11.416 25.425 1.00 80.75 574 HIS A N 1
ATOM 4340 C CA . HIS A 1 574 ? -4.422 12.425 24.657 1.00 80.75 574 HIS A CA 1
ATOM 4341 C C . HIS A 1 574 ? -5.929 12.486 24.933 1.00 80.75 574 HIS A C 1
ATOM 4343 O O . HIS A 1 574 ? -6.626 13.264 24.285 1.00 80.75 574 HIS A O 1
ATOM 4349 N N . CYS A 1 575 ? -6.437 11.718 25.898 1.00 79.75 575 CYS A N 1
ATOM 4350 C CA . CYS A 1 575 ? -7.798 11.918 26.393 1.00 79.75 575 CYS A CA 1
ATOM 4351 C C . CYS A 1 575 ? -7.787 12.991 27.492 1.00 79.75 575 CYS A C 1
ATOM 4353 O O . CYS A 1 575 ? -6.803 13.146 28.222 1.00 79.75 575 CYS A O 1
ATOM 4355 N N . HIS A 1 576 ? -8.846 13.791 27.611 1.00 72.69 576 HIS A N 1
ATOM 4356 C CA . HIS A 1 576 ? -8.918 14.892 28.576 1.00 72.69 576 HIS A CA 1
ATOM 4357 C C . HIS A 1 576 ? -10.068 14.672 29.558 1.00 72.69 576 HIS A C 1
ATOM 4359 O O . HIS A 1 576 ? -11.026 13.971 29.277 1.00 72.69 576 HIS A O 1
ATOM 4365 N N . GLY A 1 577 ? -9.952 15.223 30.768 1.00 68.25 577 GLY A N 1
ATOM 4366 C CA . GLY A 1 577 ? -11.030 15.134 31.763 1.00 68.25 577 GLY A CA 1
ATOM 4367 C C . GLY A 1 577 ? -11.257 13.760 32.412 1.00 68.25 577 GLY A C 1
ATOM 4368 O O . GLY A 1 577 ? -11.896 13.717 33.454 1.00 68.25 577 GLY A O 1
ATOM 4369 N N . ASP A 1 578 ? -10.685 12.669 31.892 1.00 76.88 578 ASP A N 1
ATOM 4370 C CA . ASP A 1 578 ? -10.810 11.368 32.564 1.00 76.88 578 ASP A CA 1
ATOM 4371 C C . ASP A 1 578 ? -10.052 11.354 33.893 1.00 76.88 578 ASP A C 1
ATOM 4373 O O . ASP A 1 578 ? -8.864 11.696 33.951 1.00 76.88 578 ASP A O 1
ATOM 4377 N N . LYS A 1 579 ? -10.753 10.945 34.943 1.00 71.12 579 LYS A N 1
ATOM 4378 C CA . LYS A 1 579 ? -10.230 10.504 36.234 1.00 71.12 579 LYS A CA 1
ATOM 4379 C C . LYS A 1 579 ? -10.985 9.220 36.562 1.00 71.12 579 LYS A C 1
ATOM 4381 O O . LYS A 1 579 ? -12.130 9.081 36.131 1.00 71.12 579 LYS A O 1
ATOM 4386 N N . VAL A 1 580 ? -10.369 8.306 37.311 1.00 68.75 580 VAL A N 1
ATOM 4387 C CA . VAL A 1 580 ? -11.140 7.215 37.922 1.00 68.75 580 VAL A CA 1
ATOM 4388 C C . VAL A 1 580 ? -12.199 7.888 38.787 1.00 68.75 580 VAL A C 1
ATOM 4390 O O . VAL A 1 580 ? -11.861 8.628 39.711 1.00 68.75 580 VAL A O 1
ATOM 4393 N N . GLN A 1 581 ? -13.465 7.736 38.410 1.00 69.31 581 GLN A N 1
ATOM 4394 C CA . GLN A 1 581 ? -14.556 8.289 39.195 1.00 69.31 581 GLN A CA 1
ATOM 4395 C C . GLN A 1 581 ? -14.799 7.335 40.350 1.00 69.31 581 GLN A C 1
ATOM 4397 O O . GLN A 1 581 ? -15.139 6.176 40.128 1.00 69.31 581 GLN A O 1
ATOM 4402 N N . LEU A 1 582 ? -14.587 7.821 41.568 1.00 73.94 582 LEU A N 1
ATOM 4403 C CA . LEU A 1 582 ? -15.046 7.112 42.749 1.00 73.94 582 LEU A CA 1
ATOM 4404 C C . LEU A 1 582 ? -16.569 7.144 42.711 1.00 73.94 582 LEU A C 1
ATOM 4406 O O . LEU A 1 582 ? -17.174 8.213 42.605 1.00 73.94 582 LEU A O 1
ATOM 4410 N N . LEU A 1 583 ? -17.167 5.965 42.712 1.00 71.62 583 LEU A N 1
ATOM 4411 C CA . LEU A 1 583 ? -18.596 5.838 42.905 1.00 71.62 583 LEU A CA 1
ATOM 4412 C C . LEU A 1 583 ? -18.840 5.920 44.407 1.00 71.62 583 LEU A C 1
ATOM 4414 O O . LEU A 1 583 ? -18.241 5.155 45.162 1.00 71.62 583 LEU A O 1
ATOM 4418 N N . ASP A 1 584 ? -19.719 6.817 44.840 1.00 73.56 584 ASP A N 1
ATOM 4419 C CA . ASP A 1 584 ? -20.237 6.718 46.197 1.00 73.56 584 ASP A CA 1
ATOM 4420 C C . ASP A 1 584 ? -21.149 5.475 46.308 1.00 73.56 584 ASP A C 1
ATOM 4422 O O . ASP A 1 584 ? -21.763 5.028 45.325 1.00 73.56 584 ASP A O 1
ATOM 4426 N N . ALA A 1 585 ? -21.209 4.876 47.500 1.00 68.31 585 ALA A N 1
ATOM 4427 C CA . ALA A 1 585 ? -21.985 3.661 47.738 1.00 68.31 585 ALA A CA 1
ATOM 4428 C C . ALA A 1 585 ? -23.479 3.855 47.404 1.00 68.31 585 ALA A C 1
ATOM 4430 O O . ALA A 1 585 ? -24.131 2.946 46.882 1.00 68.31 585 ALA A O 1
ATOM 4431 N N . SER A 1 586 ? -24.013 5.062 47.618 1.00 69.19 586 SER A N 1
ATOM 4432 C CA . SER A 1 586 ? -25.419 5.395 47.363 1.00 69.19 586 SER A CA 1
ATOM 4433 C C . SER A 1 586 ? -25.769 5.406 45.866 1.00 69.19 586 SER A C 1
ATOM 4435 O O . SER A 1 586 ? -26.819 4.904 45.456 1.00 69.19 586 SER A O 1
ATOM 4437 N N . ALA A 1 587 ? -24.850 5.875 45.023 1.00 69.12 587 ALA A N 1
ATOM 4438 C CA . ALA A 1 587 ? -24.956 5.943 43.578 1.00 69.12 587 ALA A CA 1
ATOM 4439 C C . ALA A 1 587 ? -24.936 4.539 42.965 1.00 69.12 587 ALA A C 1
ATOM 4441 O O . ALA A 1 587 ? -25.652 4.283 41.995 1.00 69.12 587 ALA A O 1
ATOM 4442 N N . LEU A 1 588 ? -24.185 3.602 43.555 1.00 63.81 588 LEU A N 1
ATOM 4443 C CA . LEU A 1 588 ? -24.218 2.196 43.153 1.00 63.81 588 LEU A CA 1
ATOM 4444 C C . LEU A 1 588 ? -25.523 1.515 43.543 1.00 63.81 588 LEU A C 1
ATOM 4446 O O . LEU A 1 588 ? -26.117 0.837 42.706 1.00 63.81 588 LEU A O 1
ATOM 4450 N N . VAL A 1 589 ? -25.985 1.703 44.780 1.00 67.31 589 VAL A N 1
ATOM 4451 C CA . VAL A 1 589 ? -27.270 1.148 45.225 1.00 67.31 589 VAL A CA 1
ATOM 4452 C C . VAL A 1 589 ? -28.383 1.643 44.295 1.00 67.31 589 VAL A C 1
ATOM 4454 O O . VAL A 1 589 ? -29.133 0.841 43.737 1.00 67.31 589 VAL A O 1
ATOM 4457 N N . ALA A 1 590 ? -28.406 2.938 43.977 1.00 65.56 590 ALA A N 1
ATOM 4458 C CA . ALA A 1 590 ? -29.324 3.498 42.988 1.00 65.56 590 ALA A CA 1
ATOM 4459 C C . ALA A 1 590 ? -29.122 2.925 41.565 1.00 65.56 590 ALA A C 1
ATOM 4461 O O . ALA A 1 590 ? -30.090 2.743 40.820 1.00 65.56 590 ALA A O 1
ATOM 4462 N N . ALA A 1 591 ? -27.889 2.611 41.159 1.00 60.78 591 ALA A N 1
ATOM 4463 C CA . ALA A 1 591 ? -27.575 2.025 39.855 1.00 60.78 591 ALA A CA 1
ATOM 4464 C C . ALA A 1 591 ? -28.004 0.556 39.717 1.00 60.78 591 ALA A C 1
ATOM 4466 O O . ALA A 1 591 ? -28.399 0.144 38.618 1.00 60.78 591 ALA A O 1
ATOM 4467 N N . MET A 1 592 ? -27.931 -0.224 40.798 1.00 57.88 592 MET A N 1
ATOM 4468 C CA . MET A 1 592 ? -28.215 -1.663 40.805 1.00 57.88 592 MET A CA 1
ATOM 4469 C C . MET A 1 592 ? -29.683 -1.986 41.093 1.00 57.88 592 MET A C 1
ATOM 4471 O O . MET A 1 592 ? -30.169 -3.025 40.649 1.00 57.88 592 MET A O 1
ATOM 4475 N N . LEU A 1 593 ? -30.420 -1.086 41.748 1.00 62.31 593 LEU A N 1
ATOM 4476 C CA . LEU A 1 593 ? -31.837 -1.304 42.022 1.00 62.31 593 LEU A CA 1
ATOM 4477 C C . LEU A 1 593 ? -32.683 -1.310 40.725 1.00 62.31 593 LEU A C 1
ATOM 4479 O O . LEU A 1 593 ? -32.466 -0.479 39.821 1.00 62.31 593 LEU A O 1
ATOM 4483 N N . PRO A 1 594 ? -33.672 -2.223 40.615 1.00 61.53 594 PRO A N 1
ATOM 4484 C CA . PRO A 1 594 ? -34.736 -2.157 39.616 1.00 61.53 594 PRO A CA 1
ATOM 4485 C C . PRO A 1 594 ? -35.387 -0.772 39.602 1.00 61.53 594 PRO A C 1
ATOM 4487 O O . PRO A 1 594 ? -35.482 -0.112 40.636 1.00 61.53 594 PRO A O 1
ATOM 4490 N N . SER A 1 595 ? -35.856 -0.320 38.438 1.00 57.38 595 SER A N 1
ATOM 4491 C CA . SER A 1 595 ? -36.440 1.020 38.259 1.00 57.38 595 SER A CA 1
ATOM 4492 C C . SER A 1 595 ? -37.542 1.346 39.275 1.00 57.38 595 SER A C 1
ATOM 4494 O O . SER A 1 595 ? -37.612 2.487 39.715 1.00 57.38 595 SER A O 1
ATOM 4496 N N . GLY A 1 596 ? -38.327 0.354 39.714 1.00 56.66 596 GLY A N 1
ATOM 4497 C CA . GLY A 1 596 ? -39.347 0.526 40.757 1.00 56.66 596 GLY A CA 1
ATOM 4498 C C . GLY A 1 596 ? -38.797 0.843 42.156 1.00 56.66 596 GLY A C 1
ATOM 4499 O O . GLY A 1 596 ? -39.422 1.599 42.892 1.00 56.66 596 GLY A O 1
ATOM 4500 N N . LEU A 1 597 ? -37.611 0.334 42.510 1.00 57.34 597 LEU A N 1
ATOM 4501 C CA . LEU A 1 597 ? -36.970 0.554 43.816 1.00 57.34 597 LEU A CA 1
ATOM 4502 C C . LEU A 1 597 ? -36.097 1.8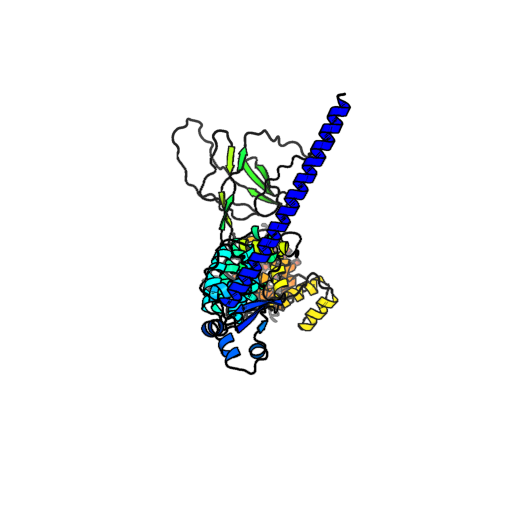20 43.850 1.00 57.34 597 LEU A C 1
ATOM 4504 O O . LEU A 1 597 ? -35.882 2.394 44.915 1.00 57.34 597 LEU A O 1
ATOM 4508 N N . ARG A 1 598 ? -35.642 2.321 42.692 1.00 56.16 598 ARG A N 1
ATOM 4509 C CA . ARG A 1 598 ? -34.924 3.612 42.614 1.00 56.16 598 ARG A CA 1
ATOM 4510 C C . ARG A 1 598 ? -35.780 4.777 43.085 1.00 56.16 598 ARG A C 1
ATOM 4512 O O . ARG A 1 598 ? -35.264 5.693 43.720 1.00 56.16 598 ARG A O 1
ATOM 4519 N N . THR A 1 599 ? -37.076 4.737 42.791 1.00 56.28 599 THR A N 1
ATOM 4520 C CA . THR A 1 599 ? -38.042 5.761 43.200 1.00 56.28 599 THR A CA 1
ATOM 4521 C C . THR A 1 599 ? -38.162 5.837 44.723 1.00 56.28 599 THR A C 1
ATOM 4523 O O . THR A 1 599 ? -38.274 6.932 45.260 1.00 56.28 599 THR A O 1
ATOM 4526 N N . LEU A 1 600 ? -38.051 4.699 45.421 1.00 53.53 600 LEU A N 1
ATOM 4527 C CA . LEU A 1 600 ? -38.084 4.618 46.887 1.00 53.53 600 LEU A CA 1
ATOM 4528 C C . LEU A 1 600 ? -36.828 5.218 47.539 1.00 53.53 600 LEU A C 1
ATOM 4530 O O . LEU A 1 600 ? -36.953 6.006 48.472 1.00 53.53 600 LEU A O 1
ATOM 4534 N N . VAL A 1 601 ? -35.636 4.925 47.005 1.00 56.12 601 VAL A N 1
ATOM 4535 C CA . VAL A 1 601 ? -34.362 5.500 47.494 1.00 56.12 601 VAL A CA 1
ATOM 4536 C C . VAL A 1 601 ? -34.235 6.991 47.149 1.00 56.12 601 VAL A C 1
ATOM 4538 O O . VAL A 1 601 ? -33.698 7.774 47.924 1.00 56.12 601 VAL A O 1
ATOM 4541 N N . SER A 1 602 ? -34.788 7.426 46.016 1.00 53.22 602 SER A N 1
ATOM 4542 C CA . SER A 1 602 ? -34.823 8.853 45.655 1.00 53.22 602 SER A CA 1
ATOM 4543 C C . SER A 1 602 ? -35.819 9.634 46.527 1.00 53.22 602 SER A C 1
ATOM 4545 O O . SER A 1 602 ? -35.567 10.781 46.884 1.00 53.22 602 SER A O 1
ATOM 4547 N N . ALA A 1 603 ? -36.936 9.005 46.915 1.00 53.88 603 ALA A N 1
ATOM 4548 C CA . ALA A 1 603 ? -37.963 9.586 47.785 1.00 53.88 603 ALA A CA 1
ATOM 4549 C C . ALA A 1 603 ? -37.599 9.585 49.285 1.00 53.88 603 ALA A C 1
ATOM 4551 O O . ALA A 1 603 ? -38.347 10.148 50.093 1.00 53.88 603 ALA A O 1
ATOM 4552 N N . SER A 1 604 ? -36.487 8.953 49.679 1.00 51.62 604 SER A N 1
ATOM 4553 C CA . SER A 1 604 ? -35.939 9.030 51.040 1.00 51.62 604 SER A CA 1
ATOM 4554 C C . SER A 1 604 ? -34.927 10.170 51.218 1.00 51.62 604 SER A C 1
ATOM 4556 O O . SER A 1 604 ? -34.665 10.557 52.349 1.00 51.62 604 SER A O 1
ATOM 4558 N N . HIS A 1 605 ? -34.418 10.755 50.125 1.00 48.47 605 HIS A N 1
ATOM 4559 C CA . HIS A 1 605 ? -33.486 11.894 50.137 1.00 48.47 605 HIS A CA 1
ATOM 4560 C C . HIS A 1 605 ? -34.173 13.277 50.112 1.00 48.47 605 HIS A C 1
ATOM 4562 O O . HIS A 1 605 ? -33.492 14.302 50.080 1.00 48.47 605 HIS A O 1
ATOM 4568 N N . SER A 1 606 ? -35.511 13.352 50.141 1.00 45.44 606 SER A N 1
ATOM 4569 C CA . SER A 1 606 ? -36.210 14.621 50.396 1.00 45.44 606 SER A CA 1
ATOM 4570 C C . SER A 1 606 ? -36.056 14.996 51.874 1.00 45.44 606 SER A C 1
ATOM 4572 O O . SER A 1 606 ? -36.422 14.195 52.733 1.00 45.44 606 SER A O 1
ATOM 4574 N N . ALA A 1 607 ? -35.553 16.200 52.148 1.00 45.91 607 ALA A N 1
ATOM 4575 C CA . ALA A 1 607 ? -34.972 16.662 53.416 1.00 45.91 607 ALA A CA 1
ATOM 4576 C C . ALA A 1 607 ? -35.868 16.693 54.683 1.00 45.91 607 ALA A C 1
ATOM 4578 O O . ALA A 1 607 ? -35.453 17.272 55.678 1.00 45.91 607 ALA A O 1
ATOM 4579 N N . ASP A 1 608 ? -37.042 16.055 54.692 1.00 49.06 608 ASP A N 1
ATOM 4580 C CA . ASP A 1 608 ? -38.042 16.171 55.772 1.00 49.06 608 ASP A CA 1
ATOM 4581 C C . ASP A 1 608 ? -38.475 14.834 56.403 1.00 49.06 608 ASP A C 1
ATOM 4583 O O . ASP A 1 608 ? -39.510 14.761 57.065 1.00 49.06 608 ASP A O 1
ATOM 4587 N N . LYS A 1 609 ? -37.717 13.743 56.223 1.00 48.91 609 LYS A N 1
ATOM 4588 C CA . LYS A 1 609 ? -38.065 12.454 56.850 1.00 48.91 609 LYS A CA 1
ATOM 4589 C C . LYS A 1 609 ? -37.178 12.129 58.056 1.00 48.91 609 LYS A C 1
ATOM 4591 O O . LYS A 1 609 ? -35.959 12.265 57.959 1.00 48.91 609 LYS A O 1
ATOM 4596 N N . PRO A 1 610 ? -37.766 11.673 59.180 1.00 51.53 610 PRO A N 1
ATOM 4597 C CA . PRO A 1 610 ? -37.016 11.309 60.378 1.00 51.53 610 PRO A CA 1
ATOM 4598 C C . PRO A 1 610 ? -36.043 10.161 60.084 1.00 51.53 610 PRO A C 1
ATOM 4600 O O . PRO A 1 610 ? -36.348 9.263 59.293 1.00 51.53 610 PRO A O 1
ATOM 4603 N N . ALA A 1 611 ? -34.876 10.192 60.738 1.00 49.62 611 ALA A N 1
ATOM 4604 C CA . ALA A 1 611 ? -33.760 9.262 60.531 1.00 49.62 611 ALA A CA 1
ATOM 4605 C C . ALA A 1 611 ? -34.175 7.776 60.572 1.00 49.62 611 ALA A C 1
ATOM 4607 O O . ALA A 1 611 ? -33.626 6.955 59.835 1.00 49.62 611 ALA A O 1
ATOM 4608 N N . ASP A 1 612 ? -35.207 7.444 61.349 1.00 50.12 612 ASP A N 1
ATOM 4609 C CA . ASP A 1 612 ? -35.727 6.082 61.496 1.00 50.12 612 ASP A CA 1
ATOM 4610 C C . ASP A 1 612 ? -36.398 5.543 60.220 1.00 50.12 612 ASP A C 1
ATOM 4612 O O . ASP A 1 612 ? -36.303 4.353 59.919 1.00 50.12 612 ASP A O 1
ATOM 4616 N N . SER A 1 613 ? -37.002 6.414 59.402 1.00 52.41 613 SER A N 1
ATOM 4617 C CA . SER A 1 613 ? -37.607 6.016 58.120 1.00 52.41 613 SER A CA 1
ATOM 4618 C C . SER A 1 613 ? -36.552 5.688 57.061 1.00 52.41 613 SER A C 1
ATOM 4620 O O . SER A 1 613 ? -36.738 4.777 56.260 1.00 52.41 613 SER A O 1
ATOM 4622 N N . VAL A 1 614 ? -35.422 6.403 57.061 1.00 50.16 614 VAL A N 1
ATOM 4623 C CA . VAL A 1 614 ? -34.299 6.118 56.153 1.00 50.16 614 VAL A CA 1
ATOM 4624 C C . VAL A 1 614 ? -33.621 4.806 56.549 1.00 50.16 614 VAL A C 1
ATOM 4626 O O . VAL A 1 614 ? -33.297 3.998 55.681 1.00 50.16 614 VAL A O 1
ATOM 4629 N N . ARG A 1 615 ? -33.482 4.553 57.858 1.00 53.28 615 ARG A N 1
ATOM 4630 C CA . ARG A 1 615 ? -32.911 3.313 58.398 1.00 53.28 615 ARG A CA 1
ATOM 4631 C C . ARG A 1 615 ? -33.738 2.086 58.011 1.00 53.28 615 ARG A C 1
ATOM 4633 O O . ARG A 1 615 ? -33.168 1.128 57.505 1.00 53.28 615 ARG A O 1
ATOM 4640 N N . SER A 1 616 ? -35.065 2.152 58.152 1.00 56.47 616 SER A N 1
ATOM 4641 C CA . SER A 1 616 ? -35.985 1.081 57.735 1.00 56.47 616 SER A CA 1
ATOM 4642 C C . SER A 1 616 ? -35.933 0.819 56.225 1.00 56.47 616 SER A C 1
ATOM 4644 O O . SER A 1 616 ? -35.798 -0.329 55.822 1.00 56.47 616 SER A O 1
ATOM 4646 N N . ILE A 1 617 ? -35.926 1.859 55.382 1.00 55.28 617 ILE A N 1
ATOM 4647 C CA . ILE A 1 617 ? -35.849 1.687 53.918 1.00 55.28 617 ILE A CA 1
ATOM 4648 C C . ILE A 1 617 ? -34.507 1.067 53.492 1.00 55.28 617 ILE A C 1
ATOM 4650 O O . ILE A 1 617 ? -34.470 0.230 52.588 1.00 55.28 617 ILE A O 1
ATOM 4654 N N . CYS A 1 618 ? -33.400 1.451 54.134 1.00 50.91 618 CYS A N 1
ATOM 4655 C CA . CYS A 1 618 ? -32.091 0.841 53.894 1.00 50.91 618 CYS A CA 1
ATOM 4656 C C . CYS A 1 618 ? -32.040 -0.618 54.375 1.00 50.91 618 CYS A C 1
ATOM 4658 O O . CYS A 1 618 ? -31.494 -1.462 53.665 1.00 50.91 618 CYS A O 1
ATOM 4660 N N . GLN A 1 619 ? -32.643 -0.927 55.528 1.00 60.94 619 GLN A N 1
ATOM 4661 C CA . GLN A 1 619 ? -32.769 -2.290 56.055 1.00 60.94 619 GLN A CA 1
ATOM 4662 C C . GLN A 1 619 ? -33.575 -3.182 55.096 1.00 60.94 619 GLN A C 1
ATOM 4664 O O . GLN A 1 619 ? -33.144 -4.289 54.775 1.00 60.94 619 GLN A O 1
ATOM 4669 N N . ASP A 1 620 ? -34.687 -2.672 54.563 1.00 54.84 620 ASP A N 1
ATOM 4670 C CA . ASP A 1 620 ? -35.551 -3.389 53.621 1.00 54.84 620 ASP A CA 1
ATOM 4671 C C . ASP A 1 620 ? -34.866 -3.597 52.262 1.00 54.84 620 ASP A C 1
ATOM 4673 O O . ASP A 1 620 ? -34.961 -4.671 51.665 1.00 54.84 620 ASP A O 1
ATOM 4677 N N . ALA A 1 621 ? -34.112 -2.603 51.776 1.00 50.34 621 ALA A N 1
ATOM 4678 C CA . ALA A 1 621 ? -33.319 -2.729 50.553 1.00 50.34 621 ALA A CA 1
ATOM 4679 C C . ALA A 1 621 ? -32.168 -3.741 50.707 1.00 50.34 621 ALA A C 1
ATOM 4681 O O . ALA A 1 621 ? -31.885 -4.497 49.773 1.00 50.34 621 ALA A O 1
ATOM 4682 N N . LEU A 1 622 ? -31.529 -3.794 51.882 1.00 53.00 622 LEU A N 1
ATOM 4683 C CA . LEU A 1 622 ? -30.498 -4.781 52.213 1.00 53.00 622 LEU A CA 1
ATOM 4684 C C . LEU A 1 622 ? -31.084 -6.194 52.355 1.00 53.00 622 LEU A C 1
ATOM 4686 O O . LEU A 1 622 ? -30.494 -7.140 51.832 1.00 53.00 622 LEU A O 1
ATOM 4690 N N . CYS A 1 623 ? -32.268 -6.338 52.957 1.00 55.28 623 CYS A N 1
ATOM 4691 C CA . CYS A 1 623 ? -32.997 -7.610 53.009 1.00 55.28 623 CYS A CA 1
ATOM 4692 C C . CYS A 1 623 ? -33.451 -8.075 51.614 1.00 55.28 623 CYS A C 1
ATOM 4694 O O . CYS A 1 623 ? -33.382 -9.256 51.286 1.00 55.28 623 CYS A O 1
ATOM 4696 N N . ALA A 1 624 ? -33.859 -7.157 50.734 1.00 50.44 624 ALA A N 1
ATOM 4697 C CA . ALA A 1 624 ? -34.182 -7.499 49.349 1.00 50.44 624 ALA A CA 1
ATOM 4698 C C . ALA A 1 624 ? -32.940 -7.952 48.551 1.00 50.44 624 ALA A C 1
ATOM 4700 O O . ALA A 1 624 ? -33.039 -8.827 47.688 1.00 50.44 624 ALA A O 1
ATOM 4701 N N . LEU A 1 625 ? -31.764 -7.385 48.846 1.00 46.38 625 LEU A N 1
ATOM 4702 C CA . LEU A 1 625 ? -30.486 -7.769 48.237 1.00 46.38 625 LEU A CA 1
ATOM 4703 C C . LEU A 1 625 ? -29.947 -9.109 48.765 1.00 46.38 625 LEU A C 1
ATOM 4705 O O . LEU A 1 625 ? -29.347 -9.850 47.981 1.00 46.38 625 LEU A O 1
ATOM 4709 N N . SER A 1 626 ? -30.173 -9.452 50.040 1.00 47.28 626 SER A N 1
ATOM 4710 C CA . SER A 1 626 ? -29.801 -10.764 50.598 1.00 47.28 626 SER A CA 1
ATOM 4711 C C . SER A 1 626 ? -30.642 -11.892 49.991 1.00 47.28 626 SER A C 1
ATOM 4713 O O . SER A 1 626 ? -30.082 -12.902 49.560 1.00 47.28 626 SER A O 1
ATOM 4715 N N . CYS A 1 627 ? -31.947 -11.665 49.803 1.00 45.22 627 CYS A N 1
ATOM 4716 C CA . CYS A 1 627 ? -32.847 -12.582 49.096 1.00 45.22 627 CYS A CA 1
ATOM 4717 C C . CYS A 1 627 ? -32.455 -12.799 47.620 1.00 45.22 627 CYS A C 1
ATOM 4719 O O . CYS A 1 627 ? -32.658 -13.879 47.072 1.00 45.22 627 CYS A O 1
ATOM 4721 N N . PHE A 1 628 ? -31.851 -11.801 46.963 1.00 40.09 628 PHE A N 1
ATOM 4722 C CA . PHE A 1 628 ? -31.417 -11.903 45.561 1.00 40.09 628 PHE A CA 1
ATOM 4723 C C . PHE A 1 628 ? -30.115 -12.698 45.363 1.00 40.09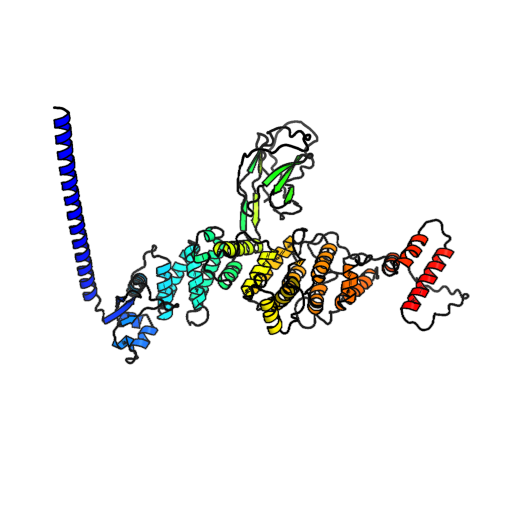 628 PHE A C 1
ATOM 4725 O O . PHE A 1 628 ? -29.825 -13.123 44.244 1.00 40.09 628 PHE A O 1
ATOM 4732 N N . ARG A 1 629 ? -29.312 -12.886 46.420 1.00 39.84 629 ARG A N 1
ATOM 4733 C CA . ARG A 1 629 ? -28.033 -13.619 46.371 1.00 39.84 629 ARG A CA 1
ATOM 4734 C C . ARG A 1 629 ? -28.137 -15.097 46.759 1.00 39.84 629 ARG A C 1
ATOM 4736 O O . ARG A 1 629 ? -27.109 -15.765 46.761 1.00 39.84 629 ARG A O 1
ATOM 4743 N N . GLY A 1 630 ? -29.336 -15.611 47.037 1.00 33.78 630 GLY A N 1
ATOM 4744 C CA . GLY A 1 630 ? -29.528 -17.026 47.373 1.00 33.78 630 GLY A CA 1
ATOM 4745 C C . GLY A 1 630 ? -28.860 -17.434 48.688 1.00 33.78 630 GLY A C 1
ATOM 4746 O O . GLY A 1 630 ? -28.352 -18.544 48.794 1.00 33.78 630 GLY A O 1
ATOM 4747 N N . PHE A 1 631 ? -28.807 -16.531 49.673 1.00 36.50 631 PHE A N 1
ATOM 4748 C CA . PHE A 1 631 ? -28.465 -16.917 51.040 1.00 36.50 631 PHE A CA 1
ATOM 4749 C C . PHE A 1 631 ? -29.713 -17.505 51.702 1.00 36.50 631 PHE A C 1
ATOM 4751 O O . PHE A 1 631 ? -30.699 -16.796 51.889 1.00 36.50 631 PHE A O 1
ATOM 4758 N N . ASP A 1 632 ? -29.663 -18.791 52.048 1.00 36.59 632 ASP A N 1
ATOM 4759 C CA . ASP A 1 632 ? -30.816 -19.547 52.560 1.00 36.59 632 ASP A CA 1
ATOM 4760 C C . ASP A 1 632 ? -31.246 -19.178 53.994 1.00 36.59 632 ASP A C 1
ATOM 4762 O O . ASP A 1 632 ? -32.265 -19.680 54.462 1.00 36.59 632 ASP A O 1
ATOM 4766 N N . HIS A 1 633 ? -30.556 -18.258 54.683 1.00 37.31 633 HIS A N 1
ATOM 4767 C CA . HIS A 1 633 ? -30.987 -17.745 55.990 1.00 37.31 633 HIS A CA 1
ATOM 4768 C C . HIS A 1 633 ? -30.657 -16.251 56.177 1.00 37.31 633 HIS A C 1
ATOM 4770 O O . HIS A 1 633 ? -29.530 -15.837 55.886 1.00 37.31 633 HIS A O 1
ATOM 4776 N N . PRO A 1 634 ? -31.599 -15.426 56.682 1.00 35.69 634 PRO A N 1
ATOM 4777 C CA . PRO A 1 634 ? -31.276 -14.091 57.175 1.00 35.69 634 PRO A CA 1
ATOM 4778 C C . PRO A 1 634 ? -30.448 -14.207 58.472 1.00 35.69 634 PRO A C 1
ATOM 4780 O O . PRO A 1 634 ? -30.711 -15.105 59.271 1.00 35.69 634 PRO A O 1
ATOM 4783 N N . PRO A 1 635 ? -29.447 -13.341 58.711 1.00 39.06 635 PRO A N 1
ATOM 4784 C CA . PRO A 1 635 ? -28.770 -13.303 60.001 1.00 39.06 635 PRO A CA 1
ATOM 4785 C C . PRO A 1 635 ? -29.720 -12.725 61.058 1.00 39.06 635 PRO A C 1
ATOM 4787 O O . PRO A 1 635 ? -30.180 -11.589 60.924 1.00 39.06 635 PRO A O 1
ATOM 4790 N N . ASP A 1 636 ? -29.999 -13.507 62.101 1.00 36.41 636 ASP A N 1
ATOM 4791 C CA . ASP A 1 636 ? -30.700 -13.052 63.301 1.00 36.41 636 ASP A CA 1
ATOM 4792 C C . ASP A 1 636 ? -29.853 -11.985 64.010 1.00 36.41 636 ASP A C 1
ATOM 4794 O O . ASP A 1 636 ? -28.861 -12.285 64.676 1.00 36.41 636 ASP A O 1
ATOM 4798 N N . TYR A 1 637 ? -30.235 -10.718 63.854 1.00 36.78 637 TYR A N 1
ATOM 4799 C CA . TYR A 1 637 ? -29.728 -9.629 64.683 1.00 36.78 637 TYR A CA 1
ATOM 4800 C C . TYR A 1 637 ? -30.653 -9.467 65.889 1.00 36.78 637 TYR A C 1
ATOM 4802 O O . TYR A 1 637 ? -31.698 -8.822 65.805 1.00 36.78 637 TYR A O 1
ATOM 4810 N N . HIS A 1 638 ? -30.254 -10.045 67.021 1.00 34.34 638 HIS A N 1
ATOM 4811 C CA . HIS A 1 638 ? -30.812 -9.671 68.313 1.00 34.34 638 HIS A CA 1
ATOM 4812 C C . HIS A 1 638 ? -30.288 -8.284 68.703 1.00 34.34 638 HIS A C 1
ATOM 4814 O O . HIS A 1 638 ? -29.085 -8.055 68.820 1.00 34.34 638 HIS A O 1
ATOM 4820 N N . SER A 1 639 ? -31.221 -7.348 68.866 1.00 37.44 639 SER A N 1
ATOM 4821 C CA . SER A 1 639 ? -31.005 -6.077 69.542 1.00 37.44 639 SER A CA 1
ATOM 4822 C C . SER A 1 639 ? -30.827 -6.351 71.031 1.00 37.44 639 SER A C 1
ATOM 4824 O O . SER A 1 639 ? -31.795 -6.747 71.670 1.00 37.44 639 SER A O 1
ATOM 4826 N N . ASP A 1 640 ? -29.597 -6.226 71.517 1.00 34.81 640 ASP A N 1
ATOM 4827 C CA . ASP A 1 640 ? -29.200 -5.842 72.881 1.00 34.81 640 ASP A CA 1
ATOM 4828 C C . ASP A 1 640 ? -27.833 -6.469 73.163 1.00 34.81 640 ASP A C 1
ATOM 4830 O O . ASP A 1 640 ? -27.744 -7.544 73.733 1.00 34.81 640 ASP A O 1
ATOM 4834 N N . ASP A 1 641 ? -26.771 -5.823 72.675 1.00 28.92 641 ASP A N 1
ATOM 4835 C CA . ASP A 1 641 ? -25.488 -5.741 73.378 1.00 28.92 641 ASP A CA 1
ATOM 4836 C C . ASP A 1 641 ? -24.577 -4.761 72.632 1.00 28.92 641 ASP A C 1
ATOM 4838 O O . ASP A 1 641 ? -24.038 -5.018 71.554 1.00 28.92 641 ASP A O 1
ATOM 4842 N N . ALA A 1 642 ? -24.455 -3.572 73.216 1.00 30.62 642 ALA A N 1
ATOM 4843 C CA . ALA A 1 642 ? -23.454 -2.595 72.849 1.00 30.62 642 ALA A CA 1
ATOM 4844 C C . ALA A 1 642 ? -22.124 -3.006 73.491 1.00 30.62 642 ALA A C 1
ATOM 4846 O O . ALA A 1 642 ? -21.938 -2.840 74.694 1.00 30.62 642 ALA A O 1
ATOM 4847 N N . PHE A 1 643 ? -21.183 -3.476 72.676 1.00 26.08 643 PHE A N 1
ATOM 4848 C CA . PHE A 1 643 ? -19.763 -3.364 72.985 1.00 26.08 643 PHE A CA 1
ATOM 4849 C C . PHE A 1 643 ? -19.113 -2.470 71.932 1.00 26.08 643 PHE A C 1
ATOM 4851 O O . PHE A 1 643 ? -19.004 -2.821 70.759 1.00 26.08 643 PHE A O 1
ATOM 4858 N N . CYS A 1 644 ? -18.736 -1.271 72.375 1.00 33.16 644 CYS A N 1
ATOM 4859 C CA . CYS A 1 644 ? -17.770 -0.429 71.693 1.00 33.16 644 CYS A CA 1
ATOM 4860 C C . CYS A 1 644 ? -16.411 -1.126 71.754 1.00 33.16 644 CYS A C 1
ATOM 4862 O O . CYS A 1 644 ? -15.797 -1.139 72.816 1.00 33.16 644 CYS A O 1
ATOM 4864 N N . GLU A 1 645 ? -15.925 -1.625 70.624 1.00 27.27 645 GLU A N 1
ATOM 4865 C CA . GLU A 1 645 ? -14.492 -1.687 70.359 1.00 27.27 645 GLU A CA 1
ATOM 4866 C C . GLU A 1 645 ? -14.221 -1.167 68.947 1.00 27.27 645 GLU A C 1
ATOM 4868 O O . GLU A 1 645 ? -15.018 -1.321 68.020 1.00 27.27 645 GLU A O 1
ATOM 4873 N N . GLU A 1 646 ? -13.130 -0.419 68.867 1.00 34.31 646 GLU A N 1
ATOM 4874 C CA . GLU A 1 646 ? -12.668 0.378 67.745 1.00 34.31 646 GLU A CA 1
ATOM 4875 C C . GLU A 1 646 ? -12.416 -0.493 66.512 1.00 34.31 646 GLU A C 1
ATOM 4877 O O . GLU A 1 646 ? -11.425 -1.201 66.456 1.00 34.31 646 GLU A O 1
ATOM 4882 N N . ASP A 1 647 ? -13.283 -0.410 65.506 1.00 29.66 647 ASP A N 1
ATOM 4883 C CA . ASP A 1 647 ? -12.862 -0.427 64.105 1.00 29.66 647 ASP A CA 1
ATOM 4884 C C . ASP A 1 647 ? -14.011 0.083 63.232 1.00 29.66 647 ASP A C 1
ATOM 4886 O O . ASP A 1 647 ? -15.092 -0.500 63.127 1.00 29.66 647 ASP A O 1
ATOM 4890 N N . GLY A 1 648 ? -13.791 1.262 62.654 1.00 26.92 648 GLY A N 1
ATOM 4891 C CA . GLY A 1 648 ? -14.795 2.014 61.917 1.00 26.92 648 GLY A CA 1
ATOM 4892 C C . GLY A 1 648 ? -15.310 1.259 60.696 1.00 26.92 648 GLY A C 1
ATOM 4893 O O . GLY A 1 648 ? -14.636 1.177 59.671 1.00 26.92 648 GLY A O 1
ATOM 4894 N N . ILE A 1 649 ? -16.561 0.805 60.765 1.00 25.38 649 ILE A N 1
ATOM 4895 C CA . ILE A 1 649 ? -17.359 0.517 59.575 1.00 25.38 649 ILE A CA 1
ATOM 4896 C C . ILE A 1 649 ? -17.784 1.869 58.992 1.00 25.38 649 ILE A C 1
ATOM 4898 O O . ILE A 1 649 ? -18.735 2.496 59.459 1.00 25.38 649 ILE A O 1
ATOM 4902 N N . TYR A 1 650 ? -17.043 2.339 57.991 1.00 27.08 650 TYR A N 1
ATOM 4903 C CA . TYR A 1 650 ? -17.443 3.479 57.170 1.00 27.08 650 TYR A CA 1
ATOM 4904 C C . TYR A 1 650 ? -18.444 3.029 56.098 1.00 27.08 650 TYR A C 1
ATOM 4906 O O . TYR A 1 650 ? -18.190 2.067 55.369 1.00 27.08 650 TYR A O 1
ATOM 4914 N N . LEU A 1 651 ? -19.572 3.745 56.033 1.00 31.14 651 LEU A N 1
ATOM 4915 C CA . LEU A 1 651 ? -20.495 3.779 54.893 1.00 31.14 651 LEU A CA 1
ATOM 4916 C C . LEU A 1 651 ? -19.853 4.447 53.673 1.00 31.14 651 LEU A C 1
ATOM 4918 O O . LEU A 1 651 ? -19.128 5.450 53.874 1.00 31.14 651 LEU A O 1
#

Foldseek 3Di:
DVVVVVVVVVVVVVVVVVVVVVVVVVVVVVVVVVVVVVVVVVVVCCCVVAVFQAWEQFLVRDTDTDHLVLLLVQFPQSVVVCVPCPDPQNVVRYDFDAFLVRRGHDPLLVVVLRCVSVVHDDDLPDDLVSLLSVLRSCQVRVRPVSNVVSLVSLLVVLLVDLLSLLVQLVSLVSVCDDGPCNVSSVSSNLSSLLSLLPCFLVLLVHLSLLVDALQSLLSSLVNHAKDKDKDAWDWAAPPPDDPPPDDDDDDDDDDDDDDDDPDDASWDWDWDQDPQRWIWIAGPPPRWIWTPDRPPDPDDDDDDDDDDDPDFDFDFGDTQQDDRFRFPRDDFDQDPNRITTPIGIGIGHSLNSSLSSQQSNCCSNVVDVHRDDLQVSLLVLLCSLLVHPLPPDDLVRLLVLQVVVVHDSDDDSVLSSLQSSQRSSVPRDPPRSSNVSSLSSLLVLQLNVQDPPRLLLPHHLVSLQSSLPDLNRAHQALQSVVVSLLSNCPDRNRALLSNLVRVVSRLLLQDDCLAPDPSLVVNVVRHVSSVVSNVVSLVVLADPDDPDPDDPPPDPSCVPDPDDPDPSQDTRPNHPPTDRHRDDPLSNLLSPDDPVLNVVSVVVPPPPDDPVSNVVSVVVSVVVVCVVVPPPDDDDDDPDDDDDDDDDPDD

Secondary structure (DSSP, 8-state):
-HHHHHHHHHHHHHHHHHHHHHHHHHHHHHHHHHHHHHHHHHHHHHHHHTT--EEEEPTTS-EEEE-HHHHHHH-HHHHHHHHSTT-HHHHHTEEE-B-TTSPBPPHHHHHHHHHHHTTPPPPTT--HHHHHHHHHHHHHTT-HHHHHHHHHHHHHHHHH-HHHHHHHHHHHHHTTTT-TTHHHHHHHHHHHHHHHHHHGGGGGG-HHHHT--HHHHHHHHHH---EEEEEEEEEEES-S----S---S--PPPP-------TTS---EEEEEETTTEEEEEETTT--EEE--------S-------------------SSS------S-PPPB-TTSEEEEEEEEEE-HHHHHHHHHHHHHHHTTS-SSPPPHHHHHHHHHHHHHT--TTT--HHHHHHHHHTTT----S-HHHHHHHHHHHHTT-SPTTSHHHHHHHHHHHHHHHHTTSTT--GGGS-HHHHHHHHH-TT---S-HHHHHHHHHHHHTSTT--HHHHHHHGGGS-GGGS--TT--HHHHHHHHH-HHHHHHHHHHHHHHT--S----------TTSTT--S----TTSPPTT--S---PPPPHHHHHHHHS-HHHHHHHHTT-STTS-HHHHHHHHHHHHHHHHHHTT-SS-----S------S-----

Radius of gyration: 38.39 Å; chains: 1; bounding box: 75×86×142 Å

pLDDT: mean 73.33, std 22.54, range [23.61, 96.62]

Organism: Emiliania huxleyi (NCBI:txid2903)

Sequence (651 aa):
MAELIALLRGTQLRSTAAANRAAYDDRLRQLEERLQSLKDQAGALAAVAFDADFALVAGDGTKVPARKQDLCAQSRFFKRMMEHDDSAEARAGEVIAKTGDGVGASAAALRHLMALLYGQQLQTSTESAVLLEICELATLWEFDSILESMSTMLVASAKASAKTACEMLVAALRHTEADAHSEVWKRLREASAQGVAEAGRKLLDVSAFADLDLSAICEAMTHVKASTVRLPSLEVDTSSERWTAHQAMDGSPTDQDLSWLLGATGAKVKARLGWNGSVMLTGENTGGRAVLAKVSSWVKHPQRPTNERRASGSYRVLGSDTQGVVLGRNLPDVLSDGKFLCGGDLEVSKYQRQYELFNLWLLASKRVASPLSPVDSLLCLRGCATGCDVDGASVAELQAMLEQRGLSTSGAKTSLQLRLRDAAYAEVPEGSAAAKATKAFAKLVARHYKGSAVKVKDLDAASLAEVLNCDELHALNEKTILDNTISWAQLAGRTDEIIAKVMPLVRWPLVPLVQLKPPLKALMKRCPVVKELVEEAIGLQMKPGSEFSFTPKRHRLMDGSEDTVVPRHKKRKHCHGDKVQLLDASALVAAMLPSGLRTLVSASHSADKPADSVRSICQDALCALSCFRGFDHPPDYHSDDAFCEEDGIYL